Protein AF-A0A1J4JIB5-F1 (afdb_monomer_lite)

Radius of gyration: 22.29 Å; chains: 1; bounding box: 70×41×61 Å

Structure (mmCIF, N/CA/C/O backbone):
data_AF-A0A1J4JIB5-F1
#
_entry.id   AF-A0A1J4JIB5-F1
#
loop_
_atom_site.group_PDB
_atom_site.id
_atom_site.type_symbol
_atom_site.label_atom_id
_atom_site.label_alt_id
_atom_site.label_comp_id
_atom_site.label_asym_id
_atom_site.label_entity_id
_atom_site.label_seq_id
_atom_site.pdbx_PDB_ins_code
_atom_site.Cartn_x
_atom_site.Cartn_y
_atom_site.Cartn_z
_atom_site.occupancy
_atom_site.B_iso_or_equiv
_atom_site.auth_seq_id
_atom_site.auth_comp_id
_atom_site.auth_asym_id
_atom_site.auth_atom_id
_atom_site.pdbx_PDB_model_num
ATOM 1 N N . MET A 1 1 ? -0.048 12.127 -14.769 1.00 61.69 1 MET A N 1
ATOM 2 C CA . MET A 1 1 ? -0.616 10.810 -15.098 1.00 61.69 1 MET A CA 1
ATOM 3 C C . MET A 1 1 ? -1.905 10.693 -14.317 1.00 61.69 1 MET A C 1
ATOM 5 O O . MET A 1 1 ? -1.907 11.064 -13.147 1.00 61.69 1 MET A O 1
ATOM 9 N N . ASP A 1 2 ? -2.986 10.341 -14.998 1.00 70.94 2 ASP A N 1
ATOM 10 C CA . ASP A 1 2 ? -4.282 10.099 -14.367 1.00 70.94 2 ASP A CA 1
ATOM 11 C C . ASP A 1 2 ? -4.164 8.826 -13.498 1.00 70.94 2 ASP A C 1
ATOM 13 O O . ASP A 1 2 ? -3.719 7.810 -14.029 1.00 70.94 2 ASP A O 1
ATOM 17 N N . PRO A 1 3 ? -4.476 8.860 -12.183 1.00 73.12 3 PRO A N 1
ATOM 18 C CA . PRO A 1 3 ? -4.326 7.698 -11.296 1.00 73.12 3 PRO A CA 1
ATOM 19 C C . PRO A 1 3 ? -5.208 6.501 -11.681 1.00 73.12 3 PRO A C 1
ATOM 21 O O . PRO A 1 3 ? -4.991 5.398 -11.180 1.00 73.12 3 PRO A O 1
ATOM 24 N N . PHE A 1 4 ? -6.192 6.705 -12.561 1.00 76.81 4 PHE A N 1
ATOM 25 C CA . PHE A 1 4 ? -7.164 5.687 -12.957 1.00 76.81 4 PHE A CA 1
ATOM 26 C C . PHE A 1 4 ? -6.830 4.979 -14.276 1.00 76.81 4 PHE A C 1
ATOM 28 O O . PHE A 1 4 ? -7.648 4.225 -14.806 1.00 76.81 4 PHE A O 1
ATOM 35 N N . VAL A 1 5 ? -5.626 5.201 -14.811 1.00 82.75 5 VAL A N 1
ATOM 36 C CA . VAL A 1 5 ? -5.140 4.490 -15.998 1.00 82.75 5 VAL A CA 1
ATOM 37 C C . VAL A 1 5 ? -5.086 2.985 -15.728 1.00 82.75 5 VAL A C 1
ATOM 39 O O . VAL A 1 5 ? -4.627 2.547 -14.673 1.00 82.75 5 VAL A O 1
ATOM 42 N N . THR A 1 6 ? -5.554 2.199 -16.701 1.00 83.88 6 THR A N 1
ATOM 43 C CA . THR A 1 6 ? -5.613 0.729 -16.595 1.00 83.88 6 THR A CA 1
ATOM 44 C C . THR A 1 6 ? -4.718 -0.013 -17.572 1.00 83.88 6 THR A C 1
ATOM 46 O O . THR A 1 6 ? -4.386 -1.164 -17.316 1.00 83.88 6 THR A O 1
ATOM 49 N N . SER A 1 7 ? -4.239 0.665 -18.609 1.00 87.06 7 SER A N 1
ATOM 50 C CA . SER A 1 7 ? -3.234 0.156 -19.532 1.00 87.06 7 SER A CA 1
ATOM 51 C C . SER A 1 7 ? -2.200 1.235 -19.825 1.00 87.06 7 SER A C 1
ATOM 53 O O . SER A 1 7 ? -2.531 2.420 -19.935 1.00 87.06 7 SER A O 1
ATOM 55 N N . LEU A 1 8 ? -0.934 0.842 -19.945 1.00 89.69 8 LEU A N 1
ATOM 56 C CA . LEU A 1 8 ? 0.135 1.730 -20.393 1.00 89.69 8 LEU A CA 1
ATOM 57 C C . LEU A 1 8 ? 0.719 1.214 -21.699 1.00 89.69 8 LEU A C 1
ATOM 59 O O . LEU A 1 8 ? 1.375 0.182 -21.715 1.00 89.69 8 LEU A O 1
ATOM 63 N N . HIS A 1 9 ? 0.548 1.982 -22.770 1.00 90.06 9 HIS A N 1
ATOM 64 C CA . HIS A 1 9 ? 1.305 1.799 -24.003 1.00 90.06 9 HIS A CA 1
ATOM 65 C C . HIS A 1 9 ? 2.359 2.894 -24.064 1.00 90.06 9 HIS A C 1
ATOM 67 O O . HIS A 1 9 ? 2.027 4.080 -24.123 1.00 90.06 9 HIS A O 1
ATOM 73 N N . MET A 1 10 ? 3.621 2.498 -23.973 1.00 86.62 10 MET A N 1
ATOM 74 C CA . MET A 1 10 ? 4.746 3.412 -23.843 1.00 86.62 10 MET A CA 1
ATOM 75 C C . MET A 1 10 ? 5.630 3.326 -25.077 1.00 86.62 10 MET A C 1
ATOM 77 O O . MET A 1 10 ? 5.855 2.247 -25.625 1.00 86.62 10 MET A O 1
ATOM 81 N N . THR A 1 11 ? 6.165 4.469 -25.504 1.00 80.44 11 THR A N 1
ATOM 82 C CA . THR A 1 11 ? 7.293 4.455 -26.433 1.00 80.44 11 THR A CA 1
ATOM 83 C C . THR A 1 11 ? 8.555 3.996 -25.702 1.00 80.44 11 THR A C 1
ATOM 85 O O . THR A 1 11 ? 8.616 3.982 -24.468 1.00 80.44 11 THR A O 1
ATOM 88 N N . ARG A 1 12 ? 9.604 3.652 -26.460 1.00 73.25 12 ARG A N 1
ATOM 89 C CA . ARG A 1 12 ? 10.900 3.285 -25.877 1.00 73.25 12 ARG A CA 1
ATOM 90 C C . ARG A 1 12 ? 11.450 4.379 -24.956 1.00 73.25 12 ARG A C 1
ATOM 92 O O . ARG A 1 12 ? 12.036 4.051 -23.928 1.00 73.25 12 ARG A O 1
ATOM 99 N N . ASP A 1 13 ? 11.286 5.645 -25.329 1.00 73.44 13 ASP A N 1
ATOM 100 C CA . ASP A 1 13 ? 11.798 6.770 -24.547 1.00 73.44 13 ASP A CA 1
ATOM 101 C C . ASP A 1 13 ? 10.998 6.927 -23.250 1.00 73.44 13 ASP A C 1
ATOM 103 O O . ASP A 1 13 ? 11.592 6.922 -22.173 1.00 73.44 13 ASP A O 1
ATOM 107 N N . ASP A 1 14 ? 9.663 6.901 -23.324 1.00 78.44 14 ASP A N 1
ATOM 108 C CA . ASP A 1 14 ? 8.803 6.987 -22.135 1.00 78.44 14 ASP A CA 1
ATOM 109 C C . ASP A 1 14 ? 9.083 5.848 -21.140 1.00 78.44 14 ASP A C 1
ATOM 111 O O . ASP A 1 14 ? 9.098 6.056 -19.924 1.00 78.44 14 ASP A O 1
ATOM 115 N N . ALA A 1 15 ? 9.324 4.634 -21.648 1.00 75.56 15 ALA A N 1
ATOM 116 C CA . ALA A 1 15 ? 9.610 3.452 -20.836 1.00 75.56 15 ALA A CA 1
ATOM 117 C C . ALA A 1 15 ? 10.914 3.578 -20.023 1.00 75.56 15 ALA A C 1
ATOM 119 O O . ALA A 1 15 ? 11.048 2.948 -18.970 1.00 75.56 15 ALA A O 1
ATOM 120 N N . ASN A 1 16 ? 11.863 4.403 -20.479 1.00 70.19 16 ASN A N 1
ATOM 121 C CA . ASN A 1 16 ? 13.102 4.676 -19.752 1.00 70.19 16 ASN A CA 1
ATOM 122 C C . ASN A 1 16 ? 12.921 5.748 -18.664 1.00 70.19 16 ASN A C 1
ATOM 124 O O . ASN A 1 16 ? 13.648 5.725 -17.672 1.00 70.19 16 ASN A O 1
ATOM 128 N N . GLU A 1 17 ? 11.951 6.656 -18.808 1.00 76.88 17 GLU A N 1
ATOM 129 C CA . GLU A 1 17 ? 11.752 7.816 -17.920 1.00 76.88 17 GLU A CA 1
ATOM 130 C C . GLU A 1 17 ? 10.727 7.587 -16.794 1.00 76.88 17 GLU A C 1
ATOM 132 O O . GLU A 1 17 ? 10.250 8.524 -16.146 1.00 76.88 17 GLU A O 1
ATOM 137 N N . VAL A 1 18 ? 10.383 6.329 -16.521 1.00 83.38 18 VAL A N 1
ATOM 138 C CA . VAL A 1 18 ? 9.410 5.974 -15.483 1.00 83.38 18 VAL A CA 1
ATOM 139 C C . VAL A 1 18 ? 9.919 6.384 -14.099 1.00 83.38 18 VAL A C 1
ATOM 141 O O . VAL A 1 18 ? 11.050 6.096 -13.712 1.00 83.38 18 VAL A O 1
ATOM 144 N N . THR A 1 19 ? 9.045 7.016 -13.315 1.00 84.88 19 THR A N 1
ATOM 145 C CA . THR A 1 19 ? 9.356 7.509 -11.964 1.00 84.88 19 THR A CA 1
ATOM 146 C C . THR A 1 19 ? 8.573 6.748 -10.889 1.00 84.88 19 THR A C 1
ATOM 148 O O . THR A 1 19 ? 7.534 6.158 -11.203 1.00 84.88 19 THR A O 1
ATOM 151 N N . PRO A 1 20 ? 8.959 6.847 -9.601 1.00 84.56 20 PRO A N 1
ATOM 152 C CA . PRO A 1 20 ? 8.219 6.225 -8.497 1.00 84.56 20 PRO A CA 1
ATOM 153 C C . PRO A 1 20 ? 6.753 6.653 -8.370 1.00 84.56 20 PRO A C 1
ATOM 155 O O . PRO A 1 20 ? 5.972 5.976 -7.703 1.00 84.56 20 PRO A O 1
ATOM 158 N N . LYS A 1 21 ? 6.324 7.733 -9.044 1.00 86.44 21 LYS A N 1
ATOM 159 C CA . LYS A 1 21 ? 4.901 8.107 -9.153 1.00 86.44 21 LYS A CA 1
ATOM 160 C C . LYS A 1 21 ? 4.044 6.999 -9.760 1.00 86.44 21 LYS A C 1
ATOM 162 O O . LYS A 1 21 ? 2.850 6.954 -9.477 1.00 86.44 21 LYS A O 1
ATOM 167 N N . LEU A 1 22 ? 4.641 6.104 -10.552 1.00 89.31 22 LEU A N 1
ATOM 168 C CA . LEU A 1 22 ? 3.952 4.946 -11.109 1.00 89.31 22 LEU A CA 1
ATOM 169 C C . LEU A 1 22 ? 3.314 4.081 -10.009 1.00 89.31 22 LEU A C 1
ATOM 171 O O . LEU A 1 22 ? 2.200 3.606 -10.200 1.00 89.31 22 LEU A O 1
ATOM 175 N N . SER A 1 23 ? 3.942 3.999 -8.828 1.00 87.75 23 SER A N 1
ATOM 176 C CA . SER A 1 23 ? 3.418 3.275 -7.659 1.00 87.75 23 SER A CA 1
ATOM 177 C C . SER A 1 23 ? 2.038 3.738 -7.174 1.00 87.75 23 SER A C 1
ATOM 179 O O . SER A 1 23 ? 1.447 3.038 -6.368 1.00 87.75 23 SER A O 1
ATOM 181 N N . GLN A 1 24 ? 1.519 4.889 -7.626 1.00 87.31 24 GLN A N 1
ATOM 182 C CA . GLN A 1 24 ? 0.162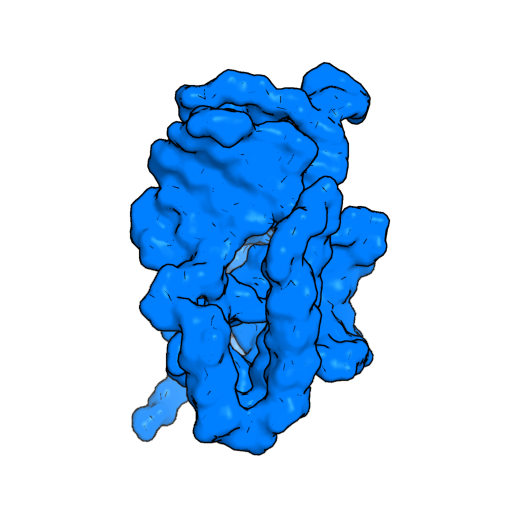 5.364 -7.304 1.00 87.31 24 GLN A CA 1
ATOM 183 C C . GLN A 1 24 ? -0.925 4.871 -8.280 1.00 87.31 24 GLN A C 1
ATOM 185 O O . GLN A 1 24 ? -2.100 5.158 -8.066 1.00 87.31 24 GLN A O 1
ATOM 190 N N . ASN A 1 25 ? -0.561 4.170 -9.361 1.00 87.38 25 ASN A N 1
ATOM 191 C CA . ASN A 1 25 ? -1.484 3.757 -10.426 1.00 87.38 25 ASN A CA 1
ATOM 192 C C . ASN A 1 25 ? -1.823 2.268 -10.283 1.00 87.38 25 ASN A C 1
ATOM 194 O O . ASN A 1 25 ? -1.354 1.410 -11.028 1.00 87.38 25 ASN A O 1
ATOM 198 N N . PHE A 1 26 ? -2.628 1.952 -9.273 1.00 83.81 26 PHE A N 1
ATOM 199 C CA . PHE A 1 26 ? -2.930 0.577 -8.845 1.00 83.81 26 PHE A CA 1
ATOM 200 C C . PHE A 1 26 ? -3.715 -0.248 -9.853 1.00 83.81 26 PHE A C 1
ATOM 202 O O . PHE A 1 26 ? -3.718 -1.476 -9.775 1.00 83.81 26 PHE A O 1
ATOM 209 N N . MET A 1 27 ? -4.421 0.443 -10.743 1.00 82.00 27 MET A N 1
ATOM 210 C CA . MET A 1 27 ? -5.364 -0.151 -11.677 1.00 82.00 27 MET A CA 1
ATOM 211 C C . MET A 1 27 ? -4.714 -0.561 -12.996 1.00 82.00 27 MET A C 1
ATOM 213 O O . MET A 1 27 ? -5.413 -1.113 -13.836 1.00 82.00 27 MET A O 1
ATOM 217 N N . ILE A 1 28 ? -3.413 -0.309 -13.181 1.00 88.31 28 ILE A N 1
ATOM 218 C CA . ILE A 1 28 ? -2.690 -0.734 -14.380 1.00 88.31 28 ILE A CA 1
ATOM 219 C C . ILE A 1 28 ? -2.629 -2.259 -14.399 1.00 88.31 28 ILE A C 1
ATOM 221 O O . ILE A 1 28 ? -1.953 -2.882 -13.576 1.00 88.31 28 ILE A O 1
ATOM 225 N N . GLU A 1 29 ? -3.362 -2.845 -15.337 1.00 86.88 29 GLU A N 1
ATOM 226 C CA . GLU A 1 29 ? -3.475 -4.283 -15.540 1.00 86.88 29 GLU A CA 1
ATOM 227 C C . GLU A 1 29 ? -2.484 -4.782 -16.578 1.00 86.88 29 GLU A C 1
ATOM 229 O O . GLU A 1 29 ? -2.063 -5.929 -16.476 1.00 86.88 29 GLU A O 1
ATOM 234 N N . ASP A 1 30 ? -2.108 -3.933 -17.533 1.00 90.94 30 ASP A N 1
ATOM 235 C CA . ASP A 1 30 ? -1.213 -4.262 -18.631 1.00 90.94 30 ASP A CA 1
ATOM 236 C C . ASP A 1 30 ? -0.288 -3.091 -18.984 1.00 90.94 30 ASP A C 1
ATOM 238 O O . ASP A 1 30 ? -0.637 -1.910 -18.887 1.00 90.94 30 ASP A O 1
ATOM 242 N N . VAL A 1 31 ? 0.942 -3.440 -19.353 1.00 92.94 31 VAL A N 1
ATOM 243 C CA . VAL A 1 31 ? 1.978 -2.497 -19.767 1.00 92.94 31 VAL A CA 1
ATOM 244 C C . VAL A 1 31 ? 2.644 -3.048 -21.019 1.00 92.94 31 VAL A C 1
ATOM 246 O O . VAL A 1 31 ? 3.160 -4.162 -21.007 1.00 92.94 31 VAL A O 1
ATOM 249 N N . ASP A 1 32 ? 2.678 -2.258 -22.080 1.00 92.81 32 ASP A N 1
ATOM 250 C CA . ASP A 1 32 ? 3.381 -2.555 -23.320 1.00 92.81 32 ASP A CA 1
ATOM 251 C C . ASP A 1 32 ? 4.439 -1.477 -23.570 1.00 92.81 32 ASP A C 1
ATOM 253 O O . ASP A 1 32 ? 4.120 -0.294 -23.702 1.00 92.81 32 ASP A O 1
ATOM 257 N N . LEU A 1 33 ? 5.705 -1.889 -23.604 1.00 88.38 33 LEU A N 1
ATOM 258 C CA . LEU A 1 33 ? 6.853 -1.004 -23.827 1.00 88.38 33 LEU A CA 1
ATOM 259 C C . LEU A 1 33 ? 7.223 -0.870 -25.315 1.00 88.38 33 LEU A C 1
ATOM 261 O O . LEU A 1 33 ? 8.211 -0.212 -25.648 1.00 88.38 33 LEU A O 1
ATOM 265 N N . GLY A 1 34 ? 6.453 -1.503 -26.203 1.00 81.44 34 GLY A N 1
ATOM 266 C CA . GLY A 1 34 ? 6.654 -1.478 -27.645 1.00 81.44 34 GLY A CA 1
ATOM 267 C C . GLY A 1 34 ? 7.689 -2.487 -28.151 1.00 81.44 34 GLY A C 1
ATOM 268 O O . GLY A 1 34 ? 8.469 -3.083 -27.398 1.00 81.44 34 GLY A O 1
ATOM 269 N N . SER A 1 35 ? 7.703 -2.669 -29.475 1.00 80.62 35 SER A N 1
ATOM 270 C CA . SER A 1 35 ? 8.561 -3.641 -30.166 1.00 80.62 35 SER A CA 1
ATOM 271 C C . SER A 1 35 ? 10.052 -3.370 -29.970 1.00 80.62 35 SER A C 1
ATOM 273 O O . SER A 1 35 ? 10.838 -4.301 -29.817 1.00 80.62 35 SER A O 1
ATOM 275 N N . ASP A 1 36 ? 10.429 -2.093 -29.909 1.00 74.38 36 ASP A N 1
ATOM 276 C CA . ASP A 1 36 ? 11.825 -1.652 -29.959 1.00 74.38 36 ASP A CA 1
ATOM 277 C C . ASP A 1 36 ? 12.493 -1.594 -28.573 1.00 74.38 36 ASP A C 1
ATOM 279 O O . ASP A 1 36 ? 13.679 -1.258 -28.448 1.00 74.38 36 ASP A O 1
ATOM 283 N N . PHE A 1 37 ? 11.749 -1.909 -27.505 1.00 78.50 37 PHE A N 1
ATOM 284 C CA . PHE A 1 37 ? 12.286 -1.952 -26.150 1.00 78.50 37 PHE A CA 1
ATOM 285 C C . PHE A 1 37 ? 13.011 -3.278 -25.900 1.00 78.50 37 PHE A C 1
ATOM 287 O O . PHE A 1 37 ? 12.399 -4.305 -25.619 1.00 78.50 37 PHE A O 1
ATOM 294 N N . MET A 1 38 ? 14.341 -3.245 -25.985 1.00 73.06 38 MET A N 1
ATOM 295 C CA . MET A 1 38 ? 15.218 -4.427 -25.922 1.00 73.06 38 MET A CA 1
ATOM 296 C C . MET A 1 38 ? 15.975 -4.574 -24.593 1.00 73.06 38 MET A C 1
ATOM 298 O O . MET A 1 38 ? 16.989 -5.272 -24.540 1.00 73.06 38 MET A O 1
ATOM 302 N N . HIS A 1 39 ? 15.547 -3.869 -23.543 1.00 73.06 39 HIS A N 1
ATOM 303 C CA . HIS A 1 39 ? 16.227 -3.803 -22.245 1.00 73.06 39 HIS A CA 1
ATOM 304 C C . HIS A 1 39 ? 15.421 -4.519 -21.157 1.00 73.06 39 HIS A C 1
ATOM 306 O O . HIS A 1 39 ? 14.262 -4.875 -21.362 1.00 73.06 39 HIS A O 1
ATOM 312 N N . ILE A 1 40 ? 16.034 -4.740 -19.990 1.00 80.31 40 ILE A N 1
ATOM 313 C CA . ILE A 1 40 ? 15.264 -5.122 -18.799 1.00 80.31 40 ILE A CA 1
ATOM 314 C C . ILE A 1 40 ? 14.387 -3.913 -18.434 1.00 80.31 40 ILE A C 1
ATOM 316 O O . ILE A 1 40 ? 14.923 -2.804 -18.355 1.00 80.31 40 ILE A O 1
ATOM 320 N N . PRO A 1 41 ? 13.068 -4.089 -18.241 1.00 85.31 41 PRO A N 1
ATOM 321 C CA . PRO A 1 41 ? 12.191 -2.996 -17.836 1.00 85.31 41 PRO A CA 1
ATOM 322 C C . PRO A 1 41 ? 12.646 -2.310 -16.539 1.00 85.31 41 PRO A C 1
ATOM 324 O O . PRO A 1 41 ? 13.340 -2.898 -15.711 1.00 85.31 41 PRO A O 1
ATOM 327 N N . SER A 1 42 ? 12.232 -1.057 -16.344 1.00 87.44 42 SER A N 1
ATOM 328 C CA . SER A 1 42 ? 12.543 -0.298 -15.126 1.00 87.44 42 SER A CA 1
ATOM 329 C C . SER A 1 42 ? 12.036 -0.999 -13.859 1.00 87.44 42 SER A C 1
ATOM 331 O O . SER A 1 42 ? 10.923 -1.530 -13.835 1.00 87.44 42 SER A O 1
ATOM 333 N N . SER A 1 43 ? 12.806 -0.913 -12.768 1.00 88.69 43 SER A N 1
ATOM 334 C CA . SER A 1 43 ? 12.414 -1.406 -11.438 1.00 88.69 43 SER A CA 1
ATOM 335 C C . SER A 1 43 ? 11.087 -0.819 -10.945 1.00 88.69 43 SER A C 1
ATOM 337 O O . SER A 1 43 ? 10.369 -1.462 -10.184 1.00 88.69 43 SER A O 1
ATOM 339 N N . MET A 1 44 ? 10.703 0.364 -11.436 1.00 91.25 44 MET A N 1
ATOM 340 C CA . MET A 1 44 ? 9.444 1.032 -11.095 1.00 91.25 44 MET A CA 1
ATOM 341 C C . MET A 1 44 ? 8.198 0.222 -11.467 1.00 91.25 44 MET A C 1
ATOM 343 O O . MET A 1 44 ? 7.190 0.315 -10.770 1.00 91.25 44 MET A O 1
ATOM 347 N N . PHE A 1 45 ? 8.243 -0.592 -12.528 1.00 91.88 45 PHE A N 1
ATOM 348 C CA . PHE A 1 45 ? 7.101 -1.439 -12.890 1.00 91.88 45 PHE A CA 1
ATOM 349 C C . PHE A 1 45 ? 6.859 -2.548 -11.857 1.00 91.88 45 PHE A C 1
ATOM 351 O O . PHE A 1 45 ? 5.725 -3.000 -11.714 1.00 91.88 45 PHE A O 1
ATOM 358 N N . ALA A 1 46 ? 7.873 -2.925 -11.065 1.00 91.00 46 ALA A N 1
ATOM 359 C CA . ALA A 1 46 ? 7.697 -3.843 -9.941 1.00 91.00 46 ALA A CA 1
ATOM 360 C C . ALA A 1 46 ? 6.882 -3.220 -8.791 1.00 91.00 46 ALA A C 1
ATOM 362 O O . ALA A 1 46 ? 6.417 -3.946 -7.924 1.00 91.00 46 ALA A O 1
ATOM 363 N N . ALA A 1 47 ? 6.649 -1.902 -8.771 1.00 91.50 47 ALA A N 1
ATOM 364 C CA . ALA A 1 47 ? 5.737 -1.292 -7.801 1.00 91.50 47 ALA A CA 1
ATOM 365 C C . ALA A 1 47 ? 4.254 -1.560 -8.130 1.00 91.50 47 ALA A C 1
ATOM 367 O O . ALA A 1 47 ? 3.388 -1.352 -7.277 1.00 91.50 47 ALA A O 1
ATOM 368 N N . LEU A 1 48 ? 3.941 -2.011 -9.354 1.00 91.62 48 LEU A N 1
ATOM 369 C CA . LEU A 1 48 ? 2.572 -2.265 -9.792 1.00 91.62 48 LEU A CA 1
ATOM 370 C C . LEU A 1 48 ? 2.077 -3.628 -9.275 1.00 91.62 48 LEU A C 1
ATOM 372 O O . LEU A 1 48 ? 2.632 -4.668 -9.631 1.00 91.62 48 LEU A O 1
ATOM 376 N N . PRO A 1 49 ? 1.009 -3.666 -8.461 1.00 87.81 49 PRO A N 1
ATOM 377 C CA . PRO A 1 49 ? 0.566 -4.886 -7.786 1.00 87.81 49 PRO A CA 1
ATOM 378 C C . PRO A 1 49 ? 0.088 -5.977 -8.752 1.00 87.81 49 PRO A C 1
ATOM 380 O O . PRO A 1 49 ? 0.313 -7.155 -8.493 1.00 87.81 49 PRO A O 1
ATOM 383 N N . LEU A 1 50 ? -0.540 -5.605 -9.870 1.00 86.81 50 LEU A N 1
ATOM 384 C CA . LEU A 1 50 ? -1.028 -6.568 -10.859 1.00 86.81 50 LEU A CA 1
ATOM 385 C C . LEU A 1 50 ? 0.096 -7.149 -11.726 1.00 86.81 50 LEU A C 1
ATOM 387 O O . LEU A 1 50 ? 0.000 -8.306 -12.116 1.00 86.81 50 LEU A O 1
ATOM 391 N N . ILE A 1 51 ? 1.175 -6.392 -11.956 1.00 90.69 51 ILE A N 1
ATOM 392 C CA . ILE A 1 51 ? 2.386 -6.894 -12.623 1.00 90.69 51 ILE A CA 1
ATOM 393 C C . ILE A 1 51 ? 3.158 -7.836 -11.693 1.00 90.69 51 ILE A C 1
ATOM 395 O O . ILE A 1 51 ? 3.651 -8.863 -12.141 1.00 90.69 51 ILE A O 1
ATOM 399 N N . ARG A 1 52 ? 3.217 -7.542 -10.387 1.00 89.00 52 ARG A N 1
ATOM 400 C CA . ARG A 1 52 ? 3.823 -8.450 -9.396 1.00 89.00 52 ARG A CA 1
ATOM 401 C C . ARG A 1 52 ? 3.090 -9.786 -9.272 1.00 89.00 52 ARG A C 1
ATOM 403 O O . ARG A 1 52 ? 3.725 -10.804 -9.049 1.00 89.00 52 ARG A O 1
ATOM 410 N N . GLN A 1 53 ? 1.762 -9.778 -9.388 1.00 86.31 53 GLN A N 1
ATOM 411 C CA . GLN A 1 53 ? 0.949 -10.999 -9.315 1.00 86.31 53 GLN A CA 1
ATOM 412 C C . GLN A 1 53 ? 1.042 -11.860 -10.575 1.00 86.31 53 GLN A C 1
ATOM 414 O O . GLN A 1 53 ? 0.823 -13.067 -10.501 1.00 86.31 53 GLN A O 1
ATOM 419 N N . ASP A 1 54 ? 1.290 -11.232 -11.721 1.00 91.00 54 ASP A N 1
ATOM 420 C CA . ASP A 1 54 ? 1.365 -11.885 -13.020 1.00 91.00 54 ASP A CA 1
ATOM 421 C C . ASP A 1 54 ? 2.271 -11.058 -13.949 1.00 91.00 54 ASP A C 1
ATOM 423 O O . ASP A 1 54 ? 1.796 -10.151 -14.644 1.00 91.00 54 ASP A O 1
ATOM 427 N N . PRO A 1 55 ? 3.585 -11.357 -13.976 1.00 92.31 55 PRO A N 1
ATOM 428 C CA . PRO A 1 55 ? 4.550 -10.606 -14.777 1.00 92.31 55 PRO A CA 1
ATOM 429 C C . PRO A 1 55 ? 4.239 -10.601 -16.273 1.00 92.31 55 PRO A C 1
ATOM 431 O O . PRO A 1 55 ? 4.641 -9.673 -16.971 1.00 92.31 55 PRO A O 1
ATOM 434 N N . SER A 1 56 ? 3.482 -11.582 -16.782 1.00 94.12 56 SER A N 1
ATOM 435 C CA . SER A 1 56 ? 3.170 -11.694 -18.215 1.00 94.12 56 SER A CA 1
ATOM 436 C C . SER A 1 56 ? 2.344 -10.523 -18.766 1.00 94.12 56 SER A C 1
ATOM 438 O O . SER A 1 56 ? 2.278 -10.309 -19.981 1.00 94.12 56 SER A O 1
ATOM 440 N N . ARG A 1 57 ? 1.752 -9.733 -17.864 1.00 93.19 57 ARG A N 1
ATOM 441 C CA . ARG A 1 57 ? 1.039 -8.481 -18.137 1.00 93.19 57 ARG A CA 1
ATOM 442 C C . ARG A 1 57 ? 1.943 -7.329 -18.575 1.00 93.19 57 ARG A C 1
ATOM 444 O O . ARG A 1 57 ? 1.448 -6.353 -19.131 1.00 93.19 57 ARG A O 1
ATOM 451 N N . LEU A 1 58 ? 3.249 -7.436 -18.343 1.00 94.50 58 LEU A N 1
ATOM 452 C CA . LEU A 1 58 ? 4.260 -6.529 -18.875 1.00 94.50 58 LEU A CA 1
ATOM 453 C C . LEU A 1 58 ? 4.848 -7.134 -20.154 1.00 94.50 58 LEU A C 1
ATOM 455 O O . LEU A 1 58 ? 5.409 -8.229 -20.118 1.00 94.50 58 LEU A O 1
ATOM 459 N N 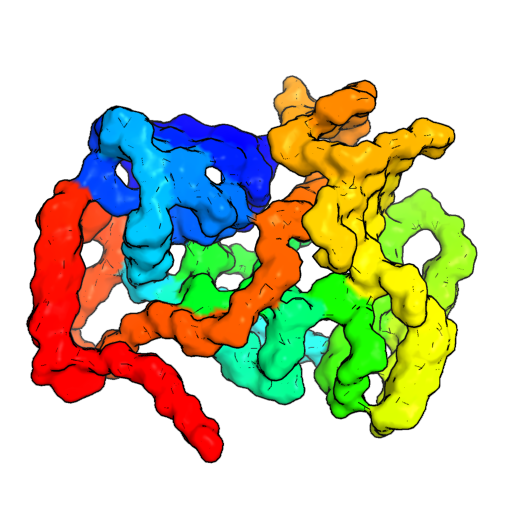. ARG A 1 59 ? 4.749 -6.428 -21.281 1.00 93.56 59 ARG A N 1
ATOM 460 C CA . ARG A 1 59 ? 5.267 -6.855 -22.588 1.00 93.56 59 ARG A CA 1
ATOM 461 C C . ARG A 1 59 ? 6.336 -5.896 -23.098 1.00 93.56 59 ARG A C 1
ATOM 463 O O . ARG A 1 59 ? 6.237 -4.684 -22.922 1.00 93.56 59 ARG A O 1
ATOM 470 N N . PHE A 1 60 ? 7.374 -6.451 -23.711 1.00 88.19 60 PHE A N 1
ATOM 471 C CA . PHE A 1 60 ? 8.510 -5.718 -24.276 1.00 88.19 60 PHE A CA 1
ATOM 472 C C . PHE A 1 60 ? 9.179 -6.556 -25.372 1.00 88.19 60 PHE A C 1
ATOM 474 O O . PHE A 1 60 ? 8.845 -7.726 -25.511 1.00 88.19 60 PHE A O 1
ATOM 481 N N . SER A 1 61 ? 10.128 -6.004 -26.136 1.00 80.25 61 SER A N 1
ATOM 482 C CA . SER A 1 61 ? 10.899 -6.746 -27.157 1.00 80.25 61 SER A CA 1
ATOM 483 C C . SER A 1 61 ? 10.011 -7.566 -28.101 1.00 80.25 61 SER A C 1
ATOM 485 O O . SER A 1 61 ? 9.988 -8.795 -28.032 1.00 80.25 61 SER A O 1
ATOM 487 N N . ASP A 1 62 ? 9.269 -6.870 -28.958 1.00 80.06 62 ASP A N 1
ATOM 488 C CA . ASP A 1 62 ? 8.329 -7.470 -29.918 1.00 80.06 62 ASP A CA 1
ATOM 489 C C . ASP A 1 62 ? 7.206 -8.296 -29.254 1.00 80.06 62 ASP A C 1
ATOM 491 O O . ASP A 1 62 ? 6.907 -9.433 -29.614 1.00 80.06 62 ASP A O 1
ATOM 495 N N . GLY A 1 63 ? 6.594 -7.726 -28.210 1.00 83.12 63 GLY A N 1
ATOM 496 C CA . GLY A 1 63 ? 5.435 -8.320 -27.537 1.00 83.12 63 GLY A CA 1
ATOM 497 C C . GLY A 1 63 ? 5.750 -9.507 -26.621 1.00 83.12 63 GLY A C 1
ATOM 498 O O . GLY A 1 63 ? 4.823 -10.166 -26.141 1.00 83.12 63 GLY A O 1
ATOM 499 N N . ARG A 1 64 ? 7.030 -9.778 -26.334 1.00 88.38 64 ARG A N 1
ATOM 500 C CA . ARG A 1 64 ? 7.446 -10.818 -25.390 1.00 88.38 64 ARG A CA 1
ATOM 501 C C . ARG A 1 64 ? 6.912 -10.503 -23.983 1.00 88.38 64 ARG A C 1
ATOM 503 O O . ARG A 1 64 ? 7.212 -9.434 -23.448 1.00 88.38 64 ARG A O 1
ATOM 510 N N . PRO A 1 65 ? 6.175 -11.430 -23.346 1.00 93.19 65 PRO A N 1
ATOM 511 C CA . PRO A 1 65 ? 5.734 -11.256 -21.967 1.00 93.19 65 PRO A CA 1
ATOM 512 C C . PRO A 1 65 ? 6.917 -11.372 -20.999 1.00 93.19 65 PRO A C 1
ATOM 514 O O . PRO A 1 65 ? 7.813 -12.208 -21.182 1.00 93.19 65 PRO A O 1
ATOM 517 N N . ALA A 1 66 ? 6.914 -10.555 -19.948 1.00 91.50 66 ALA A N 1
ATOM 518 C CA . ALA A 1 66 ? 7.860 -10.682 -18.855 1.00 91.50 66 ALA A CA 1
ATOM 519 C C . ALA A 1 66 ? 7.592 -11.959 -18.049 1.00 91.50 66 ALA A C 1
ATOM 521 O O . ALA A 1 66 ? 6.478 -12.473 -17.968 1.00 91.50 66 ALA A O 1
ATOM 522 N N . THR A 1 67 ? 8.662 -12.490 -17.472 1.00 89.50 67 THR A N 1
ATOM 523 C CA . THR A 1 67 ? 8.653 -13.693 -16.636 1.00 89.50 67 THR A CA 1
ATOM 524 C C . THR A 1 67 ? 9.008 -13.323 -15.200 1.00 89.50 67 THR A C 1
ATOM 526 O O . THR A 1 67 ? 9.533 -12.238 -14.955 1.00 89.50 67 THR A O 1
ATOM 529 N N . GLU A 1 68 ? 8.835 -14.253 -14.262 1.00 87.50 68 GLU A N 1
ATOM 530 C CA . GLU A 1 68 ? 9.300 -14.083 -12.874 1.00 87.50 68 GLU A CA 1
ATOM 531 C C . GLU A 1 68 ? 10.791 -13.715 -12.788 1.00 87.50 68 GLU A C 1
ATOM 533 O O . GLU A 1 68 ? 11.176 -12.812 -12.055 1.00 87.50 68 GLU A O 1
ATOM 538 N N . ASP A 1 69 ? 11.642 -14.334 -13.615 1.00 82.00 69 ASP A N 1
ATOM 539 C CA . ASP A 1 69 ? 13.066 -13.971 -13.718 1.00 82.00 69 ASP A CA 1
ATOM 540 C C . ASP A 1 69 ? 13.287 -12.499 -14.128 1.00 82.00 69 ASP A C 1
ATOM 542 O O . ASP A 1 69 ? 14.209 -11.843 -13.641 1.00 82.00 69 ASP A O 1
ATOM 546 N N . ILE A 1 70 ? 12.435 -11.951 -15.001 1.00 85.94 70 ILE A N 1
ATOM 547 C CA . ILE A 1 70 ? 12.505 -10.538 -15.389 1.00 85.94 70 ILE A CA 1
ATOM 548 C C . ILE A 1 70 ? 12.040 -9.651 -14.236 1.00 85.94 70 ILE A C 1
ATOM 550 O O . ILE A 1 70 ? 12.718 -8.670 -13.939 1.00 85.94 70 ILE A O 1
ATOM 554 N N . LEU A 1 71 ? 10.954 -10.012 -13.543 1.00 87.06 71 LEU A N 1
ATOM 555 C CA . LEU A 1 71 ? 10.500 -9.291 -12.352 1.00 87.06 71 LEU A CA 1
ATOM 556 C C . LEU A 1 71 ? 11.590 -9.263 -11.269 1.00 87.06 71 LEU A C 1
ATOM 558 O O . LEU A 1 71 ? 11.892 -8.204 -10.722 1.00 87.06 71 LEU A O 1
ATOM 562 N N . HIS A 1 72 ? 12.246 -10.393 -11.009 1.00 81.94 72 HIS A N 1
ATOM 563 C CA . HIS A 1 72 ? 13.354 -10.475 -10.060 1.00 81.94 72 HIS A CA 1
ATOM 564 C C . HIS A 1 72 ? 14.513 -9.552 -10.461 1.00 81.94 72 HIS A C 1
ATOM 566 O O . HIS A 1 72 ? 15.029 -8.793 -9.642 1.00 81.94 72 HIS A O 1
ATOM 572 N N . LYS A 1 73 ? 14.890 -9.546 -11.745 1.00 78.31 73 LYS A N 1
ATOM 573 C CA . LYS A 1 73 ? 15.905 -8.625 -12.275 1.00 78.31 73 LYS A CA 1
ATOM 574 C C . LYS A 1 73 ? 15.503 -7.159 -12.117 1.00 78.31 73 LYS A C 1
ATOM 576 O O . LYS A 1 73 ? 16.338 -6.345 -11.738 1.00 78.31 73 LYS A O 1
ATOM 581 N N . MET A 1 74 ? 14.237 -6.821 -12.353 1.00 85.69 74 MET A N 1
ATOM 582 C CA . MET A 1 74 ? 13.710 -5.474 -12.114 1.00 85.69 74 MET A CA 1
ATOM 583 C C . MET A 1 74 ? 13.841 -5.076 -10.640 1.00 85.69 74 MET A C 1
ATOM 585 O O . MET A 1 74 ? 14.271 -3.966 -10.342 1.00 85.69 74 MET A O 1
ATOM 589 N N . VAL A 1 75 ? 13.527 -5.981 -9.713 1.00 85.50 75 VAL A N 1
ATOM 590 C CA . VAL A 1 75 ? 13.702 -5.748 -8.272 1.00 85.50 75 VAL A CA 1
ATOM 591 C C . VAL A 1 75 ? 15.176 -5.527 -7.923 1.00 85.50 75 VAL A C 1
ATOM 593 O O . VAL A 1 75 ? 15.492 -4.584 -7.202 1.00 85.50 75 VAL A O 1
ATOM 596 N N . LEU A 1 76 ? 16.095 -6.312 -8.496 1.00 79.19 76 LEU A N 1
ATOM 597 C CA . LEU A 1 76 ? 17.536 -6.115 -8.305 1.00 79.19 76 LEU A CA 1
ATOM 598 C C . LEU A 1 76 ? 18.005 -4.739 -8.789 1.00 79.19 76 LEU A C 1
ATOM 600 O O . LEU A 1 76 ? 18.794 -4.093 -8.097 1.00 79.19 76 LEU A O 1
ATOM 604 N N . LEU A 1 77 ? 17.478 -4.256 -9.921 1.00 80.38 77 LEU A N 1
ATOM 605 C CA . LEU A 1 77 ? 17.798 -2.926 -10.449 1.00 80.38 77 LEU A CA 1
ATOM 606 C C . LEU A 1 77 ? 17.426 -1.790 -9.480 1.00 80.38 77 LEU A C 1
ATOM 608 O O . LEU A 1 77 ? 18.001 -0.705 -9.568 1.00 80.38 77 LEU A O 1
ATOM 612 N N . ALA A 1 78 ? 16.518 -2.018 -8.524 1.00 83.44 78 ALA A N 1
ATOM 613 C CA . ALA A 1 78 ? 16.172 -1.020 -7.514 1.00 83.44 78 ALA A CA 1
ATOM 614 C C . ALA A 1 78 ? 17.341 -0.661 -6.582 1.00 83.44 78 ALA A C 1
ATOM 616 O O . ALA A 1 78 ? 17.368 0.448 -6.056 1.00 83.44 78 ALA A O 1
ATOM 617 N N . ASN A 1 79 ? 18.327 -1.551 -6.412 1.00 77.62 79 ASN A N 1
ATOM 618 C CA . ASN A 1 79 ? 19.530 -1.280 -5.615 1.00 77.62 79 ASN A CA 1
ATOM 619 C C . ASN A 1 79 ? 20.379 -0.130 -6.185 1.00 77.62 79 ASN A C 1
ATOM 621 O O . ASN A 1 79 ? 21.196 0.434 -5.466 1.00 77.62 79 ASN A O 1
ATOM 625 N N . PHE A 1 80 ? 20.184 0.229 -7.458 1.00 75.00 80 PHE A N 1
ATOM 626 C CA . PHE A 1 80 ? 20.918 1.308 -8.124 1.00 75.00 80 PHE A CA 1
ATOM 627 C C . PHE A 1 80 ? 20.165 2.644 -8.165 1.00 75.00 80 PHE A C 1
ATOM 629 O O . PHE A 1 80 ? 20.660 3.610 -8.756 1.00 75.00 80 PHE A O 1
ATOM 636 N N . LEU A 1 81 ? 18.967 2.699 -7.578 1.00 80.31 81 LEU A N 1
ATOM 637 C CA . LEU A 1 81 ? 18.214 3.938 -7.413 1.00 80.31 81 LEU A CA 1
ATOM 638 C C . LEU A 1 81 ? 18.847 4.812 -6.314 1.00 80.31 81 LEU A C 1
ATOM 640 O O . LEU A 1 81 ? 19.587 4.301 -5.473 1.00 80.31 81 LEU A O 1
ATOM 644 N N . PRO A 1 82 ? 18.549 6.122 -6.283 1.00 81.62 82 PRO A N 1
ATOM 645 C CA . PRO A 1 82 ? 18.957 6.984 -5.179 1.00 81.62 82 PRO A CA 1
ATOM 646 C C . PRO A 1 82 ? 18.391 6.509 -3.837 1.00 81.62 82 PRO A C 1
ATOM 648 O O . PRO A 1 82 ? 17.255 6.040 -3.783 1.00 81.62 82 PRO A O 1
ATOM 651 N N . ASP A 1 83 ? 19.161 6.697 -2.763 1.00 85.12 83 ASP A N 1
ATOM 652 C CA . ASP A 1 83 ? 18.731 6.388 -1.397 1.00 85.12 83 ASP A CA 1
ATOM 653 C C . ASP A 1 83 ? 17.375 7.010 -1.063 1.00 85.12 83 ASP A C 1
ATOM 655 O O . ASP A 1 83 ? 17.115 8.187 -1.343 1.00 85.12 83 ASP A O 1
ATOM 659 N N . ALA A 1 84 ? 16.537 6.223 -0.395 1.00 88.19 84 ALA A N 1
ATOM 660 C CA . ALA A 1 84 ? 15.210 6.639 0.005 1.00 88.19 84 ALA A CA 1
ATOM 661 C C . ALA A 1 84 ? 15.268 7.501 1.266 1.00 88.19 84 ALA A C 1
ATOM 663 O O . ALA A 1 84 ? 15.814 7.094 2.299 1.00 88.19 84 ALA A O 1
ATOM 664 N N . ARG A 1 85 ? 14.660 8.690 1.203 1.00 91.12 85 ARG A N 1
ATOM 665 C CA . ARG A 1 85 ? 14.529 9.596 2.354 1.00 91.12 85 ARG A CA 1
ATOM 666 C C . ARG A 1 85 ? 13.136 9.470 2.955 1.00 91.12 85 ARG A C 1
ATOM 668 O O . ARG A 1 85 ? 12.159 9.994 2.426 1.00 91.12 85 ARG A O 1
ATOM 675 N N . ILE A 1 86 ? 13.051 8.802 4.097 1.00 93.69 86 ILE A N 1
ATOM 676 C CA . ILE A 1 86 ? 11.792 8.458 4.751 1.00 93.69 86 ILE A CA 1
ATOM 677 C C . ILE A 1 86 ? 11.528 9.426 5.906 1.00 93.69 86 ILE A C 1
ATOM 679 O O . ILE A 1 86 ? 12.162 9.345 6.957 1.00 93.69 86 ILE A O 1
ATOM 683 N N . THR A 1 87 ? 10.550 10.319 5.734 1.00 97.00 87 THR A N 1
ATOM 684 C CA . THR A 1 87 ? 9.927 11.046 6.852 1.00 97.00 87 THR A CA 1
ATOM 685 C C . THR A 1 87 ? 8.878 10.136 7.493 1.00 97.00 87 THR A C 1
ATOM 687 O O . THR A 1 87 ? 7.787 9.970 6.943 1.00 97.00 87 THR A O 1
ATOM 690 N N . PHE A 1 88 ? 9.192 9.533 8.639 1.00 96.88 88 PHE A N 1
ATOM 691 C CA . PHE A 1 88 ? 8.326 8.575 9.327 1.00 96.88 88 PHE A CA 1
ATOM 692 C C . PHE A 1 88 ? 7.634 9.196 10.545 1.00 96.88 88 PHE A C 1
ATOM 694 O O . PHE A 1 88 ? 8.287 9.809 11.388 1.00 96.88 88 PHE A O 1
ATOM 701 N N . LYS A 1 89 ? 6.317 9.006 10.660 1.00 97.00 89 LYS A N 1
ATOM 702 C CA . LYS A 1 89 ? 5.490 9.378 11.809 1.00 97.00 89 LYS A CA 1
ATOM 703 C C . LYS A 1 89 ? 5.161 8.127 12.626 1.00 97.00 89 LYS A C 1
ATOM 705 O O . LYS A 1 89 ? 4.412 7.258 12.186 1.00 97.00 89 LYS A O 1
ATOM 710 N N . PHE A 1 90 ? 5.695 8.073 13.838 1.00 95.62 90 PHE A N 1
ATOM 711 C CA . PHE A 1 90 ? 5.434 7.020 14.810 1.00 95.62 90 PHE A CA 1
ATOM 712 C C . PHE A 1 90 ? 3.994 7.061 15.345 1.00 95.62 90 PHE A C 1
ATOM 714 O O . PHE A 1 90 ? 3.357 8.122 15.333 1.00 95.62 90 PHE A O 1
ATOM 721 N N . PRO A 1 91 ? 3.489 5.944 15.909 1.00 93.19 91 PRO A N 1
ATOM 722 C CA . PRO A 1 91 ? 2.167 5.897 16.536 1.00 93.19 91 PRO A CA 1
ATOM 723 C C . PRO A 1 91 ? 1.960 6.921 17.666 1.00 93.19 91 PRO A C 1
ATOM 725 O O . PRO A 1 91 ? 0.866 7.449 17.837 1.00 93.19 91 PRO A O 1
ATOM 728 N N . ASN A 1 92 ? 3.024 7.280 18.388 1.00 91.62 92 ASN A N 1
ATOM 729 C CA . ASN A 1 92 ? 3.000 8.326 19.419 1.00 91.62 92 ASN A CA 1
ATOM 730 C C . ASN A 1 92 ? 3.024 9.764 18.858 1.00 91.62 92 ASN A C 1
ATOM 732 O O . ASN A 1 92 ? 3.101 10.723 19.619 1.00 91.62 92 ASN A O 1
ATOM 736 N N . GLY A 1 93 ? 3.007 9.931 17.533 1.00 92.50 93 GLY A N 1
ATOM 737 C CA . GLY A 1 93 ? 3.044 11.228 16.861 1.00 92.50 93 GLY A CA 1
ATOM 738 C C . GLY A 1 93 ? 4.442 11.801 16.628 1.00 92.50 93 GLY A C 1
ATOM 739 O O . GLY A 1 93 ? 4.556 12.782 15.893 1.00 92.50 93 GLY A O 1
ATOM 740 N N . LYS A 1 94 ? 5.502 11.191 17.179 1.00 95.81 94 LYS A N 1
ATOM 741 C CA . LYS A 1 94 ? 6.891 11.589 16.906 1.00 95.81 94 LYS A CA 1
ATOM 742 C C . LYS A 1 94 ? 7.183 11.441 15.415 1.00 95.81 94 LYS A C 1
ATOM 744 O O . LYS A 1 94 ? 6.857 10.419 14.819 1.00 95.81 94 LYS A O 1
ATOM 749 N N . ILE A 1 95 ? 7.831 12.437 14.824 1.00 96.56 95 ILE A N 1
ATOM 750 C CA . ILE A 1 95 ? 8.283 12.387 13.433 1.00 96.56 95 ILE A CA 1
ATOM 751 C C . ILE A 1 95 ? 9.804 12.306 13.424 1.00 96.56 95 ILE A C 1
ATOM 753 O O . ILE A 1 95 ? 10.464 13.037 14.164 1.00 96.56 95 ILE A O 1
ATOM 757 N N . ILE A 1 96 ? 10.350 11.421 12.598 1.00 96.12 96 ILE A N 1
ATOM 758 C CA . ILE A 1 96 ? 11.782 11.361 12.309 1.00 96.12 96 ILE A CA 1
ATOM 759 C C . ILE A 1 96 ? 12.009 11.384 10.804 1.00 96.12 96 ILE A C 1
ATOM 761 O O . ILE A 1 96 ? 11.123 11.042 10.021 1.00 96.12 96 ILE A O 1
ATOM 765 N N . GLU A 1 97 ? 13.224 11.734 10.415 1.00 95.06 97 GLU A N 1
ATOM 766 C CA . GLU A 1 97 ? 13.713 11.535 9.060 1.00 95.06 97 GLU A CA 1
ATOM 767 C C . GLU A 1 97 ? 14.852 10.525 9.103 1.00 95.06 97 GLU A C 1
ATOM 769 O O . GLU A 1 97 ? 15.697 10.548 10.000 1.00 95.06 97 GLU A O 1
ATOM 774 N N . SER A 1 98 ? 14.842 9.578 8.175 1.00 91.00 98 SER A N 1
ATOM 775 C CA . SER A 1 98 ? 15.860 8.537 8.074 1.00 91.00 98 SER A CA 1
ATOM 776 C C . SER A 1 98 ? 16.165 8.263 6.613 1.00 91.00 98 SER A C 1
ATOM 778 O O . SER A 1 98 ? 15.290 8.371 5.753 1.00 91.00 98 SER A O 1
ATOM 780 N N . VAL A 1 99 ? 17.419 7.931 6.336 1.00 88.81 99 VAL A N 1
ATOM 781 C CA . VAL A 1 99 ? 17.886 7.594 4.993 1.00 88.81 99 VAL A CA 1
ATOM 782 C C . VAL A 1 99 ? 18.173 6.104 4.958 1.00 88.81 99 VAL A C 1
ATOM 784 O O . VAL A 1 99 ? 18.851 5.580 5.843 1.00 88.81 99 VAL A O 1
ATOM 787 N N . PHE A 1 100 ? 17.641 5.430 3.947 1.00 85.00 100 PHE A N 1
ATOM 788 C CA . PHE A 1 100 ? 17.870 4.013 3.709 1.00 85.00 100 PHE A CA 1
ATOM 789 C C . PHE A 1 100 ? 18.380 3.821 2.280 1.00 85.00 100 PHE A C 1
ATOM 791 O O . PHE A 1 100 ? 17.845 4.460 1.371 1.00 85.00 100 PHE A O 1
ATOM 798 N N . PRO A 1 101 ? 19.346 2.915 2.046 1.00 85.44 101 PRO A N 1
ATOM 799 C CA . PRO A 1 101 ? 19.675 2.483 0.694 1.00 85.44 101 PRO A CA 1
ATOM 800 C C . PRO A 1 101 ? 18.414 2.060 -0.060 1.00 85.44 101 PRO A C 1
ATOM 802 O O . PRO A 1 101 ? 17.547 1.399 0.520 1.00 85.44 101 PRO A O 1
ATOM 805 N N . ALA A 1 102 ? 18.306 2.407 -1.341 1.00 86.12 102 ALA A N 1
ATOM 806 C CA . ALA A 1 102 ? 17.087 2.182 -2.122 1.00 86.12 102 ALA A CA 1
ATOM 807 C C . ALA A 1 102 ? 16.663 0.704 -2.193 1.00 86.12 102 ALA A C 1
ATOM 809 O O . ALA A 1 102 ? 15.471 0.396 -2.214 1.00 86.12 102 ALA A O 1
ATOM 810 N N . GLY A 1 103 ? 17.641 -0.204 -2.176 1.00 83.12 103 GLY A N 1
ATOM 811 C CA . GLY A 1 103 ? 17.439 -1.651 -2.135 1.00 83.12 103 GLY A CA 1
ATOM 812 C C . GLY A 1 103 ? 16.937 -2.205 -0.798 1.00 83.12 103 GLY A C 1
ATOM 813 O O . GLY A 1 103 ? 16.566 -3.372 -0.725 1.00 83.12 103 GLY A O 1
ATOM 814 N N . THR A 1 104 ? 16.904 -1.396 0.267 1.00 86.06 104 THR A N 1
ATOM 815 C CA . THR A 1 104 ? 16.437 -1.843 1.589 1.00 86.06 104 THR A CA 1
ATOM 816 C C . THR A 1 104 ? 14.981 -2.276 1.499 1.00 86.06 104 THR A C 1
ATOM 818 O O . THR A 1 104 ? 14.132 -1.498 1.061 1.00 86.06 104 THR A O 1
ATOM 821 N N . SER A 1 105 ? 14.671 -3.496 1.937 1.00 90.88 105 SER A N 1
ATOM 822 C CA . SER A 1 105 ? 13.296 -3.984 1.889 1.00 90.88 105 SER A CA 1
ATOM 823 C C . SER A 1 105 ? 12.371 -3.189 2.808 1.00 90.88 105 SER A C 1
ATOM 825 O O . SER A 1 105 ? 12.775 -2.686 3.864 1.00 90.88 105 SER A O 1
ATOM 827 N N . THR A 1 106 ? 11.098 -3.102 2.433 1.00 92.56 106 THR A N 1
ATOM 828 C CA . THR A 1 106 ? 10.076 -2.472 3.284 1.00 92.56 106 THR A CA 1
ATOM 829 C C . THR A 1 106 ? 9.940 -3.172 4.642 1.00 92.56 106 THR A C 1
ATOM 831 O O . THR A 1 106 ? 9.679 -2.506 5.645 1.00 92.56 106 THR A O 1
ATOM 834 N N . TYR A 1 107 ? 10.185 -4.487 4.711 1.00 92.12 107 TYR A N 1
ATOM 835 C CA . TYR A 1 107 ? 10.249 -5.225 5.973 1.00 92.12 107 TYR A CA 1
ATOM 836 C C . TYR A 1 107 ? 11.451 -4.821 6.840 1.00 92.12 107 TYR A C 1
ATOM 838 O O . TYR A 1 107 ? 11.281 -4.545 8.026 1.00 92.12 107 TYR A O 1
ATOM 846 N N . THR A 1 108 ? 12.650 -4.695 6.265 1.00 91.00 108 THR A N 1
ATOM 847 C CA . THR A 1 108 ? 13.847 -4.241 6.997 1.00 91.00 108 THR A CA 1
ATOM 848 C C . THR A 1 108 ? 13.690 -2.813 7.524 1.00 91.00 108 THR A C 1
ATOM 850 O O . THR A 1 108 ? 14.202 -2.470 8.589 1.00 91.00 108 THR A O 1
ATOM 853 N N . ILE A 1 109 ? 12.970 -1.952 6.804 1.00 92.31 109 ILE A N 1
ATOM 854 C CA . ILE A 1 109 ? 12.640 -0.612 7.305 1.00 92.31 109 ILE A CA 1
ATOM 855 C C . ILE A 1 109 ? 11.703 -0.708 8.509 1.00 92.31 109 ILE A C 1
ATOM 857 O O . ILE A 1 109 ? 11.954 -0.050 9.517 1.00 92.31 109 ILE A O 1
ATOM 861 N N . LEU A 1 110 ? 10.666 -1.552 8.441 1.00 92.81 110 LEU A N 1
ATOM 862 C CA . LEU A 1 110 ? 9.775 -1.794 9.577 1.00 92.81 110 LEU A CA 1
ATOM 863 C C . LEU A 1 110 ? 10.553 -2.290 10.802 1.00 92.81 110 LEU A C 1
ATOM 865 O O . LEU A 1 110 ? 10.349 -1.756 11.887 1.00 92.81 110 LEU A O 1
ATOM 869 N N . THR A 1 111 ? 11.454 -3.263 10.644 1.00 91.44 111 THR A N 1
ATOM 870 C CA . THR A 1 111 ? 12.222 -3.824 11.770 1.00 91.44 111 THR A CA 1
ATOM 871 C C . THR A 1 111 ? 13.187 -2.814 12.384 1.00 91.44 111 THR A C 1
ATOM 873 O O . THR A 1 111 ? 13.384 -2.828 13.595 1.00 91.44 111 THR A O 1
ATOM 876 N N . LYS A 1 112 ? 13.760 -1.906 11.585 1.00 91.88 112 LYS A N 1
ATOM 877 C CA . LYS A 1 112 ? 14.627 -0.827 12.088 1.00 91.88 112 LYS A CA 1
ATOM 878 C C . LYS A 1 112 ? 13.848 0.279 12.794 1.00 91.88 112 LYS A C 1
ATOM 880 O O . LYS A 1 112 ? 14.329 0.820 13.784 1.00 91.88 112 LYS A O 1
ATOM 885 N N . LEU A 1 113 ? 12.682 0.648 12.266 1.00 93.25 113 LEU A N 1
ATOM 886 C CA . LEU A 1 113 ? 11.882 1.745 12.808 1.00 93.25 113 LEU A CA 1
ATOM 887 C C . LEU A 1 113 ? 11.050 1.315 14.019 1.00 93.25 113 LEU A C 1
ATOM 889 O O . LEU A 1 113 ? 10.938 2.082 14.967 1.00 93.25 113 LEU A O 1
ATOM 893 N N . LEU A 1 114 ? 10.460 0.121 13.978 1.00 92.88 114 LEU A N 1
ATOM 894 C CA . LEU A 1 114 ? 9.525 -0.405 14.976 1.00 92.88 114 LEU A CA 1
ATOM 895 C C . LEU A 1 114 ? 9.813 -1.900 15.244 1.00 92.88 114 LEU A C 1
ATOM 897 O O . LEU A 1 114 ? 8.997 -2.770 14.904 1.00 92.88 114 LEU A O 1
ATOM 901 N N . PRO A 1 115 ? 10.988 -2.230 15.815 1.00 90.75 115 PRO A N 1
ATOM 902 C CA . PRO A 1 115 ? 11.403 -3.614 16.054 1.00 90.75 115 PRO A CA 1
ATOM 903 C C . PRO A 1 115 ? 10.381 -4.404 16.879 1.00 90.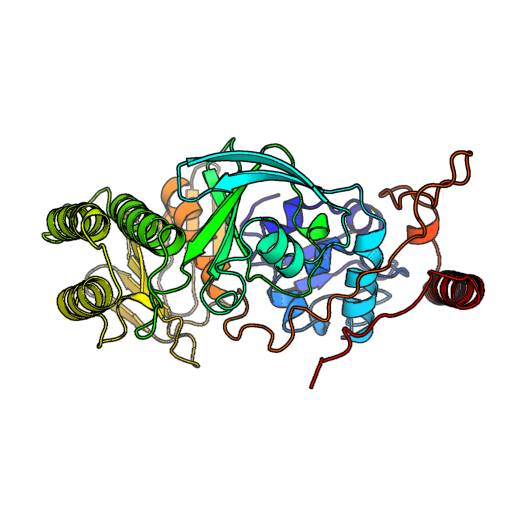75 115 PRO A C 1
ATOM 905 O O . PRO A 1 115 ? 10.139 -5.581 16.602 1.00 90.75 115 PRO A O 1
ATOM 908 N N . GLU A 1 116 ? 9.721 -3.749 17.834 1.00 88.94 116 GLU A N 1
ATOM 909 C CA . GLU A 1 116 ? 8.805 -4.351 18.799 1.00 88.94 116 GLU A CA 1
ATOM 910 C C . GLU A 1 116 ? 7.496 -4.883 18.192 1.00 88.94 116 GLU A C 1
ATOM 912 O O . GLU A 1 116 ? 6.801 -5.672 18.836 1.00 88.94 116 GLU A O 1
ATOM 917 N N . ILE A 1 117 ? 7.168 -4.493 16.953 1.00 88.38 117 ILE A N 1
ATOM 918 C CA . ILE A 1 117 ? 5.978 -4.977 16.230 1.00 88.38 117 ILE A CA 1
ATOM 919 C C . ILE A 1 117 ? 6.304 -5.701 14.917 1.00 88.38 117 ILE A C 1
ATOM 921 O O . ILE A 1 117 ? 5.398 -6.120 14.197 1.00 88.38 117 ILE A O 1
ATOM 925 N N . SER A 1 118 ? 7.585 -5.854 14.581 1.00 85.31 118 SER A N 1
ATOM 926 C CA . SER A 1 118 ? 8.025 -6.410 13.293 1.00 85.31 118 SER A CA 1
ATOM 927 C C . SER A 1 118 ? 7.538 -7.845 13.036 1.00 85.31 118 SER A C 1
ATOM 929 O O . SER A 1 118 ? 7.173 -8.197 11.913 1.00 85.31 118 SER A O 1
ATOM 931 N N . THR A 1 119 ? 7.413 -8.653 14.091 1.00 85.06 119 THR A N 1
ATOM 932 C CA . THR A 1 119 ? 6.862 -10.020 14.030 1.00 85.06 119 THR A CA 1
ATOM 933 C C . THR A 1 119 ? 5.396 -10.061 13.590 1.00 85.06 119 THR A C 1
ATOM 935 O O . THR A 1 119 ? 4.924 -11.083 13.098 1.00 85.06 119 THR A O 1
ATOM 938 N N . ALA A 1 120 ? 4.677 -8.942 13.696 1.00 87.31 120 ALA A N 1
ATOM 939 C CA . ALA A 1 120 ? 3.304 -8.793 13.236 1.00 87.31 120 ALA A CA 1
ATOM 940 C C . ALA A 1 120 ? 3.198 -8.184 11.826 1.00 87.31 120 ALA A C 1
ATOM 942 O O . ALA A 1 120 ? 2.119 -7.751 11.430 1.00 87.31 120 ALA A O 1
ATOM 943 N N . HIS A 1 121 ? 4.270 -8.158 11.028 1.00 88.38 121 HIS A N 1
ATOM 944 C CA . HIS A 1 121 ? 4.256 -7.606 9.663 1.00 88.38 121 HIS A CA 1
ATOM 945 C C . HIS A 1 121 ? 3.062 -8.087 8.807 1.00 88.38 121 HIS A C 1
ATOM 947 O O . HIS A 1 121 ? 2.497 -7.319 8.026 1.00 88.38 121 HIS A O 1
ATOM 953 N N . SER A 1 122 ? 2.608 -9.330 9.007 1.00 87.12 122 SER A N 1
ATOM 954 C CA . SER A 1 122 ? 1.494 -9.950 8.279 1.00 87.12 122 SER A CA 1
ATOM 955 C C . SER A 1 122 ? 0.118 -9.331 8.547 1.00 87.12 122 SER A C 1
ATOM 957 O O . SER A 1 122 ? -0.835 -9.567 7.794 1.00 87.12 122 SER A O 1
ATOM 959 N N . ILE A 1 123 ? -0.010 -8.482 9.566 1.00 87.81 123 ILE A N 1
ATOM 960 C CA . ILE A 1 123 ? -1.238 -7.748 9.910 1.00 87.81 123 ILE A CA 1
ATOM 961 C C . ILE A 1 123 ? -1.062 -6.232 9.812 1.00 87.81 123 ILE A C 1
ATOM 963 O O . ILE A 1 123 ? -1.964 -5.485 10.189 1.00 87.81 123 ILE A O 1
ATOM 967 N N . LEU A 1 124 ? 0.074 -5.776 9.287 1.00 91.06 124 LEU A N 1
ATOM 968 C CA . LEU A 1 124 ? 0.418 -4.368 9.172 1.00 91.06 124 LEU A CA 1
ATOM 969 C C . LEU A 1 124 ? 0.413 -3.905 7.714 1.00 91.06 124 LEU A C 1
ATOM 971 O O . LEU A 1 124 ? 0.582 -4.691 6.774 1.00 91.06 124 LEU A O 1
ATOM 975 N N . PHE A 1 125 ? 0.222 -2.603 7.562 1.00 92.50 125 PHE A N 1
ATOM 976 C CA . PHE A 1 125 ? 0.535 -1.838 6.371 1.00 92.50 125 PHE A CA 1
ATOM 977 C C . PHE A 1 125 ? 1.595 -0.805 6.699 1.00 92.50 125 PHE A C 1
ATOM 979 O O . PHE A 1 125 ? 1.507 -0.122 7.717 1.00 92.50 125 PHE A O 1
ATOM 986 N N . PHE A 1 126 ? 2.533 -0.638 5.783 1.00 92.94 126 PHE A N 1
ATOM 987 C CA . PHE A 1 126 ? 3.329 0.565 5.668 1.00 92.94 126 PHE A CA 1
ATOM 988 C C . PHE A 1 126 ? 2.579 1.530 4.747 1.00 92.94 126 PHE A C 1
ATOM 990 O O . PHE A 1 126 ? 2.253 1.188 3.610 1.00 92.94 126 PHE A O 1
ATOM 997 N N . VAL A 1 127 ? 2.222 2.701 5.262 1.00 93.94 127 VAL A N 1
ATOM 998 C CA . VAL A 1 127 ? 1.362 3.666 4.576 1.00 93.94 127 VAL A CA 1
ATOM 999 C C . VAL A 1 127 ? 2.184 4.889 4.212 1.00 93.94 127 VAL A C 1
ATOM 1001 O O . VAL A 1 127 ? 2.743 5.545 5.085 1.00 93.94 127 VAL A O 1
ATOM 1004 N N . ARG A 1 128 ? 2.231 5.218 2.922 1.00 94.06 128 ARG A N 1
ATOM 1005 C CA . ARG A 1 128 ? 2.829 6.445 2.389 1.00 94.06 128 ARG A CA 1
ATOM 1006 C C . ARG A 1 128 ? 1.722 7.428 2.037 1.00 94.06 128 ARG A C 1
ATOM 1008 O O . ARG A 1 128 ? 0.911 7.154 1.157 1.00 94.06 128 ARG A O 1
ATOM 1015 N N . THR A 1 129 ? 1.726 8.595 2.668 1.00 92.88 129 THR A N 1
ATOM 1016 C CA . THR A 1 129 ? 0.753 9.668 2.422 1.00 92.88 129 THR A CA 1
ATOM 1017 C C . THR A 1 129 ? 1.437 10.865 1.780 1.00 92.88 129 THR A C 1
ATOM 1019 O O . THR A 1 129 ? 2.398 11.408 2.329 1.00 92.88 129 THR A O 1
ATOM 1022 N N . GLN A 1 130 ? 0.942 11.313 0.631 1.00 91.56 130 GLN A N 1
ATOM 1023 C CA . GLN A 1 130 ? 1.478 12.488 -0.045 1.00 91.56 130 GLN A CA 1
ATOM 1024 C C . GLN A 1 130 ? 0.966 13.777 0.613 1.00 91.56 130 GLN A C 1
ATOM 1026 O O . GLN A 1 130 ? -0.237 14.027 0.673 1.00 91.56 130 GLN A O 1
ATOM 1031 N N . LYS A 1 131 ? 1.886 14.633 1.086 1.00 90.44 131 LYS A N 1
ATOM 1032 C CA . LYS A 1 131 ? 1.543 15.844 1.863 1.00 90.44 131 LYS A CA 1
ATOM 1033 C C . LYS A 1 131 ? 0.668 16.842 1.092 1.00 90.44 131 LYS A C 1
ATOM 1035 O O . LYS A 1 131 ? -0.040 17.627 1.706 1.00 90.44 131 LYS A O 1
ATOM 1040 N N . ARG A 1 132 ? 0.750 16.848 -0.244 1.00 87.81 132 ARG A N 1
ATOM 1041 C CA . ARG A 1 132 ? 0.077 17.839 -1.101 1.00 87.81 132 ARG A CA 1
ATOM 1042 C C . ARG A 1 132 ? -1.428 17.607 -1.220 1.00 87.81 132 ARG A C 1
ATOM 1044 O O . ARG A 1 132 ? -2.184 18.570 -1.231 1.00 87.81 132 ARG A O 1
ATOM 1051 N N . ASP A 1 133 ? -1.841 16.364 -1.419 1.00 84.00 133 ASP A N 1
ATOM 1052 C CA . ASP A 1 133 ? -3.202 16.015 -1.837 1.00 84.00 133 ASP A CA 1
ATOM 1053 C C . ASP A 1 133 ? -3.863 14.957 -0.946 1.00 84.00 133 ASP A C 1
ATOM 1055 O O . ASP A 1 133 ? -5.044 14.665 -1.149 1.00 84.00 133 ASP A O 1
ATOM 1059 N N . GLY A 1 134 ? -3.116 14.426 0.029 1.00 86.44 134 GLY A N 1
ATOM 1060 C CA . GLY A 1 134 ? -3.562 13.390 0.950 1.00 86.44 134 GLY A CA 1
ATOM 1061 C C . GLY A 1 134 ? -3.613 11.997 0.331 1.00 86.44 134 GLY A C 1
ATOM 1062 O O . GLY A 1 134 ? -4.134 11.092 0.973 1.00 86.44 134 GLY A O 1
ATOM 1063 N N . THR A 1 135 ? -3.099 11.794 -0.889 1.00 85.38 135 THR A N 1
ATOM 1064 C CA . THR A 1 135 ? -3.170 10.490 -1.560 1.00 85.38 135 THR A CA 1
ATOM 1065 C C . THR A 1 135 ? -2.350 9.455 -0.793 1.00 85.38 135 THR A C 1
ATOM 1067 O O . THR A 1 135 ? -1.164 9.667 -0.513 1.00 85.38 135 THR A O 1
ATOM 1070 N N . ARG A 1 136 ? -2.985 8.328 -0.461 1.00 89.25 136 ARG A N 1
ATOM 1071 C CA . ARG A 1 136 ? -2.405 7.248 0.342 1.00 89.25 136 ARG A CA 1
ATOM 1072 C C . ARG A 1 136 ? -2.053 6.047 -0.528 1.00 89.25 136 ARG A C 1
ATOM 1074 O O . ARG A 1 136 ? -2.837 5.632 -1.374 1.00 89.25 136 ARG A O 1
ATOM 1081 N N . LEU A 1 137 ? -0.878 5.486 -0.268 1.00 91.06 137 LEU A N 1
ATOM 1082 C CA . LEU A 1 137 ? -0.414 4.194 -0.759 1.00 91.06 137 LEU A CA 1
ATOM 1083 C C . LEU A 1 137 ? -0.225 3.280 0.453 1.00 91.06 137 LEU A C 1
ATOM 1085 O O . LEU A 1 137 ? 0.597 3.575 1.318 1.00 91.06 137 LEU A O 1
ATOM 1089 N N . LEU A 1 138 ? -0.956 2.176 0.506 1.00 91.19 138 LEU A N 1
ATOM 1090 C CA . LEU A 1 138 ? -0.764 1.095 1.462 1.00 91.19 138 LEU A CA 1
ATOM 1091 C C . LEU A 1 138 ? 0.129 0.023 0.834 1.00 91.19 138 LEU A C 1
ATOM 1093 O O . LEU A 1 138 ? -0.067 -0.389 -0.311 1.00 91.19 138 LEU A O 1
ATOM 1097 N N . ILE A 1 139 ? 1.113 -0.430 1.605 1.00 91.75 139 ILE A N 1
ATOM 1098 C CA . ILE A 1 139 ? 2.106 -1.426 1.206 1.00 91.75 139 ILE A CA 1
ATOM 1099 C C . ILE A 1 139 ? 2.183 -2.482 2.302 1.00 91.75 139 ILE A C 1
ATOM 1101 O O . ILE A 1 139 ? 2.183 -2.164 3.491 1.00 91.75 139 ILE A O 1
ATOM 1105 N N . ARG A 1 140 ? 2.257 -3.755 1.925 1.00 90.00 140 ARG A N 1
ATOM 1106 C CA . ARG A 1 140 ? 2.601 -4.821 2.861 1.00 90.00 140 ARG A CA 1
ATOM 1107 C C . ARG A 1 140 ? 4.110 -4.791 3.090 1.00 90.00 140 ARG A C 1
ATOM 1109 O O . ARG A 1 140 ? 4.841 -4.816 2.098 1.00 90.00 140 ARG A O 1
ATOM 1116 N N . PRO A 1 141 ? 4.585 -4.774 4.346 1.00 92.19 141 PRO A N 1
ATOM 1117 C CA . PRO A 1 141 ? 5.992 -5.039 4.605 1.00 92.19 141 PRO A CA 1
ATOM 1118 C C . PRO A 1 141 ? 6.371 -6.375 3.950 1.00 92.19 141 PRO A C 1
ATOM 1120 O O . PRO A 1 141 ? 5.710 -7.388 4.173 1.00 92.19 141 PRO A O 1
ATOM 1123 N N . SER A 1 142 ? 7.367 -6.329 3.077 1.00 91.00 142 SER A N 1
ATOM 1124 C CA . SER A 1 142 ? 7.781 -7.414 2.183 1.00 91.00 142 SER A CA 1
ATOM 1125 C C . SER A 1 142 ? 9.260 -7.266 1.829 1.00 91.00 142 SER A C 1
ATOM 1127 O O . SER A 1 142 ? 9.883 -6.248 2.163 1.00 91.00 142 SER A O 1
ATOM 1129 N N . SER A 1 143 ? 9.795 -8.248 1.105 1.00 88.75 143 SER A N 1
ATOM 1130 C CA . SER A 1 143 ? 11.150 -8.244 0.548 1.00 88.75 143 SER A CA 1
ATOM 1131 C C . SER A 1 143 ? 11.373 -7.173 -0.530 1.00 88.75 143 SER A C 1
ATOM 1133 O O . SER A 1 143 ? 12.520 -6.889 -0.880 1.00 88.75 143 SER A O 1
ATOM 1135 N N . TYR A 1 144 ? 10.308 -6.526 -1.026 1.00 90.44 144 TYR A N 1
ATOM 1136 C CA . TYR A 1 144 ? 10.421 -5.494 -2.055 1.00 90.44 144 TYR A CA 1
ATOM 1137 C C . TYR A 1 144 ? 11.158 -4.237 -1.550 1.00 90.44 144 TYR A C 1
ATOM 1139 O O . TYR A 1 144 ? 10.898 -3.769 -0.433 1.00 90.44 144 TYR A O 1
ATOM 1147 N N . PRO A 1 145 ? 12.036 -3.657 -2.387 1.00 90.81 145 PRO A N 1
ATOM 1148 C CA . PRO A 1 145 ? 12.902 -2.535 -2.045 1.00 90.81 145 PRO A CA 1
ATOM 1149 C C . PRO A 1 145 ? 12.113 -1.234 -1.904 1.00 90.81 145 PRO A C 1
ATOM 1151 O O . PRO A 1 145 ? 11.204 -0.955 -2.682 1.00 90.81 145 PRO A O 1
ATOM 1154 N N . ILE A 1 146 ? 12.483 -0.394 -0.941 1.00 91.88 146 ILE A N 1
ATOM 1155 C CA . ILE A 1 146 ? 11.810 0.884 -0.688 1.00 91.88 146 ILE A CA 1
ATOM 1156 C C . ILE A 1 146 ? 11.921 1.860 -1.863 1.00 91.88 146 ILE A C 1
ATOM 1158 O O . ILE A 1 146 ? 11.008 2.652 -2.083 1.00 91.88 146 ILE A O 1
ATOM 1162 N N . GLY A 1 147 ? 13.001 1.783 -2.647 1.00 90.19 147 GLY A N 1
ATOM 1163 C CA . GLY A 1 147 ? 13.296 2.718 -3.732 1.00 90.19 147 GLY A CA 1
ATOM 1164 C C . GLY A 1 147 ? 12.224 2.767 -4.822 1.00 90.19 147 GLY A C 1
ATOM 1165 O O . GLY A 1 147 ? 11.982 3.830 -5.387 1.00 90.19 147 GLY A O 1
ATOM 1166 N N . ILE A 1 148 ? 11.513 1.661 -5.079 1.00 92.00 148 ILE A N 1
ATOM 1167 C CA . ILE A 1 148 ? 10.413 1.633 -6.068 1.00 92.00 148 ILE A CA 1
ATOM 1168 C C . ILE A 1 148 ? 9.149 2.350 -5.565 1.00 92.00 148 ILE A C 1
ATOM 1170 O O . ILE A 1 148 ? 8.244 2.652 -6.343 1.00 92.00 148 ILE A O 1
ATOM 1174 N N . TYR A 1 149 ? 9.098 2.644 -4.265 1.00 93.19 149 TYR A N 1
ATOM 1175 C CA . TYR A 1 149 ? 8.017 3.360 -3.599 1.00 93.19 149 TYR A CA 1
ATOM 1176 C C . TYR A 1 149 ? 8.462 4.719 -3.044 1.00 93.19 149 TYR A C 1
ATOM 1178 O O . TYR A 1 149 ? 7.635 5.430 -2.469 1.00 93.19 149 TYR A O 1
ATOM 1186 N N . ASP A 1 150 ? 9.729 5.113 -3.175 1.00 88.88 150 ASP A N 1
ATOM 1187 C CA . ASP A 1 150 ? 10.184 6.379 -2.608 1.00 88.88 150 ASP A CA 1
ATOM 1188 C C . ASP A 1 150 ? 9.678 7.562 -3.437 1.00 88.88 150 ASP A C 1
ATOM 1190 O O . ASP A 1 150 ? 9.866 7.638 -4.649 1.00 88.88 150 ASP A O 1
ATOM 1194 N N . MET A 1 151 ? 9.001 8.499 -2.782 1.00 89.19 151 MET A N 1
ATOM 1195 C CA . MET A 1 151 ? 8.473 9.698 -3.419 1.00 89.19 151 MET A CA 1
ATOM 1196 C C . MET A 1 151 ? 8.720 10.915 -2.533 1.00 89.19 151 MET A C 1
ATOM 1198 O O . MET A 1 151 ? 8.437 10.872 -1.331 1.00 89.19 151 MET A O 1
ATOM 1202 N N . PRO A 1 152 ? 9.145 12.049 -3.117 1.00 86.38 152 PRO A N 1
ATOM 1203 C CA . PRO A 1 152 ? 9.391 13.258 -2.350 1.00 86.38 152 PRO A CA 1
ATOM 1204 C C . PRO A 1 152 ? 8.101 13.780 -1.709 1.00 86.38 152 PRO A C 1
ATOM 1206 O O . PRO A 1 152 ? 7.003 13.621 -2.249 1.00 86.38 152 PRO A O 1
ATOM 1209 N N . ASN A 1 153 ? 8.247 14.482 -0.582 1.00 90.62 153 ASN A N 1
ATOM 1210 C CA . ASN A 1 153 ? 7.145 15.121 0.149 1.00 90.62 153 ASN A CA 1
ATOM 1211 C C . ASN A 1 153 ? 6.047 14.150 0.618 1.00 90.62 153 ASN A C 1
ATOM 1213 O O . ASN A 1 153 ? 4.866 14.511 0.653 1.00 90.62 153 ASN A O 1
ATOM 1217 N N . CYS A 1 154 ? 6.434 12.938 1.007 1.00 94.38 154 CYS A N 1
ATOM 1218 C CA . CYS A 1 154 ? 5.543 11.972 1.640 1.00 94.38 154 CYS A CA 1
ATOM 1219 C C . CYS A 1 154 ? 5.792 11.882 3.152 1.00 94.38 154 CYS A C 1
ATOM 1221 O O . CYS A 1 154 ? 6.873 12.210 3.637 1.00 94.38 154 CYS A O 1
ATOM 1223 N N . ILE A 1 155 ? 4.774 11.455 3.896 1.00 95.88 155 ILE A N 1
ATOM 1224 C CA . ILE A 1 155 ? 4.897 10.990 5.281 1.00 95.88 155 ILE A CA 1
ATOM 1225 C C . ILE A 1 155 ? 4.590 9.502 5.278 1.00 95.88 155 ILE A C 1
ATOM 1227 O O . ILE A 1 155 ? 3.588 9.078 4.701 1.00 95.88 155 ILE A O 1
ATOM 1231 N N . TRP A 1 156 ? 5.451 8.734 5.924 1.00 96.12 156 TRP A N 1
ATOM 1232 C CA . TRP A 1 156 ? 5.283 7.307 6.124 1.00 96.12 156 TRP A CA 1
ATOM 1233 C C . TRP A 1 156 ? 4.805 7.031 7.544 1.00 96.12 156 TRP A C 1
ATOM 1235 O O . TRP A 1 156 ? 5.239 7.696 8.481 1.00 96.12 156 TRP A O 1
ATOM 1245 N N . HIS A 1 157 ? 3.943 6.042 7.721 1.00 95.75 157 HIS A N 1
ATOM 1246 C CA . HIS A 1 157 ? 3.536 5.534 9.032 1.00 95.75 157 HIS A CA 1
ATOM 1247 C C . HIS A 1 157 ? 3.102 4.071 8.908 1.00 95.75 157 HIS A C 1
ATOM 1249 O O . HIS A 1 157 ? 3.089 3.511 7.812 1.00 95.75 157 HIS A O 1
ATOM 1255 N N . VAL A 1 158 ? 2.781 3.426 10.027 1.00 95.00 158 VAL A N 1
ATOM 1256 C CA . VAL A 1 158 ? 2.284 2.044 10.042 1.00 95.00 158 VAL A CA 1
ATOM 1257 C C . VAL A 1 158 ? 0.834 2.032 10.507 1.00 95.00 158 VAL A C 1
ATOM 1259 O O . VAL A 1 158 ? 0.472 2.739 11.444 1.00 95.00 158 VAL A O 1
ATOM 1262 N N . GLU A 1 159 ? 0.011 1.200 9.874 1.00 92.12 159 GLU A N 1
ATOM 1263 C CA . GLU A 1 159 ? -1.377 0.959 10.271 1.00 92.12 159 GLU A CA 1
ATOM 1264 C C . GLU A 1 159 ? -1.679 -0.534 10.368 1.00 92.12 159 GLU A C 1
ATOM 1266 O O . GLU A 1 159 ? -1.077 -1.351 9.675 1.00 92.12 159 GLU A O 1
ATOM 1271 N N . PHE A 1 160 ? -2.677 -0.904 11.172 1.00 89.50 160 PHE A N 1
ATOM 1272 C CA . PHE A 1 160 ? -3.210 -2.263 11.136 1.00 89.50 160 PHE A CA 1
ATOM 1273 C C . PHE A 1 160 ? -4.017 -2.511 9.860 1.00 89.50 160 PHE A C 1
ATOM 1275 O O . PHE A 1 160 ? -5.031 -1.852 9.596 1.00 89.50 160 PHE A O 1
ATOM 1282 N N . ALA A 1 161 ? -3.656 -3.561 9.127 1.00 85.06 161 ALA A N 1
ATOM 1283 C CA . ALA A 1 161 ? -4.467 -4.097 8.046 1.00 85.06 161 ALA A CA 1
ATOM 1284 C C . ALA A 1 161 ? -5.780 -4.690 8.573 1.00 85.06 161 ALA A C 1
ATOM 1286 O O . ALA A 1 161 ? -6.849 -4.469 8.007 1.00 85.06 161 ALA A O 1
ATOM 1287 N N . TYR A 1 162 ? -5.747 -5.329 9.733 1.00 83.38 162 TYR A N 1
ATOM 1288 C CA . TYR A 1 162 ? -6.915 -5.680 10.534 1.00 83.38 162 TYR A CA 1
ATOM 1289 C C . TYR A 1 162 ? -6.471 -5.844 11.989 1.00 83.38 162 TYR A C 1
ATOM 1291 O O . TYR A 1 162 ? -5.287 -6.015 12.260 1.00 83.38 162 TYR A O 1
ATOM 1299 N N . ILE A 1 163 ? -7.418 -5.768 12.918 1.00 83.56 163 ILE A N 1
ATOM 1300 C CA . ILE A 1 163 ? -7.173 -6.069 14.330 1.00 83.56 163 ILE A CA 1
ATOM 1301 C C . ILE A 1 163 ? -7.272 -7.593 14.490 1.00 83.56 163 ILE A C 1
ATOM 1303 O O . ILE A 1 163 ? -8.340 -8.131 14.165 1.00 83.56 163 ILE A O 1
ATOM 1307 N N . PRO A 1 164 ? -6.191 -8.290 14.893 1.00 78.56 164 PRO A N 1
ATOM 1308 C CA . PRO A 1 164 ? -6.209 -9.726 15.144 1.00 78.56 164 PRO A CA 1
ATOM 1309 C C . PRO A 1 164 ? -6.793 -10.027 16.531 1.00 78.56 164 PRO A C 1
ATOM 1311 O O . PRO A 1 164 ? -6.686 -9.217 17.449 1.00 78.56 164 PRO A O 1
ATOM 1314 N N . ASP A 1 165 ? -7.319 -11.237 16.705 1.00 77.25 165 ASP A N 1
ATOM 1315 C CA . ASP A 1 165 ? -7.872 -11.684 17.993 1.00 77.25 165 ASP A CA 1
ATOM 1316 C C . ASP A 1 165 ? -6.778 -12.058 19.014 1.00 77.25 165 ASP A C 1
ATOM 1318 O O . ASP A 1 165 ? -7.051 -12.216 20.197 1.00 77.25 165 ASP A O 1
ATOM 1322 N N . TYR A 1 166 ? -5.532 -12.206 18.557 1.00 78.44 166 TYR A N 1
ATOM 1323 C CA . TYR A 1 166 ? -4.380 -12.671 19.338 1.00 78.44 166 TYR A CA 1
ATOM 1324 C C . TYR A 1 166 ? -3.318 -11.576 19.547 1.00 78.44 166 TYR A C 1
ATOM 1326 O O . TYR A 1 166 ? -2.126 -11.869 19.670 1.00 78.44 166 TYR A O 1
ATOM 1334 N N . LEU A 1 167 ? -3.720 -10.300 19.541 1.00 83.56 167 LEU A N 1
ATOM 1335 C CA . LEU A 1 167 ? -2.785 -9.189 19.714 1.00 83.56 167 LEU A CA 1
ATOM 1336 C C . LEU A 1 167 ? -2.121 -9.255 21.099 1.00 83.56 167 LEU A C 1
ATOM 1338 O O . LEU A 1 167 ? -2.795 -9.265 22.129 1.00 83.56 167 LEU A O 1
ATOM 1342 N N . LYS A 1 168 ? -0.786 -9.279 21.125 1.00 86.88 168 LYS A N 1
ATOM 1343 C CA . LYS A 1 168 ? -0.028 -9.153 22.374 1.00 86.88 168 LYS A CA 1
ATOM 1344 C C . LYS A 1 168 ? -0.047 -7.702 22.837 1.00 86.88 168 LYS A C 1
ATOM 1346 O O . LYS A 1 168 ? 0.045 -6.805 22.009 1.00 86.88 168 LYS A O 1
ATOM 1351 N N . PHE A 1 169 ? -0.135 -7.462 24.136 1.00 88.12 169 PHE A N 1
ATOM 1352 C CA . PHE A 1 169 ? -0.089 -6.118 24.687 1.00 88.12 169 PHE A CA 1
ATOM 1353 C C . PHE A 1 169 ? 1.282 -5.478 24.445 1.00 88.12 169 PHE A C 1
ATOM 1355 O O . PHE A 1 169 ? 2.324 -6.059 24.745 1.00 88.12 169 PHE A O 1
ATOM 1362 N N . ASN A 1 170 ? 1.252 -4.279 23.868 1.00 89.38 170 ASN A N 1
ATOM 1363 C CA . ASN A 1 170 ? 2.393 -3.406 23.631 1.00 89.38 170 ASN A CA 1
ATOM 1364 C C . ASN A 1 170 ? 1.850 -1.972 23.518 1.00 89.38 170 ASN A C 1
ATOM 1366 O O . ASN A 1 170 ? 0.840 -1.749 22.844 1.00 89.38 170 ASN A O 1
ATOM 1370 N N . GLU A 1 171 ? 2.522 -1.001 24.132 1.00 90.25 171 GLU A N 1
ATOM 1371 C CA . GLU A 1 171 ? 2.156 0.419 24.054 1.00 90.25 171 GLU A CA 1
ATOM 1372 C C . GLU A 1 171 ? 2.055 0.931 22.607 1.00 90.25 171 GLU A C 1
ATOM 1374 O O . GLU A 1 171 ? 1.107 1.634 22.253 1.00 90.25 171 GLU A O 1
ATOM 1379 N N . THR A 1 172 ? 2.961 0.506 21.722 1.00 91.25 172 THR A N 1
ATOM 1380 C CA . THR A 1 172 ? 2.912 0.824 20.290 1.00 91.25 172 THR A CA 1
ATOM 1381 C C . THR A 1 172 ? 1.617 0.311 19.658 1.00 91.25 172 THR A C 1
ATOM 1383 O O . THR A 1 172 ? 0.952 1.051 18.932 1.00 91.25 172 THR A O 1
ATOM 1386 N N . TYR A 1 173 ? 1.187 -0.914 19.980 1.00 89.94 173 TYR A N 1
ATOM 1387 C CA . TYR A 1 173 ? -0.082 -1.445 19.478 1.00 89.94 173 TYR A CA 1
ATOM 1388 C C . TYR A 1 173 ? -1.296 -0.711 20.033 1.00 89.94 173 TYR A C 1
ATOM 1390 O O . TYR A 1 173 ? -2.235 -0.463 19.279 1.00 89.94 173 TYR A O 1
ATOM 1398 N N . LYS A 1 174 ? -1.276 -0.325 21.310 1.00 91.00 174 LYS A N 1
ATOM 1399 C CA . LYS A 1 174 ? -2.338 0.476 21.932 1.00 91.00 174 LYS A CA 1
ATOM 1400 C C . LYS A 1 174 ? -2.562 1.782 21.169 1.00 91.00 174 LYS A C 1
ATOM 1402 O O . LYS A 1 174 ? -3.681 2.099 20.760 1.00 91.00 174 LYS A O 1
ATOM 1407 N N . LEU A 1 175 ? -1.471 2.491 20.879 1.00 91.88 175 LEU A N 1
ATOM 1408 C CA . LEU A 1 175 ? -1.494 3.724 20.093 1.00 91.88 175 LEU A CA 1
ATOM 1409 C C . LEU A 1 175 ? -1.970 3.477 18.656 1.00 91.88 175 LEU A C 1
ATOM 1411 O O . LEU A 1 175 ? -2.810 4.219 18.148 1.00 91.88 175 LEU A O 1
ATOM 1415 N N . MET A 1 176 ? -1.498 2.409 18.009 1.00 91.56 176 MET A N 1
ATOM 1416 C CA . MET A 1 176 ? -1.942 2.040 16.660 1.00 91.56 176 MET A CA 1
ATOM 1417 C C . MET A 1 176 ? -3.426 1.658 16.602 1.00 91.56 176 MET A C 1
ATOM 1419 O O . MET A 1 176 ? -4.096 1.987 15.625 1.00 91.56 176 MET A O 1
ATOM 1423 N N . LEU A 1 177 ? -3.966 0.994 17.628 1.00 89.88 177 LEU A N 1
ATOM 1424 C CA . LEU A 1 177 ? -5.395 0.688 17.732 1.00 89.88 177 LEU A CA 1
ATOM 1425 C C . LEU A 1 177 ? -6.220 1.969 17.872 1.00 89.88 177 LEU A C 1
ATOM 1427 O O . LEU A 1 177 ? -7.208 2.138 17.158 1.00 89.88 177 LEU A O 1
ATOM 1431 N N . SER A 1 178 ? -5.785 2.906 18.719 1.00 89.31 178 SER A N 1
ATOM 1432 C CA . SER A 1 178 ? -6.417 4.227 18.835 1.00 89.31 178 SER A CA 1
ATOM 1433 C C . SER A 1 178 ? -6.440 4.954 17.482 1.00 89.31 178 SER A C 1
ATOM 1435 O O . SER A 1 178 ? -7.494 5.394 17.015 1.00 89.31 178 SER A O 1
ATOM 1437 N N . GLN A 1 179 ? -5.306 4.981 16.771 1.00 88.69 179 GLN A N 1
ATOM 1438 C CA . GLN A 1 179 ? -5.218 5.541 15.417 1.00 88.69 179 GLN A CA 1
ATOM 1439 C C . GLN A 1 179 ? -6.142 4.830 14.419 1.00 88.69 179 GLN A C 1
ATOM 1441 O O . GLN A 1 179 ? -6.791 5.484 13.606 1.00 88.69 179 GLN A O 1
ATOM 1446 N N . TRP A 1 180 ? -6.250 3.504 14.497 1.00 87.12 180 TRP A N 1
ATOM 1447 C CA . TRP A 1 180 ? -7.111 2.703 13.629 1.00 87.12 180 TRP A CA 1
ATOM 1448 C C . TRP A 1 180 ? -8.599 3.030 13.805 1.00 87.12 180 TRP A C 1
ATOM 1450 O O . TRP A 1 180 ? -9.340 3.047 12.812 1.00 87.12 180 TRP A O 1
ATOM 1460 N N . PHE A 1 181 ? -9.040 3.290 15.043 1.00 84.50 181 PHE A N 1
ATOM 1461 C CA . PHE A 1 181 ? -10.398 3.758 15.325 1.00 84.50 181 PHE A CA 1
ATOM 1462 C C . PHE A 1 181 ? -10.605 5.178 14.798 1.00 84.50 181 PHE A C 1
ATOM 1464 O O . PHE A 1 181 ? -11.595 5.418 14.112 1.00 84.50 181 PHE A O 1
ATOM 1471 N N . ASN A 1 182 ? -9.655 6.087 15.039 1.00 81.88 182 ASN A N 1
ATOM 1472 C CA . ASN A 1 182 ? -9.728 7.472 14.564 1.00 81.88 182 ASN A CA 1
ATOM 1473 C C . ASN A 1 182 ? -9.813 7.572 13.036 1.00 81.88 182 ASN A C 1
ATOM 1475 O O . ASN A 1 182 ? -10.743 8.187 12.522 1.00 81.88 182 ASN A O 1
ATOM 1479 N N . ALA A 1 183 ? -8.937 6.874 12.310 1.00 78.38 183 ALA A N 1
ATOM 1480 C CA . ALA A 1 183 ? -8.947 6.858 10.845 1.00 78.38 183 ALA A CA 1
ATOM 1481 C C . ALA A 1 183 ? -10.284 6.359 10.269 1.00 78.38 183 ALA A C 1
ATOM 1483 O O . ALA A 1 183 ? -10.715 6.781 9.201 1.00 78.38 183 ALA A O 1
ATOM 1484 N N . ARG A 1 184 ? -10.985 5.467 10.978 1.00 75.31 184 ARG A N 1
ATOM 1485 C CA . ARG A 1 184 ? -12.302 4.984 10.542 1.00 75.31 184 ARG A CA 1
ATOM 1486 C C . ARG A 1 184 ? -13.418 5.974 10.743 1.00 75.31 184 ARG A C 1
ATOM 1488 O O . ARG A 1 184 ? -14.349 5.936 9.949 1.00 75.31 184 ARG A O 1
ATOM 1495 N N . LYS A 1 185 ? -13.345 6.824 11.764 1.00 70.75 185 LYS A N 1
ATOM 1496 C CA . LYS A 1 185 ? -14.330 7.894 11.967 1.00 70.75 185 LYS A CA 1
ATOM 1497 C C . LYS A 1 185 ? -14.343 8.829 10.765 1.00 70.75 185 LYS A C 1
ATOM 1499 O O . LYS A 1 185 ? -15.408 9.123 10.235 1.00 70.75 185 LYS A O 1
ATOM 1504 N N . GLU A 1 186 ? -13.157 9.192 10.279 1.00 61.59 186 GLU A N 1
ATOM 1505 C CA . GLU A 1 186 ? -12.978 10.097 9.139 1.00 61.59 186 GLU A CA 1
ATOM 1506 C C . GLU A 1 186 ? -13.618 9.556 7.845 1.00 61.59 186 GLU A C 1
ATOM 1508 O O . GLU A 1 186 ? -14.166 10.323 7.058 1.00 61.59 186 GLU A O 1
ATOM 1513 N N . VAL A 1 187 ? -13.667 8.230 7.662 1.00 58.66 187 VAL A N 1
ATOM 1514 C CA . VAL A 1 187 ? -14.332 7.578 6.512 1.00 58.66 187 VAL A CA 1
ATOM 1515 C C . VAL A 1 187 ? -15.875 7.642 6.592 1.00 58.66 187 VAL A C 1
ATOM 1517 O O . VAL A 1 187 ? -16.556 7.389 5.598 1.00 58.66 187 VAL A O 1
ATOM 1520 N N . TYR A 1 188 ? -16.459 8.004 7.743 1.00 52.28 188 TYR A N 1
ATOM 1521 C CA . TYR A 1 188 ? -17.914 8.142 7.936 1.00 52.28 188 TYR A CA 1
ATOM 1522 C C . TYR A 1 188 ? -18.434 9.589 7.873 1.00 52.28 188 TYR A C 1
ATOM 1524 O O . TYR A 1 188 ? -19.640 9.813 8.038 1.00 52.28 188 TYR A O 1
ATOM 1532 N N . VAL A 1 189 ? -17.572 10.571 7.604 1.00 43.50 189 VAL A N 1
ATOM 1533 C CA . VAL A 1 189 ? -17.958 11.988 7.570 1.00 43.50 189 VAL A CA 1
ATOM 1534 C C . VAL A 1 189 ? -18.933 12.242 6.410 1.00 43.50 189 VAL A C 1
ATOM 1536 O O . VAL A 1 189 ? -18.575 12.146 5.241 1.00 43.50 189 VAL A O 1
ATOM 1539 N N . GLY A 1 190 ? -20.195 12.546 6.741 1.00 43.78 190 GLY A N 1
ATOM 1540 C CA . GLY A 1 190 ? -21.256 12.894 5.779 1.00 43.78 190 GLY A CA 1
ATOM 1541 C C . GLY A 1 190 ? -22.605 12.200 6.008 1.00 43.78 190 GLY A C 1
ATOM 1542 O O . GLY A 1 190 ? -23.632 12.663 5.513 1.00 43.78 190 GLY A O 1
ATOM 1543 N N . ARG A 1 191 ? -22.653 11.127 6.806 1.00 43.62 191 ARG A N 1
ATOM 1544 C CA . ARG A 1 191 ? -23.909 10.530 7.295 1.00 43.62 191 ARG A CA 1
ATOM 1545 C C . ARG A 1 191 ? -23.707 10.100 8.739 1.00 43.62 191 ARG A C 1
ATOM 1547 O O . ARG A 1 191 ? -23.135 9.039 8.926 1.00 43.62 191 ARG A O 1
ATOM 1554 N N . LYS A 1 192 ? -24.182 10.880 9.723 1.00 40.81 192 LYS A N 1
ATOM 1555 C CA . LYS A 1 192 ? -24.140 10.533 11.162 1.00 40.81 192 LYS A CA 1
ATOM 1556 C C . LYS A 1 192 ? -24.691 9.117 11.382 1.00 40.81 192 LYS A C 1
ATOM 1558 O O . LYS A 1 192 ? -25.915 8.953 11.352 1.00 40.81 192 LYS A O 1
ATOM 1563 N N . PRO A 1 193 ? -23.870 8.077 11.593 1.00 45.50 193 PRO A N 1
ATOM 1564 C CA . PRO A 1 193 ? -24.382 6.800 12.040 1.00 45.50 193 PRO A CA 1
ATOM 1565 C C . PRO A 1 193 ? -24.440 6.842 13.572 1.00 45.50 193 PRO A C 1
ATOM 1567 O O . PRO A 1 193 ?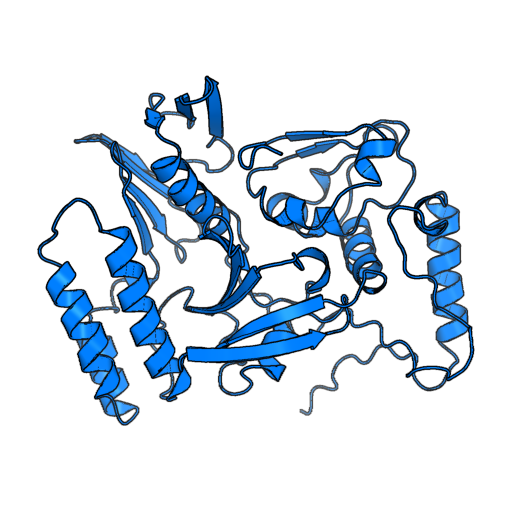 -23.653 7.529 14.216 1.00 45.50 193 PRO A O 1
ATOM 1570 N N . ALA A 1 194 ? -25.287 6.024 14.185 1.00 48.97 194 ALA A N 1
ATOM 1571 C CA . ALA A 1 194 ? -25.275 5.803 15.636 1.00 48.97 194 ALA A CA 1
ATOM 1572 C C . ALA A 1 194 ? -23.924 5.267 16.191 1.00 48.97 194 ALA A C 1
ATOM 1574 O O . ALA A 1 194 ? -23.778 5.108 17.397 1.00 48.97 194 ALA A O 1
ATOM 1575 N N . ASN A 1 195 ? -22.943 4.989 15.320 1.00 54.88 195 ASN A N 1
ATOM 1576 C CA . ASN A 1 195 ? -21.679 4.318 15.632 1.00 54.88 195 ASN A CA 1
ATOM 1577 C C . ASN A 1 195 ? -20.464 5.261 15.753 1.00 54.88 195 ASN A C 1
ATOM 1579 O O . ASN A 1 195 ? -19.394 4.789 16.125 1.00 54.88 195 ASN A O 1
ATOM 1583 N N . GLU A 1 196 ? -20.578 6.556 15.434 1.00 59.72 196 GLU A N 1
ATOM 1584 C CA . GLU A 1 196 ? -19.453 7.508 15.567 1.0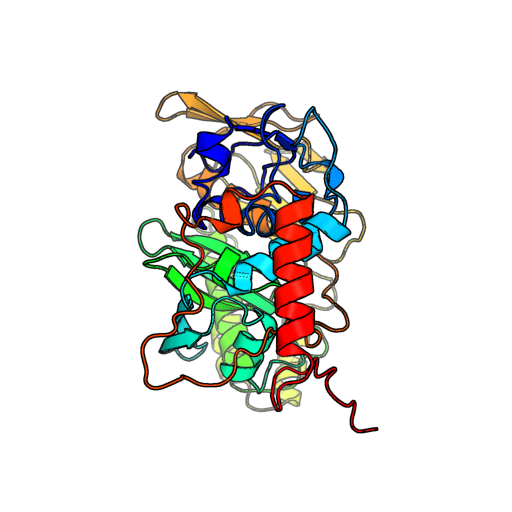0 59.72 196 GLU A CA 1
ATOM 1585 C C . GLU A 1 196 ? -19.050 7.677 17.039 1.00 59.72 196 GLU A C 1
ATOM 1587 O O . GLU A 1 196 ? -17.893 7.459 17.394 1.00 59.72 196 GLU A O 1
ATOM 1592 N N . THR A 1 197 ? -20.043 7.868 17.914 1.00 64.50 197 THR A N 1
ATOM 1593 C CA . THR A 1 197 ? -19.878 7.883 19.375 1.00 64.50 197 THR A CA 1
ATOM 1594 C C . THR A 1 197 ? -19.236 6.602 19.902 1.00 64.50 197 THR A C 1
ATOM 1596 O O . THR A 1 197 ? -18.432 6.655 20.822 1.00 64.50 197 THR A O 1
ATOM 1599 N N . MET A 1 198 ? -19.539 5.446 19.304 1.00 74.81 198 MET A N 1
ATOM 1600 C CA . MET A 1 198 ? -18.952 4.165 19.706 1.00 74.81 198 MET A CA 1
ATOM 1601 C C . MET A 1 198 ? -17.455 4.087 19.362 1.00 74.81 198 MET A C 1
ATOM 1603 O O . MET A 1 198 ? -16.661 3.637 20.183 1.00 74.81 198 MET A O 1
ATOM 1607 N N . LEU A 1 199 ? -17.048 4.549 18.173 1.00 78.88 199 LEU A N 1
ATOM 1608 C CA . LEU A 1 199 ? -15.631 4.611 17.795 1.00 78.88 199 LEU A CA 1
ATOM 1609 C C . LEU A 1 199 ? -14.866 5.649 18.630 1.00 78.88 199 LEU A C 1
ATOM 1611 O O . LEU A 1 199 ? -13.678 5.460 18.894 1.00 78.88 199 LEU A O 1
ATOM 1615 N N . ASP A 1 200 ? -15.518 6.746 19.031 1.00 79.69 200 ASP A N 1
ATOM 1616 C CA . ASP A 1 200 ? -14.961 7.725 19.972 1.00 79.69 200 ASP A CA 1
ATOM 1617 C C . ASP A 1 200 ? -14.685 7.098 21.325 1.00 79.69 200 ASP A C 1
ATOM 1619 O O . ASP A 1 200 ? -13.550 7.156 21.798 1.00 79.69 200 ASP A O 1
ATOM 1623 N N . THR A 1 201 ? -15.684 6.416 21.880 1.00 84.25 201 THR A N 1
ATOM 1624 C CA . THR A 1 201 ? -15.545 5.653 23.115 1.00 84.25 201 THR A CA 1
ATOM 1625 C C . THR A 1 201 ? -14.405 4.640 23.013 1.00 84.25 201 THR A C 1
ATOM 1627 O O . THR A 1 201 ? -13.499 4.678 23.836 1.00 84.25 201 THR A O 1
ATOM 1630 N N . TYR A 1 202 ? -14.356 3.813 21.964 1.00 87.69 202 TYR A N 1
ATOM 1631 C CA . TYR A 1 202 ? -13.279 2.827 21.796 1.00 87.69 202 TYR A CA 1
ATOM 1632 C C . TYR A 1 202 ? -11.890 3.454 21.652 1.00 87.69 202 TYR A C 1
ATOM 1634 O O . TYR A 1 202 ? -10.917 2.907 22.164 1.00 87.69 202 TYR A O 1
ATOM 1642 N N . SER A 1 203 ? -11.779 4.606 20.983 1.00 86.12 203 SER A N 1
ATOM 1643 C CA . SER A 1 203 ? -10.505 5.316 20.841 1.00 86.12 203 SER A CA 1
ATOM 1644 C C . SER A 1 203 ? -9.980 5.893 22.156 1.00 86.12 203 SER A C 1
ATOM 1646 O O . SER A 1 203 ? -8.769 6.099 22.245 1.00 86.12 203 SER A O 1
ATOM 1648 N N . GLN A 1 204 ? -10.858 6.194 23.118 1.00 86.25 204 GLN A N 1
ATOM 1649 C CA . GLN A 1 204 ? -10.482 6.665 24.454 1.00 86.25 204 GLN A CA 1
ATOM 1650 C C . GLN A 1 204 ? -10.230 5.488 25.398 1.00 86.25 204 GLN A C 1
ATOM 1652 O O . GLN A 1 204 ? -9.166 5.415 26.000 1.00 86.25 204 GLN A O 1
ATOM 1657 N N . GLU A 1 205 ? -11.142 4.514 25.445 1.00 90.44 205 GLU A N 1
ATOM 1658 C CA . GLU A 1 205 ? -11.028 3.324 26.299 1.00 90.44 205 GLU A CA 1
ATOM 1659 C C . GLU A 1 205 ? -9.761 2.511 26.013 1.00 90.44 205 GLU A C 1
ATOM 1661 O O . GLU A 1 205 ? -9.140 1.992 26.934 1.00 90.44 205 GLU A O 1
ATOM 1666 N N . ILE A 1 206 ? -9.322 2.421 24.750 1.00 90.75 206 ILE A N 1
ATOM 1667 C CA . ILE A 1 206 ? -8.072 1.719 24.434 1.00 90.75 206 ILE A CA 1
ATOM 1668 C C . ILE A 1 206 ? -6.854 2.374 25.094 1.00 90.75 206 ILE A C 1
ATOM 1670 O O . ILE A 1 206 ? -5.873 1.688 25.342 1.00 90.75 206 ILE A O 1
ATOM 1674 N N . LEU A 1 207 ? -6.888 3.676 25.395 1.00 88.75 207 LEU A N 1
ATOM 1675 C CA . LEU A 1 207 ? -5.776 4.361 26.063 1.00 88.75 207 LEU A CA 1
ATOM 1676 C C . LEU A 1 207 ? -5.671 3.984 27.547 1.00 88.75 207 LEU A C 1
ATOM 1678 O O . LEU A 1 207 ? -4.579 4.079 28.104 1.00 88.75 207 LEU A O 1
ATOM 1682 N N . GLU A 1 208 ? -6.769 3.511 28.142 1.00 91.81 208 GLU A N 1
ATOM 1683 C CA . GLU A 1 208 ? -6.862 3.036 29.530 1.00 91.81 208 GLU A CA 1
ATOM 1684 C C . GLU A 1 208 ? -6.431 1.567 29.686 1.00 91.81 208 GLU A C 1
ATOM 1686 O O . GLU A 1 208 ? -6.354 1.061 30.798 1.00 91.81 208 GLU A O 1
ATOM 1691 N N . VAL A 1 209 ? -6.137 0.860 28.588 1.00 93.06 209 VAL A N 1
ATOM 1692 C CA . VAL A 1 209 ? -5.636 -0.520 28.631 1.00 93.06 209 VAL A CA 1
ATOM 1693 C C . VAL A 1 209 ? -4.187 -0.530 29.127 1.00 93.06 209 VAL A C 1
ATOM 1695 O O . VAL A 1 209 ? -3.301 0.037 28.478 1.00 93.06 209 VAL A O 1
ATOM 1698 N N . GLU A 1 210 ? -3.933 -1.212 30.248 1.00 93.81 210 GLU A N 1
ATOM 1699 C CA . GLU A 1 210 ? -2.615 -1.236 30.907 1.00 93.81 210 GLU A CA 1
ATOM 1700 C C . GLU A 1 210 ? -1.888 -2.583 30.787 1.00 93.81 210 GLU A C 1
ATOM 1702 O O . GLU A 1 210 ? -0.681 -2.666 31.017 1.00 93.81 210 GLU A O 1
ATOM 1707 N N . ASN A 1 211 ? -2.599 -3.661 30.446 1.00 93.94 211 ASN A N 1
ATOM 1708 C CA . ASN A 1 211 ? -2.029 -5.007 30.382 1.00 93.94 211 ASN A CA 1
ATOM 1709 C C . ASN A 1 211 ? -2.773 -5.924 29.387 1.00 93.94 211 ASN A C 1
ATOM 1711 O O . ASN A 1 211 ? -3.761 -5.550 28.753 1.00 93.94 211 ASN A O 1
ATOM 1715 N N . GLN A 1 212 ? -2.291 -7.165 29.243 1.00 94.00 212 GLN A N 1
ATOM 1716 C CA . GLN A 1 212 ? -2.865 -8.156 28.323 1.00 94.00 212 GLN A CA 1
ATOM 1717 C C . GLN A 1 212 ? -4.315 -8.534 28.652 1.00 94.00 212 GLN A C 1
ATOM 1719 O O . GLN A 1 212 ? -5.092 -8.790 27.735 1.00 94.00 212 GLN A O 1
ATOM 1724 N N . ASN A 1 213 ? -4.686 -8.596 29.932 1.00 93.56 213 ASN A N 1
ATOM 1725 C CA . ASN A 1 213 ? -6.038 -8.976 30.335 1.00 93.56 213 ASN A CA 1
ATOM 1726 C C . ASN A 1 213 ? -7.052 -7.886 29.957 1.00 93.56 213 ASN A C 1
ATOM 1728 O O . ASN A 1 213 ? -8.118 -8.190 29.413 1.00 93.56 213 ASN A O 1
ATOM 1732 N N . ASP A 1 214 ? -6.681 -6.623 30.158 1.00 93.69 214 ASP A N 1
ATOM 1733 C CA . ASP A 1 214 ? -7.483 -5.472 29.742 1.00 93.69 214 ASP A CA 1
ATOM 1734 C C . ASP A 1 214 ? -7.613 -5.422 28.218 1.00 93.69 214 ASP A C 1
ATOM 1736 O O . ASP A 1 214 ? -8.708 -5.217 27.698 1.00 93.69 214 ASP A O 1
ATOM 1740 N N . LEU A 1 215 ? -6.523 -5.700 27.488 1.00 91.00 215 LEU A N 1
ATOM 1741 C CA . LEU A 1 215 ? -6.539 -5.758 26.026 1.00 91.00 215 LEU A CA 1
ATOM 1742 C C . LEU A 1 215 ? -7.470 -6.861 25.518 1.00 91.00 215 LEU A C 1
ATOM 1744 O O . LEU A 1 215 ? -8.259 -6.621 24.606 1.00 91.00 215 LEU A O 1
ATOM 1748 N N . ASN A 1 216 ? -7.406 -8.056 26.109 1.00 89.38 216 ASN A N 1
ATOM 1749 C CA . ASN A 1 216 ? -8.292 -9.161 25.748 1.00 89.38 216 ASN A CA 1
ATOM 1750 C C . ASN A 1 216 ? -9.755 -8.778 26.000 1.00 89.38 216 ASN A C 1
ATOM 1752 O O . ASN A 1 216 ? -10.586 -8.924 25.108 1.00 89.38 216 ASN A O 1
ATOM 1756 N N . THR A 1 217 ? -10.055 -8.211 27.172 1.00 89.69 217 THR A N 1
ATOM 1757 C CA . THR A 1 217 ? -11.403 -7.739 27.529 1.00 89.69 217 THR A CA 1
ATOM 1758 C C . THR A 1 217 ? -11.893 -6.668 26.555 1.00 89.69 217 THR A C 1
ATOM 1760 O O . THR A 1 217 ? -13.034 -6.715 26.094 1.00 89.69 217 THR A O 1
ATOM 1763 N N . PHE A 1 218 ? -11.021 -5.728 26.188 1.00 89.38 218 PHE A N 1
ATOM 1764 C CA . PHE A 1 218 ? -11.315 -4.697 25.204 1.00 89.38 218 PHE A CA 1
ATOM 1765 C C . PHE A 1 218 ? -11.621 -5.307 23.830 1.00 89.38 218 PHE A C 1
ATOM 1767 O O . PHE A 1 218 ? -12.667 -4.996 23.264 1.00 89.38 218 PHE A O 1
ATOM 1774 N N . ILE A 1 219 ? -10.773 -6.215 23.322 1.00 86.12 219 ILE A N 1
ATOM 1775 C CA . ILE A 1 219 ? -10.955 -6.915 22.034 1.00 86.12 219 ILE A CA 1
ATOM 1776 C C . ILE A 1 219 ? -12.251 -7.748 22.014 1.00 86.12 219 ILE A C 1
ATOM 1778 O O . ILE A 1 219 ? -12.942 -7.825 20.992 1.00 86.12 219 ILE A O 1
ATOM 1782 N N . GLU A 1 220 ? -12.630 -8.347 23.141 1.00 83.62 220 GLU A N 1
ATOM 1783 C CA . GLU A 1 220 ? -13.903 -9.055 23.266 1.00 83.62 220 GLU A CA 1
ATOM 1784 C C . GLU A 1 220 ? -15.102 -8.102 23.270 1.00 83.62 220 GLU A C 1
ATOM 1786 O O . GLU A 1 220 ? -16.069 -8.343 22.542 1.00 83.62 220 GLU A O 1
ATOM 1791 N N . LYS A 1 221 ? -15.023 -6.998 24.026 1.00 81.31 221 LYS A N 1
ATOM 1792 C CA . LYS A 1 221 ? -16.071 -5.968 24.131 1.00 81.31 221 LYS A CA 1
ATOM 1793 C C . LYS A 1 221 ? -16.411 -5.348 22.784 1.00 81.31 221 LYS A C 1
ATOM 1795 O O . LYS A 1 221 ? -17.584 -5.127 22.486 1.00 81.31 221 LYS A O 1
ATOM 1800 N N . ILE A 1 222 ? -15.403 -5.084 21.958 1.00 77.06 222 ILE A N 1
ATOM 1801 C CA . ILE A 1 222 ? -15.612 -4.545 20.611 1.00 77.06 222 ILE A CA 1
ATOM 1802 C C . ILE A 1 222 ? -16.322 -5.554 19.678 1.00 77.06 222 ILE A C 1
ATOM 1804 O O . ILE A 1 222 ? -16.749 -5.186 18.583 1.00 77.06 222 ILE A O 1
ATOM 1808 N N . GLY A 1 223 ? -16.490 -6.819 20.089 1.00 63.78 223 GLY A N 1
ATOM 1809 C CA . GLY A 1 223 ? -17.240 -7.838 19.348 1.00 63.78 223 GLY A CA 1
ATOM 1810 C C . GLY A 1 223 ? -16.506 -8.375 18.116 1.00 63.78 223 GLY A C 1
ATOM 1811 O O . GLY A 1 223 ? -17.137 -8.878 17.184 1.00 63.78 223 GLY A O 1
ATOM 1812 N N . PHE A 1 224 ? -15.170 -8.276 18.076 1.00 62.34 224 PHE A N 1
ATOM 1813 C CA . PHE A 1 224 ? -14.377 -8.550 16.866 1.00 62.34 224 PHE A CA 1
ATOM 1814 C C . PHE A 1 224 ? -14.320 -10.034 16.467 1.00 62.34 224 PHE A C 1
ATOM 1816 O O . PHE A 1 224 ? -13.918 -10.345 15.344 1.00 62.34 224 PHE A O 1
ATOM 1823 N N . LYS A 1 225 ? -14.898 -10.924 17.291 1.00 52.06 225 LYS A N 1
ATOM 1824 C CA . LYS A 1 225 ? -15.113 -12.355 17.010 1.00 52.06 225 LYS A CA 1
ATOM 1825 C C . LYS A 1 225 ? -15.942 -12.640 15.730 1.00 52.06 225 LYS A C 1
ATOM 1827 O O . LYS A 1 225 ? -16.045 -13.796 15.336 1.00 52.06 225 LYS A O 1
ATOM 1832 N N . GLN A 1 226 ? -16.505 -11.628 15.045 1.00 50.81 226 GLN A N 1
ATOM 1833 C CA . GLN A 1 226 ? -17.286 -11.769 13.794 1.00 50.81 226 GLN A CA 1
ATOM 1834 C C . GLN A 1 226 ? -16.688 -11.098 12.531 1.00 50.81 226 GLN A C 1
ATOM 1836 O O . GLN A 1 226 ? -17.422 -10.710 11.627 1.00 50.81 226 GLN A O 1
ATOM 1841 N N . ASN A 1 227 ? -15.361 -10.990 12.394 1.00 58.81 227 ASN A N 1
ATOM 1842 C CA . ASN A 1 227 ? -14.682 -10.510 11.168 1.00 58.81 227 ASN A CA 1
ATOM 1843 C C . ASN A 1 227 ? -14.840 -9.011 10.814 1.00 58.81 227 ASN A C 1
ATOM 1845 O O . ASN A 1 227 ? -14.401 -8.583 9.745 1.00 58.81 227 ASN A O 1
ATOM 1849 N N . CYS A 1 228 ? -15.388 -8.171 11.695 1.00 62.84 228 CYS A N 1
ATOM 1850 C CA . CYS A 1 228 ? -15.621 -6.749 11.397 1.00 62.84 228 CYS A CA 1
ATOM 1851 C C . CYS A 1 228 ? -14.333 -5.934 11.147 1.00 62.84 228 CYS A C 1
ATOM 1853 O O . CYS A 1 228 ? -14.347 -5.037 10.305 1.00 62.84 228 CYS A O 1
ATOM 1855 N N . SER A 1 229 ? -13.198 -6.262 11.790 1.00 70.19 229 SER A N 1
ATOM 1856 C CA . SER A 1 229 ? -11.893 -5.623 11.501 1.00 70.19 229 SER A CA 1
ATOM 1857 C C . SER A 1 229 ? -11.397 -5.855 10.080 1.00 70.19 229 SER A C 1
ATOM 1859 O O . SER A 1 229 ? -10.608 -5.060 9.558 1.00 70.19 229 SER A O 1
ATOM 1861 N N . LYS A 1 230 ? -11.807 -6.979 9.491 1.00 75.56 230 LYS A N 1
ATOM 1862 C CA . LYS A 1 230 ? -11.319 -7.497 8.212 1.00 75.56 230 LYS A CA 1
ATOM 1863 C C . LYS A 1 230 ? -12.101 -6.920 7.035 1.00 75.56 230 LYS A C 1
ATOM 1865 O O . LYS A 1 230 ? -11.693 -7.087 5.891 1.00 75.56 230 LYS A O 1
ATOM 1870 N N . VAL A 1 231 ? -13.191 -6.201 7.304 1.00 78.19 231 VAL A N 1
ATOM 1871 C CA . VAL A 1 231 ? -13.977 -5.499 6.291 1.00 78.19 231 VAL A CA 1
ATOM 1872 C C . VAL A 1 231 ? -13.571 -4.029 6.262 1.00 78.19 231 VAL A C 1
ATOM 1874 O O . VAL A 1 231 ? -13.608 -3.327 7.273 1.00 78.19 231 VAL A O 1
ATOM 1877 N N . ARG A 1 232 ? -13.206 -3.536 5.079 1.00 80.31 232 ARG A N 1
ATOM 1878 C CA . ARG A 1 232 ? -13.031 -2.100 4.822 1.00 80.31 232 ARG A CA 1
ATOM 1879 C C . ARG A 1 232 ? -14.217 -1.604 4.024 1.00 80.31 232 ARG A C 1
ATOM 1881 O O . ARG A 1 232 ? -14.537 -2.202 3.003 1.00 80.31 232 ARG A O 1
ATOM 1888 N N . LYS A 1 233 ? -14.873 -0.545 4.496 1.00 82.06 233 LYS A N 1
ATOM 1889 C CA . LYS A 1 233 ? -16.026 0.075 3.842 1.00 82.06 233 LYS A CA 1
ATOM 1890 C C . LYS A 1 233 ? -15.700 1.528 3.531 1.00 82.06 233 LYS A C 1
ATOM 1892 O O . LYS A 1 233 ? -15.315 2.259 4.433 1.00 82.06 233 LYS A O 1
ATOM 1897 N N . TYR A 1 234 ? -15.936 1.919 2.290 1.00 82.94 234 TYR A N 1
ATOM 1898 C CA . TYR A 1 234 ? -15.861 3.289 1.806 1.00 82.94 234 TYR A CA 1
ATOM 1899 C C . TYR A 1 234 ? -17.271 3.737 1.429 1.00 82.94 234 TYR A C 1
ATOM 1901 O O . TYR A 1 234 ? -18.052 2.964 0.859 1.00 82.94 234 TYR A O 1
ATOM 1909 N N . VAL A 1 235 ? -17.627 4.961 1.801 1.00 81.56 235 VAL A N 1
ATOM 1910 C CA . VAL A 1 235 ? -18.935 5.554 1.516 1.00 81.56 235 VAL A CA 1
ATOM 1911 C C . VAL A 1 235 ? -18.699 6.798 0.680 1.00 81.56 235 VAL A C 1
ATOM 1913 O O . VAL A 1 235 ? -18.045 7.726 1.132 1.00 81.56 235 VAL A O 1
ATOM 1916 N N . THR A 1 236 ? -19.222 6.777 -0.537 1.00 84.06 236 THR A N 1
ATOM 1917 C CA . THR A 1 236 ? -19.272 7.932 -1.437 1.00 84.06 236 THR A CA 1
ATOM 1918 C C . THR A 1 236 ? -20.625 8.627 -1.298 1.00 84.06 236 THR A C 1
ATOM 1920 O O . THR A 1 236 ? -21.522 8.135 -0.595 1.00 84.06 236 THR A O 1
ATOM 1923 N N . SER A 1 237 ? -20.804 9.744 -2.000 1.00 83.00 237 SER A N 1
ATOM 1924 C CA . SER A 1 237 ? -22.107 10.410 -2.126 1.00 83.00 237 SER A CA 1
ATOM 1925 C C . SER A 1 237 ? -23.227 9.464 -2.612 1.00 83.00 237 SER A C 1
ATOM 1927 O O . SER A 1 237 ? -24.312 9.427 -2.019 1.00 83.00 237 SER A O 1
ATOM 1929 N N . GLU A 1 238 ? -22.931 8.625 -3.610 1.00 84.19 238 GLU A N 1
ATOM 1930 C CA . GLU A 1 238 ? -23.912 7.814 -4.348 1.00 84.19 238 GLU A CA 1
ATOM 1931 C C . GLU A 1 238 ? -24.014 6.347 -3.890 1.00 84.19 238 GLU A C 1
ATOM 1933 O O . GLU A 1 238 ? -25.071 5.712 -3.985 1.00 84.19 238 GLU A O 1
ATOM 1938 N N . PHE A 1 239 ? -22.926 5.764 -3.385 1.00 85.56 239 PHE A N 1
ATOM 1939 C CA . PHE A 1 239 ? -22.875 4.343 -3.031 1.00 85.56 239 PHE A CA 1
ATOM 1940 C C . PHE A 1 239 ? -21.888 4.041 -1.905 1.00 85.56 239 PHE A C 1
ATOM 1942 O O . PHE A 1 239 ? -21.006 4.828 -1.575 1.00 85.56 239 PHE A O 1
ATOM 1949 N N . SER A 1 240 ? -22.001 2.846 -1.325 1.00 86.44 240 SER A N 1
ATOM 1950 C CA . SER A 1 240 ? -20.951 2.299 -0.465 1.00 86.44 240 SER A CA 1
ATOM 1951 C C . SER A 1 240 ? -20.321 1.072 -1.096 1.00 86.44 240 SER A C 1
ATOM 1953 O O . SER A 1 240 ? -21.046 0.201 -1.581 1.00 86.44 240 SER A O 1
ATOM 1955 N N . ILE A 1 241 ? -19.003 0.971 -1.013 1.00 84.38 241 ILE A N 1
ATOM 1956 C CA . ILE A 1 241 ? -18.230 -0.188 -1.448 1.00 84.38 241 ILE A CA 1
ATOM 1957 C C . ILE A 1 241 ? -17.490 -0.777 -0.256 1.00 84.38 241 ILE A C 1
ATOM 1959 O O . ILE A 1 241 ? -17.028 -0.052 0.623 1.00 84.38 241 ILE A O 1
ATOM 1963 N N . LYS A 1 242 ? -17.408 -2.102 -0.185 1.00 84.75 242 LYS A N 1
ATOM 1964 C CA . LYS A 1 242 ? -16.620 -2.784 0.838 1.00 84.75 242 LYS A CA 1
ATOM 1965 C C . LYS A 1 242 ? -15.804 -3.924 0.257 1.00 84.75 242 LYS A C 1
ATOM 1967 O O . LYS A 1 242 ? -16.260 -4.588 -0.670 1.00 84.75 242 LYS A O 1
ATOM 1972 N N . VAL A 1 243 ? -14.640 -4.167 0.849 1.00 80.56 243 VAL A N 1
ATOM 1973 C CA . VAL A 1 243 ? -13.788 -5.330 0.583 1.00 80.56 243 VAL A CA 1
ATOM 1974 C C . VAL A 1 243 ? -13.646 -6.149 1.861 1.00 80.56 243 VAL A C 1
ATOM 1976 O O . VAL A 1 243 ? -13.352 -5.600 2.926 1.00 80.56 243 VAL A O 1
ATOM 1979 N N . ASP A 1 244 ? -13.876 -7.458 1.748 1.00 79.56 244 ASP A N 1
ATOM 1980 C CA . ASP A 1 244 ? -13.511 -8.432 2.775 1.00 79.56 244 ASP A CA 1
ATOM 1981 C C . ASP A 1 244 ? -12.096 -8.955 2.505 1.00 79.56 244 ASP A C 1
ATOM 1983 O O . ASP A 1 244 ? -11.778 -9.521 1.446 1.00 79.56 244 ASP A O 1
ATOM 1987 N N . TRP A 1 245 ? -11.224 -8.714 3.472 1.00 71.38 245 TRP A N 1
ATOM 1988 C CA . TRP A 1 245 ? -9.807 -8.977 3.344 1.00 71.38 245 TRP A CA 1
ATOM 1989 C C . TRP A 1 245 ? -9.394 -10.394 3.766 1.00 71.38 245 TRP A C 1
ATOM 1991 O O . TRP A 1 245 ? -8.333 -10.850 3.348 1.00 71.38 245 TRP A O 1
ATOM 2001 N N . CYS A 1 246 ? -10.254 -11.134 4.477 1.00 63.34 246 CYS A N 1
ATOM 2002 C CA . CYS A 1 246 ? -9.999 -12.526 4.870 1.00 63.34 246 CYS A CA 1
ATOM 2003 C C . CYS A 1 246 ? -10.782 -13.555 4.051 1.00 63.34 246 CYS A C 1
ATOM 2005 O O . CYS A 1 246 ? -10.399 -14.723 4.042 1.00 63.34 246 CYS A O 1
ATOM 2007 N N . ASN A 1 247 ? -11.826 -13.153 3.322 1.00 63.62 247 ASN A N 1
ATOM 2008 C CA . ASN A 1 247 ? -12.442 -14.040 2.340 1.00 63.62 247 ASN A CA 1
ATOM 2009 C C . ASN A 1 247 ? -11.495 -14.226 1.133 1.00 63.62 247 ASN A C 1
ATOM 2011 O O . ASN A 1 247 ? -11.129 -13.258 0.443 1.00 63.62 247 ASN A O 1
ATOM 2015 N N . SER A 1 248 ? -11.087 -15.474 0.880 1.00 54.81 248 SER A N 1
ATOM 2016 C CA . SER A 1 248 ? -10.178 -15.859 -0.209 1.00 54.81 248 SER A CA 1
ATOM 2017 C C . SER A 1 248 ? -10.733 -15.502 -1.591 1.00 54.81 248 SER A C 1
ATOM 2019 O O . SER A 1 248 ? -9.957 -15.209 -2.498 1.00 54.81 248 SER A O 1
ATOM 2021 N N . GLN A 1 249 ? -12.059 -15.407 -1.738 1.00 54.91 249 GLN A N 1
ATOM 2022 C CA . GLN A 1 249 ? -12.725 -15.098 -3.008 1.00 54.91 249 GLN A CA 1
ATOM 2023 C C . GLN A 1 249 ? -12.853 -13.595 -3.326 1.00 54.91 249 GLN A C 1
ATOM 2025 O O . GLN A 1 249 ? -13.506 -13.240 -4.301 1.00 54.91 249 GLN A O 1
ATOM 2030 N N . LYS A 1 250 ? -12.220 -12.701 -2.545 1.00 58.84 250 LYS A N 1
ATOM 2031 C CA . LYS A 1 250 ? -12.255 -11.234 -2.761 1.00 58.84 250 LYS A CA 1
ATOM 2032 C C . LYS A 1 250 ? -13.686 -10.710 -2.962 1.00 58.84 250 LYS A C 1
ATOM 2034 O O . LYS A 1 250 ? -13.974 -10.045 -3.953 1.00 58.84 250 LYS A O 1
ATOM 2039 N N . GLU A 1 251 ? -14.591 -10.988 -2.024 1.00 68.38 251 GLU A N 1
ATOM 2040 C CA . GLU A 1 251 ? -15.969 -10.520 -2.170 1.00 68.38 251 GLU A CA 1
ATOM 2041 C C . GLU A 1 251 ? -16.047 -9.000 -1.955 1.00 68.38 251 GLU A C 1
ATOM 2043 O O . GLU A 1 251 ? -16.204 -8.489 -0.843 1.00 68.38 251 GLU A O 1
ATOM 2048 N N . VAL A 1 252 ? -15.909 -8.258 -3.052 1.00 77.94 252 VAL A N 1
ATOM 2049 C CA . VAL A 1 252 ? -16.266 -6.848 -3.105 1.00 77.94 252 VAL A CA 1
ATOM 2050 C C . VAL A 1 252 ? -17.775 -6.754 -3.178 1.00 77.94 252 VAL A C 1
ATOM 2052 O O . VAL A 1 252 ? -18.423 -7.395 -4.009 1.00 77.94 252 VAL A O 1
ATOM 2055 N N . THR A 1 253 ? -18.342 -5.951 -2.285 1.00 82.44 253 THR A N 1
ATOM 2056 C CA . THR A 1 253 ? -19.766 -5.633 -2.306 1.00 82.44 253 THR A CA 1
ATOM 2057 C C . THR A 1 253 ? -19.952 -4.148 -2.551 1.00 82.44 253 THR A C 1
ATOM 2059 O O . THR A 1 253 ? -19.451 -3.335 -1.773 1.00 82.44 253 THR A O 1
ATOM 2062 N N . VAL A 1 254 ? -20.747 -3.798 -3.558 1.00 84.50 254 VAL A N 1
ATOM 2063 C CA . VAL A 1 254 ? -21.235 -2.434 -3.781 1.00 84.50 254 VAL A CA 1
ATOM 2064 C C . VAL A 1 254 ? -22.716 -2.365 -3.437 1.00 84.50 254 VAL A C 1
ATOM 2066 O O . VAL A 1 254 ? -23.497 -3.249 -3.786 1.00 84.50 254 VAL A O 1
ATOM 2069 N N . LYS A 1 255 ? -23.119 -1.313 -2.726 1.00 85.38 255 LYS A N 1
ATOM 2070 C CA . LYS A 1 255 ? -24.517 -1.023 -2.401 1.00 85.38 255 LYS A CA 1
ATOM 2071 C C . LYS A 1 255 ? -24.868 0.386 -2.868 1.00 85.38 255 LYS A C 1
ATOM 2073 O O . LYS A 1 255 ? -24.287 1.347 -2.364 1.00 85.38 255 LYS A O 1
ATOM 2078 N N . LYS A 1 256 ? -25.850 0.488 -3.766 1.00 84.31 256 LYS A N 1
ATOM 2079 C CA . LYS A 1 256 ? -26.425 1.744 -4.278 1.00 84.31 256 LYS A CA 1
ATOM 2080 C C . LYS A 1 256 ? -27.935 1.713 -4.034 1.00 84.31 256 LYS A C 1
ATOM 2082 O O . LYS A 1 256 ? -28.639 0.877 -4.600 1.00 84.31 256 LYS A O 1
ATOM 2087 N N . GLY A 1 257 ? -28.433 2.574 -3.146 1.00 83.19 257 GLY A N 1
ATOM 2088 C CA . GLY A 1 257 ? -29.826 2.518 -2.688 1.00 83.19 257 GLY A CA 1
ATOM 2089 C C . GLY A 1 257 ? -30.189 1.151 -2.083 1.00 83.19 257 GLY A C 1
ATOM 2090 O O . GLY A 1 257 ? -29.534 0.679 -1.147 1.00 83.19 257 GLY A O 1
ATOM 2091 N N . SER A 1 258 ? -31.228 0.508 -2.624 1.00 80.00 258 SER A N 1
ATOM 2092 C CA . SER A 1 258 ? -31.657 -0.850 -2.253 1.00 80.00 258 SER A CA 1
ATOM 2093 C C . SER A 1 258 ? -30.909 -1.965 -2.995 1.00 80.00 258 SER A C 1
ATOM 2095 O O . SER A 1 258 ? -30.945 -3.112 -2.550 1.00 80.00 258 SER A O 1
ATOM 2097 N N . LYS A 1 259 ? -30.206 -1.653 -4.093 1.00 82.00 259 LYS A N 1
ATOM 2098 C CA . LYS A 1 259 ? -29.476 -2.643 -4.893 1.00 82.00 259 LYS A CA 1
ATOM 2099 C C . LYS A 1 259 ? -28.157 -3.019 -4.210 1.00 82.00 259 LYS A C 1
ATOM 2101 O O . LYS A 1 259 ? -27.411 -2.151 -3.745 1.00 82.00 259 LYS A O 1
ATOM 2106 N N . LYS A 1 260 ? -27.860 -4.320 -4.173 1.00 83.12 260 LYS A N 1
ATOM 2107 C CA . LYS A 1 260 ? -26.599 -4.894 -3.685 1.00 83.12 260 LYS A CA 1
ATOM 2108 C C . LYS A 1 260 ? -25.969 -5.712 -4.808 1.00 83.12 260 LYS A C 1
ATOM 2110 O O . LYS A 1 260 ? -26.612 -6.604 -5.347 1.00 83.12 260 LYS A O 1
ATOM 2115 N N . TYR A 1 261 ? -24.708 -5.433 -5.094 1.00 79.81 261 TYR A N 1
ATOM 2116 C CA . TYR A 1 261 ? -23.890 -6.129 -6.076 1.00 79.81 261 TYR A CA 1
ATOM 2117 C C . TYR A 1 261 ? -22.760 -6.831 -5.316 1.00 79.81 261 TYR A C 1
ATOM 2119 O O . TYR A 1 261 ? -22.035 -6.171 -4.572 1.00 79.81 261 TYR A O 1
ATOM 2127 N N . ALA A 1 262 ? -22.650 -8.155 -5.428 1.00 70.06 262 ALA A N 1
ATOM 2128 C CA . ALA A 1 262 ? -21.677 -8.983 -4.707 1.00 70.06 262 ALA A CA 1
ATOM 2129 C C . ALA A 1 262 ? -20.852 -9.825 -5.692 1.00 70.06 262 ALA A C 1
ATOM 2131 O O . ALA A 1 262 ? -21.332 -10.121 -6.784 1.00 70.06 262 ALA A O 1
ATOM 2132 N N . GLY A 1 263 ? -19.624 -10.198 -5.316 1.00 60.44 263 GLY A N 1
ATOM 2133 C CA . GLY A 1 263 ? -18.732 -10.993 -6.175 1.00 60.44 263 GLY A CA 1
ATOM 2134 C C . GLY A 1 263 ? -18.165 -10.216 -7.367 1.00 60.44 263 GLY A C 1
ATOM 2135 O O . GLY A 1 263 ? -17.864 -10.791 -8.410 1.00 60.44 263 GLY A O 1
ATOM 2136 N N . LEU A 1 264 ? -18.064 -8.894 -7.237 1.00 60.03 264 LEU A N 1
ATOM 2137 C CA . LEU A 1 264 ? -17.649 -8.022 -8.328 1.00 60.03 264 LEU A CA 1
ATOM 2138 C C . LEU A 1 264 ? -16.177 -8.231 -8.682 1.00 60.03 264 LEU A C 1
ATOM 2140 O O . LEU A 1 264 ? -15.301 -8.186 -7.816 1.00 60.03 264 LEU A O 1
ATOM 2144 N N . ASN A 1 265 ? -15.909 -8.419 -9.975 1.00 65.56 265 ASN A N 1
ATOM 2145 C CA . ASN A 1 265 ? -14.550 -8.547 -10.472 1.00 65.56 265 ASN A CA 1
ATOM 2146 C C . ASN A 1 265 ? -13.877 -7.169 -10.522 1.00 65.56 265 ASN A C 1
ATOM 2148 O O . ASN A 1 265 ? -14.148 -6.354 -11.407 1.00 65.56 265 ASN A O 1
ATOM 2152 N N . LEU A 1 266 ? -12.964 -6.945 -9.582 1.00 66.19 266 LEU A N 1
ATOM 2153 C CA . LEU A 1 266 ? -12.125 -5.751 -9.501 1.00 66.19 266 LEU A CA 1
ATOM 2154 C C . LEU A 1 266 ? -11.313 -5.493 -10.776 1.00 66.19 266 LEU A C 1
ATOM 2156 O O . LEU A 1 266 ? -11.052 -4.334 -11.074 1.00 66.19 266 LEU A O 1
ATOM 2160 N N . SER A 1 267 ? -11.001 -6.527 -11.568 1.00 63.69 267 SER A N 1
ATOM 2161 C CA . SER A 1 267 ? -10.333 -6.370 -12.870 1.00 63.69 267 SER A CA 1
ATOM 2162 C C . SER A 1 267 ? -11.220 -5.720 -13.943 1.00 63.69 267 SER A C 1
ATOM 2164 O O . SER A 1 267 ? -10.829 -5.600 -15.096 1.00 63.69 267 SER A O 1
ATOM 2166 N N . THR A 1 268 ? -12.471 -5.388 -13.618 1.00 68.44 268 THR A N 1
ATOM 2167 C CA . THR A 1 268 ? -13.399 -4.696 -14.528 1.00 68.44 268 THR A CA 1
ATOM 2168 C C . THR A 1 268 ? -13.860 -3.353 -13.982 1.00 68.44 268 THR A C 1
ATOM 2170 O O . THR A 1 268 ? -14.642 -2.664 -14.631 1.00 68.44 268 THR A O 1
ATOM 2173 N N . ALA A 1 269 ? -13.411 -2.987 -12.782 1.00 78.31 269 ALA A N 1
ATOM 2174 C CA . ALA A 1 269 ? -13.699 -1.696 -12.192 1.00 78.31 269 ALA A CA 1
ATOM 2175 C C . ALA A 1 269 ? -12.819 -0.636 -12.863 1.0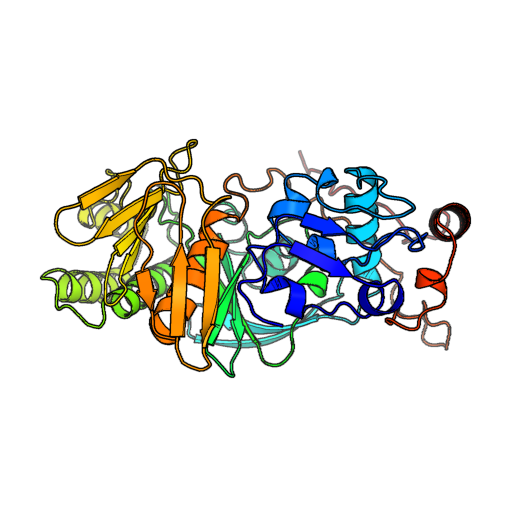0 78.31 269 ALA A C 1
ATOM 2177 O O . ALA A 1 269 ? -11.612 -0.839 -13.003 1.00 78.31 269 ALA A O 1
ATOM 2178 N N . ARG A 1 270 ? -13.415 0.475 -13.300 1.00 80.94 270 ARG A N 1
ATOM 2179 C CA . ARG A 1 270 ? -12.732 1.578 -13.989 1.00 80.94 270 ARG A CA 1
ATOM 2180 C C . ARG A 1 270 ? -13.278 2.911 -13.499 1.00 80.94 270 ARG A C 1
ATOM 2182 O O . ARG A 1 270 ? -14.485 3.047 -13.311 1.00 80.94 270 ARG A O 1
ATOM 2189 N N . ILE A 1 271 ? -12.401 3.894 -13.329 1.00 85.50 271 ILE A N 1
ATOM 2190 C CA . ILE A 1 271 ? -12.795 5.295 -13.170 1.00 85.50 271 ILE A CA 1
ATOM 2191 C C . ILE A 1 271 ? -12.311 6.030 -14.414 1.00 85.50 271 ILE A C 1
ATOM 2193 O O . ILE A 1 271 ? -11.119 6.052 -14.691 1.00 85.50 271 ILE A O 1
ATOM 2197 N N . ASN A 1 272 ? -13.233 6.617 -15.168 1.00 83.88 272 ASN A N 1
ATOM 2198 C CA . ASN A 1 272 ? -12.918 7.348 -16.388 1.00 83.88 272 ASN A CA 1
ATOM 2199 C C . ASN A 1 272 ? -13.224 8.827 -16.189 1.00 83.88 272 ASN A C 1
ATOM 2201 O O . ASN A 1 272 ? -14.329 9.184 -15.774 1.00 83.88 272 ASN A O 1
ATOM 2205 N N . ARG A 1 273 ? -12.270 9.698 -16.524 1.00 82.94 273 ARG A N 1
ATOM 2206 C CA . ARG A 1 273 ? -12.534 11.132 -16.633 1.00 82.94 273 ARG A CA 1
ATOM 2207 C C . ARG A 1 273 ? -13.153 11.427 -17.988 1.00 82.94 273 ARG A C 1
ATOM 2209 O O . ARG A 1 273 ? -12.516 11.225 -19.015 1.00 82.94 273 ARG A O 1
ATOM 2216 N N . VAL A 1 274 ? -14.400 11.885 -17.973 1.00 83.88 274 VAL A N 1
ATOM 2217 C CA . VAL A 1 274 ? -15.152 12.213 -19.195 1.00 83.88 274 VAL A CA 1
ATOM 2218 C C . VAL A 1 274 ? -15.060 13.704 -19.490 1.00 83.88 274 VAL A C 1
ATOM 2220 O O . VAL A 1 274 ? -14.914 14.101 -20.640 1.00 83.88 274 VAL A O 1
ATOM 2223 N N . GLU A 1 275 ? -15.065 14.529 -18.444 1.00 79.31 275 GLU A N 1
ATOM 2224 C CA . GLU A 1 275 ? -14.877 15.977 -18.534 1.00 79.31 275 GLU A CA 1
ATOM 2225 C C . GLU A 1 275 ? -14.012 16.459 -17.366 1.00 79.31 275 GLU A C 1
ATOM 2227 O O . GLU A 1 275 ? -13.712 15.697 -16.442 1.00 79.31 275 GLU A O 1
ATOM 2232 N N . LYS A 1 276 ? -13.607 17.735 -17.391 1.00 77.75 276 LYS A N 1
ATOM 2233 C CA . LYS A 1 276 ? -12.710 18.322 -16.384 1.00 77.75 276 LYS A CA 1
ATOM 2234 C C . LYS A 1 276 ? -13.160 18.020 -14.950 1.00 77.75 276 LYS A C 1
ATOM 2236 O O . LYS A 1 276 ? -12.322 17.607 -14.155 1.00 77.75 276 LYS A O 1
ATOM 2241 N N . ASP A 1 277 ? -14.460 18.117 -14.684 1.00 78.12 277 ASP A N 1
ATOM 2242 C CA . ASP A 1 277 ? -15.051 17.958 -13.350 1.00 78.12 277 ASP A CA 1
ATOM 2243 C C . ASP A 1 277 ? -15.994 16.741 -13.250 1.00 78.12 277 ASP A C 1
ATOM 2245 O O . ASP A 1 277 ? -16.760 16.625 -12.294 1.00 78.12 277 ASP A O 1
ATOM 2249 N N . LYS A 1 278 ? -15.944 15.821 -14.229 1.00 83.19 278 LYS A N 1
ATOM 2250 C CA . LYS A 1 278 ? -16.844 14.662 -14.313 1.00 83.19 278 LYS A CA 1
ATOM 2251 C C . LYS A 1 278 ? -16.075 13.350 -14.418 1.00 83.19 278 LYS A C 1
ATOM 2253 O O . LYS A 1 278 ? -15.442 13.058 -15.439 1.00 83.19 278 LYS A O 1
ATOM 2258 N N . LEU A 1 279 ? -16.185 12.541 -13.368 1.00 89.00 279 LEU A N 1
ATOM 2259 C CA . LEU A 1 279 ? -15.654 11.183 -13.305 1.00 89.00 279 LEU A CA 1
ATOM 2260 C C . LEU A 1 279 ? -16.799 10.174 -13.365 1.00 89.00 279 LEU A C 1
ATOM 2262 O O . LEU A 1 279 ? -17.844 10.375 -12.752 1.00 89.00 279 LEU A O 1
ATOM 2266 N N . ILE A 1 280 ? -16.586 9.070 -14.075 1.00 89.44 280 ILE A N 1
ATOM 2267 C CA . ILE A 1 280 ? -17.526 7.953 -14.137 1.00 89.44 280 ILE A CA 1
ATOM 2268 C C . ILE A 1 280 ? -16.857 6.710 -13.573 1.00 89.44 280 ILE A C 1
ATOM 2270 O O . ILE A 1 280 ? -15.854 6.240 -14.108 1.00 89.44 280 ILE A O 1
ATOM 2274 N N . PHE A 1 281 ? -17.438 6.157 -12.514 1.00 88.06 281 PHE A N 1
ATOM 2275 C CA . PHE A 1 281 ? -17.143 4.808 -12.061 1.00 88.06 281 PHE A CA 1
ATOM 2276 C C . PHE A 1 281 ? -18.008 3.810 -12.820 1.00 88.06 281 PHE A C 1
ATOM 2278 O O . PHE A 1 281 ? -19.236 3.861 -12.759 1.00 88.06 281 PHE A O 1
ATOM 2285 N N . SER A 1 282 ? -17.342 2.888 -13.500 1.00 85.69 282 SER A N 1
ATOM 2286 C CA . SER A 1 282 ? -17.960 1.792 -14.236 1.00 85.69 282 SER A CA 1
ATOM 2287 C C . SER A 1 282 ? -17.424 0.465 -13.718 1.00 85.69 282 SER A C 1
ATOM 2289 O O . SER A 1 282 ? -16.283 0.348 -13.257 1.00 85.69 282 SER A O 1
ATOM 2291 N N . MET A 1 283 ? -18.278 -0.550 -13.746 1.00 81.19 283 MET A N 1
ATOM 2292 C CA . MET A 1 283 ? -17.934 -1.893 -13.303 1.00 81.19 283 MET A CA 1
ATOM 2293 C C . MET A 1 283 ? -18.900 -2.882 -13.939 1.00 81.19 283 MET A C 1
ATOM 2295 O O . MET A 1 283 ? -20.102 -2.624 -14.022 1.00 81.19 283 MET A O 1
ATOM 2299 N N . LYS A 1 284 ? -18.391 -4.035 -14.377 1.00 78.50 284 LYS A N 1
ATOM 2300 C CA . LYS A 1 284 ? -19.210 -5.023 -15.084 1.00 78.50 284 LYS A CA 1
ATOM 2301 C C . LYS A 1 284 ? -20.431 -5.435 -14.250 1.00 78.50 284 LYS A C 1
ATOM 2303 O O . LYS A 1 284 ? -20.290 -5.908 -13.125 1.00 78.50 284 LYS A O 1
ATOM 2308 N N . GLY A 1 285 ? -21.622 -5.304 -14.836 1.00 76.06 285 GLY A N 1
ATOM 2309 C CA . GLY A 1 285 ? -22.890 -5.672 -14.197 1.00 76.06 285 GLY A CA 1
ATOM 2310 C C . GLY A 1 285 ? -23.491 -4.598 -13.283 1.00 76.06 285 GLY A C 1
ATOM 2311 O O . GLY A 1 285 ? -24.465 -4.884 -12.588 1.00 76.06 285 GLY A O 1
ATOM 2312 N N . MET A 1 286 ? -22.937 -3.383 -13.281 1.00 81.19 286 MET A N 1
ATOM 2313 C CA . MET A 1 286 ? -23.490 -2.227 -12.581 1.00 81.19 286 MET A CA 1
ATOM 2314 C C . MET A 1 286 ? -23.715 -1.068 -13.557 1.00 81.19 286 MET A C 1
ATOM 2316 O O . MET A 1 286 ? -22.947 -0.899 -14.498 1.00 81.19 286 MET A O 1
ATOM 2320 N N . ASP A 1 287 ? -24.756 -0.273 -13.307 1.00 83.94 287 ASP A N 1
ATOM 2321 C CA . ASP A 1 287 ? -24.954 1.007 -13.989 1.00 83.94 287 ASP A CA 1
ATOM 2322 C C . ASP A 1 287 ? -23.807 1.968 -13.635 1.00 83.94 287 ASP A C 1
ATOM 2324 O O . ASP A 1 287 ? -23.405 2.043 -12.467 1.00 83.94 287 ASP A O 1
ATOM 2328 N N . ASP A 1 288 ? -23.335 2.730 -14.620 1.00 87.94 288 ASP A N 1
ATOM 2329 C CA . ASP A 1 288 ? -22.316 3.761 -14.430 1.00 87.94 288 ASP A CA 1
ATOM 2330 C C . ASP A 1 288 ? -22.730 4.779 -13.353 1.00 87.94 288 ASP A C 1
ATOM 2332 O O . ASP A 1 288 ? -23.903 5.151 -13.208 1.00 87.94 288 ASP A O 1
ATOM 2336 N N . ILE A 1 289 ? -21.755 5.220 -12.558 1.00 87.62 289 ILE A N 1
ATOM 2337 C CA . ILE A 1 289 ? -21.961 6.166 -11.460 1.00 87.62 289 ILE A CA 1
ATOM 2338 C C . ILE A 1 289 ? -21.101 7.396 -11.692 1.00 87.62 289 ILE A C 1
ATOM 2340 O O . ILE A 1 289 ? -19.877 7.307 -11.744 1.00 87.62 289 ILE A O 1
ATOM 2344 N N . GLU A 1 290 ? -21.750 8.549 -11.783 1.00 88.50 290 GLU A N 1
ATOM 2345 C CA . GLU A 1 290 ? -21.067 9.836 -11.787 1.00 88.50 290 GLU A CA 1
ATOM 2346 C C . GLU A 1 290 ? -20.522 10.160 -10.394 1.00 88.50 290 GLU A C 1
ATOM 2348 O O . GLU A 1 290 ? -21.178 9.914 -9.381 1.00 88.50 290 GLU A O 1
ATOM 2353 N N . MET A 1 291 ? -19.304 10.691 -10.346 1.00 87.88 291 MET A N 1
ATOM 2354 C CA . MET A 1 291 ? -18.592 10.984 -9.110 1.00 87.88 291 MET A CA 1
ATOM 2355 C C . MET A 1 291 ? -17.837 12.303 -9.210 1.00 87.88 291 MET A C 1
ATOM 2357 O O . MET A 1 291 ? -17.375 12.705 -10.280 1.00 87.88 291 MET A O 1
ATOM 2361 N N . ASN A 1 292 ? -17.649 12.931 -8.053 1.00 85.38 292 ASN A N 1
ATOM 2362 C CA . ASN A 1 292 ? -16.730 14.051 -7.889 1.00 85.38 292 ASN A CA 1
ATOM 2363 C C . ASN A 1 292 ? -15.300 13.554 -7.573 1.00 85.38 292 ASN A C 1
ATOM 2365 O O . ASN A 1 292 ? -15.077 12.384 -7.250 1.00 85.38 292 ASN A O 1
ATOM 2369 N N . ASP A 1 293 ? -14.322 14.463 -7.616 1.00 81.75 293 ASP A N 1
ATOM 2370 C CA . ASP A 1 293 ? -12.917 14.142 -7.319 1.00 81.75 293 ASP A CA 1
ATOM 2371 C C . ASP A 1 293 ? -12.699 13.632 -5.876 1.00 81.75 293 ASP A C 1
ATOM 2373 O O . ASP A 1 293 ? -11.773 12.857 -5.636 1.00 81.75 293 ASP A O 1
ATOM 2377 N N . SER A 1 294 ? -13.530 14.034 -4.905 1.00 82.31 294 SER A N 1
ATOM 2378 C CA . SER A 1 294 ? -13.413 13.570 -3.512 1.00 82.31 294 SER A CA 1
ATOM 2379 C C . SER A 1 294 ? -13.783 12.091 -3.380 1.00 82.31 294 SER A C 1
ATOM 2381 O O . SER A 1 294 ? -13.041 11.318 -2.773 1.00 82.31 294 SER A O 1
ATOM 2383 N N . ASP A 1 295 ? -14.892 11.681 -3.995 1.00 85.12 295 ASP A N 1
ATOM 2384 C CA . ASP A 1 295 ? -15.329 10.284 -4.054 1.00 85.12 295 ASP A CA 1
ATOM 2385 C C . ASP A 1 295 ? -14.298 9.419 -4.798 1.00 85.12 295 ASP A C 1
ATOM 2387 O O . ASP A 1 295 ? -13.964 8.316 -4.362 1.00 85.12 295 ASP A O 1
ATOM 2391 N N . ALA A 1 296 ? -13.717 9.942 -5.879 1.00 82.69 296 ALA A N 1
ATOM 2392 C CA . ALA A 1 296 ? -12.698 9.232 -6.644 1.00 82.69 296 ALA A CA 1
ATOM 2393 C C . ALA A 1 296 ? -11.380 9.040 -5.874 1.00 82.69 296 ALA A C 1
ATOM 2395 O O . ALA A 1 296 ? -10.767 7.975 -5.969 1.00 82.69 296 ALA A O 1
ATOM 2396 N N . LYS A 1 297 ? -10.960 10.020 -5.060 1.00 80.62 297 LYS A N 1
ATOM 2397 C CA . LYS A 1 297 ? -9.802 9.867 -4.159 1.00 80.62 297 LYS A CA 1
ATOM 2398 C C . LYS A 1 297 ? -10.014 8.751 -3.136 1.00 80.62 297 LYS A C 1
ATOM 2400 O O . LYS A 1 297 ? -9.112 7.939 -2.940 1.00 80.62 297 LYS A O 1
ATOM 2405 N N . LEU A 1 298 ? -11.202 8.682 -2.528 1.00 80.75 298 LEU A N 1
ATOM 2406 C CA . LEU A 1 298 ? -11.561 7.602 -1.600 1.00 80.75 298 LEU A CA 1
ATOM 2407 C C . LEU A 1 298 ? -11.516 6.233 -2.290 1.00 80.75 298 LEU A C 1
ATOM 2409 O O . LEU A 1 298 ? -11.015 5.261 -1.723 1.00 80.75 298 LEU A O 1
ATOM 2413 N N . LEU A 1 299 ? -11.997 6.153 -3.533 1.00 83.69 299 LEU A N 1
ATOM 2414 C CA . LEU A 1 299 ? -11.957 4.913 -4.305 1.00 83.69 299 LEU A CA 1
ATOM 2415 C C . LEU A 1 299 ? -10.548 4.509 -4.733 1.00 83.69 299 LEU A C 1
ATOM 2417 O O . LEU A 1 299 ? -10.279 3.315 -4.820 1.00 83.69 299 LEU A O 1
ATOM 2421 N N . ASN A 1 300 ? -9.636 5.455 -4.957 1.00 82.56 300 ASN A N 1
ATOM 2422 C CA . ASN A 1 300 ? -8.252 5.120 -5.288 1.00 82.56 300 ASN A CA 1
ATOM 2423 C C . ASN A 1 300 ? -7.575 4.316 -4.162 1.00 82.56 300 ASN A C 1
ATOM 2425 O O . ASN A 1 300 ? -6.929 3.299 -4.414 1.00 82.56 300 ASN A O 1
ATOM 2429 N N . GLU A 1 301 ? -7.791 4.718 -2.905 1.00 83.88 301 GLU A N 1
ATOM 2430 C CA . GLU A 1 301 ? -7.319 3.962 -1.737 1.00 83.88 301 GLU A CA 1
ATOM 2431 C C . GLU A 1 301 ? -7.979 2.575 -1.654 1.00 83.88 301 GLU A C 1
ATOM 2433 O O . GLU A 1 301 ? -7.310 1.568 -1.401 1.00 83.88 301 GLU A O 1
ATOM 2438 N N . PHE A 1 302 ? -9.287 2.500 -1.926 1.00 85.88 302 PHE A N 1
ATOM 2439 C CA . PHE A 1 302 ? -9.993 1.224 -2.016 1.00 85.88 302 PHE A CA 1
ATOM 2440 C C . PHE A 1 302 ? -9.373 0.304 -3.078 1.00 85.88 302 PHE A C 1
ATOM 2442 O O . PHE A 1 302 ? -9.169 -0.880 -2.806 1.00 85.88 302 PHE A O 1
ATOM 2449 N N . PHE A 1 303 ? -9.046 0.824 -4.265 1.00 84.12 303 PHE A N 1
ATOM 2450 C CA . PHE A 1 303 ? -8.421 0.029 -5.319 1.00 84.12 303 PHE A CA 1
ATOM 2451 C C . PHE A 1 303 ? -7.051 -0.480 -4.901 1.00 84.12 303 PHE A C 1
ATOM 2453 O O . PHE A 1 303 ? -6.789 -1.665 -5.086 1.00 84.12 303 PHE A O 1
ATOM 2460 N N . ASN A 1 304 ? -6.228 0.346 -4.252 1.00 86.75 304 ASN A N 1
ATOM 2461 C CA . ASN A 1 304 ? -4.960 -0.104 -3.685 1.00 86.75 304 ASN A CA 1
ATOM 2462 C C . ASN A 1 304 ? -5.143 -1.289 -2.714 1.00 86.75 304 ASN A C 1
ATOM 2464 O O . ASN A 1 304 ? -4.503 -2.327 -2.882 1.00 86.75 304 ASN A O 1
ATOM 2468 N N . LEU A 1 305 ? -6.086 -1.193 -1.770 1.00 83.94 305 LEU A N 1
ATOM 2469 C CA . LEU A 1 305 ? -6.435 -2.289 -0.852 1.00 83.94 305 LEU A CA 1
ATOM 2470 C C . LEU A 1 305 ? -6.981 -3.544 -1.542 1.00 83.94 305 LEU A C 1
ATOM 2472 O O . LEU A 1 305 ? -6.870 -4.651 -1.009 1.00 83.94 305 LEU A O 1
ATOM 2476 N N . ALA A 1 306 ? -7.644 -3.369 -2.678 1.00 80.38 306 ALA A N 1
ATOM 2477 C CA . ALA A 1 306 ? -8.290 -4.433 -3.425 1.00 80.38 306 ALA A CA 1
ATOM 2478 C C . ALA A 1 306 ? -7.291 -5.274 -4.242 1.00 80.38 306 ALA A C 1
ATOM 2480 O O . ALA A 1 306 ? -7.522 -6.471 -4.460 1.00 80.38 306 ALA A O 1
ATOM 2481 N N . VAL A 1 307 ? -6.185 -4.660 -4.674 1.00 80.50 307 VAL A N 1
ATOM 2482 C CA . VAL A 1 307 ? -5.173 -5.301 -5.529 1.00 80.50 307 VAL A CA 1
ATOM 2483 C C . VAL A 1 307 ? -3.895 -5.696 -4.796 1.00 80.50 307 VAL A C 1
ATOM 2485 O O . VAL A 1 307 ? -3.162 -6.530 -5.314 1.00 80.50 307 VAL A O 1
ATOM 2488 N N . ILE A 1 308 ? -3.612 -5.141 -3.617 1.00 82.06 308 ILE A N 1
ATOM 2489 C CA . ILE A 1 308 ? -2.436 -5.516 -2.821 1.00 82.06 308 ILE A CA 1
ATOM 2490 C C . ILE A 1 308 ? -2.453 -7.006 -2.424 1.00 82.06 308 ILE A C 1
ATOM 2492 O O . ILE A 1 308 ? -3.518 -7.619 -2.286 1.00 82.06 308 ILE A O 1
ATOM 2496 N N . GLU A 1 309 ? -1.274 -7.607 -2.232 1.00 77.50 309 GLU A N 1
ATOM 2497 C CA . GLU A 1 309 ? -1.170 -9.011 -1.828 1.00 77.50 309 GLU A CA 1
ATOM 2498 C C . GLU A 1 309 ? -1.836 -9.260 -0.462 1.00 77.50 309 GLU A C 1
ATOM 2500 O O . GLU A 1 309 ? -1.522 -8.626 0.551 1.00 77.50 309 GLU A O 1
ATOM 2505 N N . LYS A 1 310 ? -2.780 -10.210 -0.430 1.00 72.12 310 LYS A N 1
ATOM 2506 C CA . LYS A 1 310 ? -3.511 -10.577 0.794 1.00 72.12 310 LYS A CA 1
ATOM 2507 C C . LYS A 1 310 ? -2.675 -11.445 1.728 1.00 72.12 310 LYS A C 1
ATOM 2509 O O . LYS A 1 310 ? -2.649 -11.201 2.937 1.00 72.12 310 LYS A O 1
ATOM 2514 N N . LYS A 1 311 ? -2.016 -12.461 1.159 1.00 76.38 311 LYS A N 1
ATOM 2515 C CA . LYS A 1 311 ? -1.089 -13.324 1.888 1.00 76.38 311 LYS A CA 1
ATOM 2516 C C . LYS A 1 311 ? 0.202 -12.537 2.077 1.00 76.38 311 LYS A C 1
ATOM 2518 O O . LYS A 1 311 ? 0.773 -12.065 1.099 1.00 76.38 311 LYS A O 1
ATOM 2523 N N . ALA A 1 312 ? 0.601 -12.355 3.331 1.00 78.94 312 ALA A N 1
ATOM 2524 C CA . ALA A 1 312 ? 1.920 -11.825 3.621 1.00 78.94 312 ALA A CA 1
ATOM 2525 C C . ALA A 1 312 ? 2.973 -12.820 3.128 1.00 78.94 312 ALA A C 1
ATOM 2527 O O . ALA A 1 312 ? 2.740 -14.031 3.143 1.00 78.94 312 ALA A O 1
ATOM 2528 N N . GLU A 1 313 ? 4.100 -12.298 2.672 1.00 82.44 313 GLU A N 1
ATOM 2529 C CA . GLU A 1 313 ? 5.270 -13.112 2.379 1.00 82.44 313 GLU A CA 1
ATOM 2530 C C . GLU A 1 313 ? 5.664 -13.896 3.638 1.00 82.44 313 GLU A C 1
ATOM 2532 O O . GLU A 1 313 ? 5.608 -13.352 4.737 1.00 82.44 313 GLU A O 1
ATOM 2537 N N . GLU A 1 314 ? 5.985 -15.183 3.496 1.00 80.44 314 GLU A N 1
ATOM 2538 C CA . GLU A 1 314 ? 6.339 -16.035 4.646 1.00 80.44 314 GLU A CA 1
ATOM 2539 C C . GLU A 1 314 ? 7.725 -15.692 5.197 1.00 80.44 314 GLU A C 1
ATOM 2541 O O . GLU A 1 314 ? 7.954 -15.819 6.395 1.00 80.44 314 GLU A O 1
ATOM 2546 N N . HIS A 1 315 ? 8.608 -15.217 4.316 1.00 77.38 315 HIS A N 1
ATOM 2547 C CA . HIS A 1 315 ? 10.001 -14.905 4.608 1.00 77.38 315 HIS A CA 1
ATOM 2548 C C . HIS A 1 315 ? 10.395 -13.512 4.088 1.00 77.38 315 HIS A C 1
ATOM 2550 O O . HIS A 1 315 ? 11.279 -13.406 3.235 1.00 77.38 315 HIS A O 1
ATOM 2556 N N . PRO A 1 316 ? 9.739 -12.425 4.538 1.00 78.00 316 PRO A N 1
ATOM 2557 C CA . PRO A 1 316 ? 10.029 -11.072 4.057 1.00 78.00 316 PRO A CA 1
ATOM 2558 C C . PRO A 1 316 ? 11.446 -10.594 4.424 1.00 78.00 316 PRO A C 1
ATOM 2560 O O . PRO A 1 316 ? 11.943 -9.627 3.846 1.00 78.00 316 PRO A O 1
ATOM 2563 N N . GLU A 1 317 ? 12.111 -11.271 5.367 1.00 68.50 317 GLU A N 1
ATOM 2564 C CA . GLU A 1 317 ? 13.518 -11.093 5.723 1.00 68.50 317 GLU A CA 1
ATOM 2565 C C . GLU A 1 317 ? 14.490 -11.559 4.639 1.00 68.50 317 GLU A C 1
ATOM 2567 O O . GLU A 1 317 ? 15.616 -11.060 4.591 1.00 68.50 317 GLU A O 1
ATOM 2572 N N . LYS A 1 318 ? 14.065 -12.459 3.739 1.00 61.00 318 LYS A N 1
ATOM 2573 C CA . LYS A 1 318 ? 14.847 -12.896 2.572 1.00 61.00 318 LYS A CA 1
ATOM 2574 C C . LYS A 1 318 ? 14.816 -11.818 1.488 1.00 61.00 318 LYS A C 1
ATOM 2576 O O . LYS A 1 318 ? 14.459 -12.051 0.337 1.00 61.00 318 LYS A O 1
ATOM 2581 N N . SER A 1 319 ? 15.154 -10.594 1.877 1.00 55.72 319 SER A N 1
ATOM 2582 C CA . SER A 1 319 ? 15.315 -9.483 0.957 1.00 55.72 319 SER A CA 1
ATOM 2583 C C . SER A 1 319 ? 16.540 -9.695 0.082 1.00 55.72 319 SER A C 1
ATOM 2585 O O . SER A 1 319 ? 17.588 -10.123 0.566 1.00 55.72 319 SER A O 1
ATOM 2587 N N . LEU A 1 320 ? 16.428 -9.318 -1.190 1.00 52.47 320 LEU A N 1
ATOM 2588 C CA . LEU A 1 320 ? 17.561 -9.212 -2.107 1.00 52.47 320 LEU A CA 1
ATOM 2589 C C . LEU A 1 320 ? 18.369 -7.961 -1.757 1.00 52.47 320 LEU A C 1
ATOM 2591 O O . LEU A 1 320 ? 18.309 -6.945 -2.451 1.00 52.47 320 LEU A O 1
ATOM 2595 N N . LEU A 1 321 ? 19.075 -8.013 -0.632 1.00 42.91 321 LEU A N 1
ATOM 2596 C CA . LEU A 1 321 ? 19.913 -6.915 -0.191 1.00 42.91 321 LEU A CA 1
ATOM 2597 C C . LEU A 1 321 ? 21.285 -7.082 -0.837 1.00 42.91 321 LEU A C 1
ATOM 2599 O O . LEU A 1 321 ? 22.081 -7.932 -0.445 1.00 42.91 321 LEU A O 1
ATOM 2603 N N . VAL A 1 322 ? 21.549 -6.279 -1.867 1.00 44.41 322 VAL A N 1
ATOM 2604 C CA . VAL A 1 322 ? 22.890 -6.186 -2.439 1.00 44.41 322 VAL A CA 1
ATOM 2605 C C . VAL A 1 322 ? 23.697 -5.296 -1.501 1.00 44.41 322 VAL A C 1
ATOM 2607 O O . VAL A 1 322 ? 23.580 -4.071 -1.530 1.00 44.41 322 VAL A O 1
ATOM 2610 N N . LEU A 1 323 ? 24.478 -5.915 -0.615 1.00 36.69 323 LEU A N 1
ATOM 2611 C CA . LEU A 1 323 ? 25.448 -5.196 0.202 1.00 36.69 323 LEU A CA 1
ATOM 2612 C C . LEU A 1 323 ? 26.580 -4.729 -0.709 1.00 36.69 323 LEU A C 1
ATOM 2614 O O . LEU A 1 323 ? 27.416 -5.514 -1.157 1.00 36.69 323 LEU A O 1
ATOM 2618 N N . PHE A 1 324 ? 26.586 -3.436 -1.004 1.00 37.81 324 PHE A N 1
ATOM 2619 C CA . PHE A 1 324 ? 27.761 -2.798 -1.565 1.00 37.81 324 PHE A CA 1
ATOM 2620 C C . PHE A 1 324 ? 28.764 -2.583 -0.427 1.00 37.81 324 PHE A C 1
ATOM 2622 O O . PHE A 1 324 ? 28.357 -2.127 0.645 1.00 37.81 324 PHE A O 1
ATOM 2629 N N . PRO A 1 325 ? 30.051 -2.913 -0.613 1.00 34.97 325 PRO A N 1
ATOM 2630 C CA . PRO A 1 325 ? 31.057 -2.623 0.399 1.00 34.97 325 PRO A CA 1
ATOM 2631 C C . PRO A 1 325 ? 31.030 -1.125 0.746 1.00 34.97 325 PRO A C 1
ATOM 2633 O O . PRO A 1 325 ? 30.933 -0.280 -0.147 1.00 34.97 325 PRO A O 1
ATOM 2636 N N . GLU A 1 326 ? 31.063 -0.827 2.049 1.00 35.28 326 GLU A N 1
ATOM 2637 C CA . GLU A 1 326 ? 31.079 0.521 2.636 1.00 35.28 326 GLU A CA 1
ATOM 2638 C C . GLU A 1 326 ? 32.116 1.459 1.976 1.00 35.28 326 GLU A C 1
ATOM 2640 O O . GLU A 1 326 ? 33.063 0.998 1.332 1.00 35.28 326 GLU A O 1
ATOM 2645 N N . PRO A 1 327 ? 31.923 2.791 2.064 1.00 39.28 327 PRO A N 1
ATOM 2646 C CA . PRO A 1 327 ? 32.300 3.712 1.006 1.00 39.28 327 PRO A CA 1
ATOM 2647 C C . PRO A 1 327 ? 33.814 3.760 0.823 1.00 39.28 327 PRO A C 1
ATOM 2649 O O . PRO A 1 327 ? 34.556 4.183 1.711 1.00 39.28 327 PRO A O 1
ATOM 2652 N N . PHE A 1 328 ? 34.270 3.421 -0.382 1.00 33.84 328 PHE A N 1
ATOM 2653 C CA . PHE A 1 328 ? 35.569 3.885 -0.841 1.00 33.84 328 PHE A CA 1
ATOM 2654 C C . PHE A 1 328 ? 35.576 5.413 -0.732 1.00 33.84 328 PHE A C 1
ATOM 2656 O O . PHE A 1 328 ? 34.834 6.102 -1.431 1.00 33.84 328 PHE A O 1
ATOM 2663 N N . GLN A 1 329 ? 36.433 5.942 0.143 1.00 34.03 329 GLN A N 1
ATOM 2664 C CA . GLN A 1 329 ? 36.728 7.370 0.293 1.00 34.03 329 GLN A CA 1
ATOM 2665 C C . GLN A 1 329 ? 37.323 8.020 -0.974 1.00 34.03 329 GLN A C 1
ATOM 2667 O O . GLN A 1 329 ? 37.817 9.140 -0.914 1.00 34.03 329 GLN A O 1
ATOM 2672 N N . THR A 1 330 ? 37.277 7.372 -2.135 1.00 31.59 330 THR A N 1
ATOM 2673 C CA . THR A 1 330 ? 37.842 7.880 -3.382 1.00 31.59 330 THR A CA 1
ATOM 2674 C C . THR A 1 330 ? 37.036 7.388 -4.586 1.00 31.59 330 THR A C 1
ATOM 2676 O O . THR A 1 330 ? 37.061 6.214 -4.941 1.00 31.59 330 THR A O 1
ATOM 2679 N N . GLU A 1 331 ? 36.293 8.320 -5.193 1.00 31.58 331 GLU A N 1
ATOM 2680 C CA . GLU A 1 331 ? 36.047 8.493 -6.641 1.00 31.58 331 GLU A CA 1
ATOM 2681 C C . GLU A 1 331 ? 35.842 7.265 -7.552 1.00 31.58 331 GLU A C 1
ATOM 2683 O O . GLU A 1 331 ? 36.062 7.338 -8.757 1.00 31.58 331 GLU A O 1
ATOM 2688 N N . THR A 1 332 ? 35.344 6.143 -7.046 1.00 31.98 332 THR A N 1
ATOM 2689 C CA . THR A 1 332 ? 34.812 5.068 -7.893 1.00 31.98 332 THR A CA 1
ATOM 2690 C C . THR A 1 332 ? 33.373 4.820 -7.500 1.00 31.98 332 THR A C 1
ATOM 2692 O O . THR A 1 332 ? 33.006 3.893 -6.786 1.00 31.98 332 THR A O 1
ATOM 2695 N N . SER A 1 333 ? 32.550 5.754 -7.969 1.00 35.09 333 SER A N 1
ATOM 2696 C CA . SER A 1 333 ? 31.107 5.636 -8.023 1.00 35.09 333 SER A CA 1
ATOM 2697 C C . SER A 1 333 ? 30.754 4.309 -8.685 1.00 35.09 333 SER A C 1
ATOM 2699 O O . SER A 1 333 ? 31.035 4.099 -9.863 1.00 35.09 333 SER A O 1
ATOM 2701 N N . ILE A 1 334 ? 30.076 3.424 -7.956 1.00 37.41 334 ILE A N 1
ATOM 2702 C CA . ILE A 1 334 ? 29.092 2.578 -8.627 1.00 37.41 334 ILE A CA 1
ATOM 2703 C C . ILE A 1 334 ? 28.151 3.589 -9.284 1.00 37.41 334 ILE A C 1
ATOM 2705 O O . ILE A 1 334 ? 27.559 4.397 -8.561 1.00 37.41 334 ILE A O 1
ATOM 2709 N N . PRO A 1 335 ? 28.105 3.685 -10.624 1.00 36.69 335 PRO A N 1
ATOM 2710 C CA . PRO A 1 335 ? 27.328 4.729 -11.258 1.00 36.69 335 PRO A CA 1
ATOM 2711 C C . PRO A 1 335 ? 25.875 4.519 -10.848 1.00 36.69 335 PRO A C 1
ATOM 2713 O O . PRO A 1 335 ? 25.286 3.491 -11.184 1.00 36.69 335 PRO A O 1
ATOM 2716 N N . GLN A 1 336 ? 25.316 5.482 -10.105 1.00 37.69 336 GLN A N 1
ATOM 2717 C CA . GLN A 1 336 ? 23.882 5.531 -9.845 1.00 37.69 336 GLN A CA 1
ATOM 2718 C C . GLN A 1 336 ? 23.185 5.351 -11.188 1.00 37.69 336 GLN A C 1
ATOM 2720 O O . GLN A 1 336 ? 23.477 6.067 -12.155 1.00 37.69 336 GLN A O 1
ATOM 2725 N N . VAL A 1 337 ? 22.311 4.351 -11.279 1.00 40.31 337 VAL A N 1
ATOM 2726 C CA . VAL A 1 337 ? 21.570 4.097 -12.506 1.00 40.31 337 VAL A CA 1
ATOM 2727 C C . VAL A 1 337 ? 20.449 5.124 -12.542 1.00 40.31 337 VAL A C 1
ATOM 2729 O O . VAL A 1 337 ? 19.313 4.881 -12.154 1.00 40.31 337 VAL A O 1
ATOM 2732 N N . THR A 1 338 ? 20.797 6.332 -12.968 1.00 40.03 338 THR A N 1
ATOM 2733 C CA . THR A 1 338 ? 19.824 7.336 -13.369 1.00 40.03 338 THR A CA 1
ATOM 2734 C C . THR A 1 338 ? 19.085 6.838 -14.611 1.00 40.03 338 THR A C 1
ATOM 2736 O O . THR A 1 338 ? 19.564 5.965 -15.337 1.00 40.03 338 THR A O 1
ATOM 2739 N N . VAL A 1 339 ? 17.944 7.447 -14.925 1.00 40.09 339 VAL A N 1
ATOM 2740 C CA . VAL A 1 339 ? 17.236 7.275 -16.211 1.00 40.09 339 VAL A CA 1
ATOM 2741 C C . VAL A 1 339 ? 18.194 7.375 -17.414 1.00 40.09 339 VAL A C 1
ATOM 2743 O O . VAL A 1 339 ? 18.048 6.684 -18.418 1.00 40.09 339 VAL A O 1
ATOM 2746 N N . THR A 1 340 ? 19.249 8.182 -17.286 1.00 38.53 340 THR A N 1
ATOM 2747 C CA . THR A 1 340 ? 20.272 8.409 -18.311 1.00 38.53 340 THR A CA 1
ATOM 2748 C C . THR A 1 340 ? 21.440 7.416 -18.296 1.00 38.53 340 THR A C 1
ATOM 2750 O O . THR A 1 340 ? 22.299 7.484 -19.183 1.00 38.53 340 THR A O 1
ATOM 2753 N N . SER A 1 341 ? 21.493 6.498 -17.329 1.00 44.03 341 SER A N 1
ATOM 2754 C CA . SER A 1 341 ? 22.614 5.582 -17.136 1.00 44.03 341 SER A CA 1
ATOM 2755 C C . SER A 1 341 ? 22.804 4.635 -18.317 1.00 44.03 341 SER A C 1
ATOM 2757 O O . SER A 1 341 ? 21.854 4.115 -18.905 1.00 44.03 341 SER A O 1
ATOM 2759 N N . LYS A 1 342 ? 24.074 4.389 -18.659 1.00 45.56 342 LYS A N 1
ATOM 2760 C CA . LYS A 1 342 ? 24.461 3.513 -19.772 1.00 45.56 342 LYS A CA 1
ATOM 2761 C C . LYS A 1 342 ? 23.985 2.073 -19.574 1.00 45.56 342 LYS A C 1
ATOM 2763 O O . LYS A 1 342 ? 23.748 1.408 -20.575 1.00 45.56 342 LYS A O 1
ATOM 2768 N N . ILE A 1 343 ? 23.796 1.620 -18.330 1.00 46.25 343 ILE A N 1
ATOM 2769 C CA . ILE A 1 343 ? 23.307 0.266 -18.019 1.00 46.25 343 ILE A CA 1
ATOM 2770 C C . ILE A 1 343 ? 21.889 0.037 -18.562 1.00 46.25 343 ILE A C 1
ATOM 2772 O O . ILE A 1 343 ? 21.638 -0.997 -19.175 1.00 46.25 343 ILE A O 1
ATOM 2776 N N . ASN A 1 344 ? 21.011 1.043 -18.468 1.00 42.91 344 ASN A N 1
ATOM 2777 C CA . ASN A 1 344 ? 19.644 0.988 -19.005 1.00 42.91 344 ASN A CA 1
ATOM 2778 C C . ASN A 1 344 ? 19.613 0.972 -20.542 1.00 42.91 344 ASN A C 1
ATOM 2780 O O . ASN A 1 344 ? 18.578 0.711 -21.141 1.00 42.91 344 ASN A O 1
ATOM 2784 N N . LYS A 1 345 ? 20.752 1.252 -21.189 1.00 51.38 345 LYS A N 1
ATOM 2785 C CA . LYS A 1 345 ? 20.917 1.277 -22.649 1.00 51.38 345 LYS A CA 1
ATOM 2786 C C . LYS A 1 345 ? 21.612 0.020 -23.188 1.00 51.38 345 LYS A C 1
ATOM 2788 O O . LYS A 1 345 ? 21.830 -0.082 -24.396 1.00 51.38 345 LYS A O 1
ATOM 2793 N N . LEU A 1 346 ? 21.973 -0.941 -22.331 1.00 49.03 346 LEU A N 1
ATOM 2794 C CA . LEU A 1 346 ? 22.615 -2.195 -22.739 1.00 49.03 346 LEU A CA 1
ATOM 2795 C C . LEU A 1 346 ? 21.578 -3.218 -23.213 1.00 49.03 346 LEU A C 1
ATOM 2797 O O . LEU A 1 346 ? 20.595 -3.471 -22.525 1.00 49.03 346 LEU A O 1
ATOM 2801 N N . ARG A 1 347 ? 21.807 -3.856 -24.370 1.00 50.34 347 ARG A N 1
ATOM 2802 C CA . ARG A 1 347 ? 21.003 -5.014 -24.824 1.00 50.34 347 ARG A CA 1
ATOM 2803 C C . ARG A 1 347 ? 20.944 -6.090 -23.734 1.00 50.34 347 ARG A C 1
ATOM 2805 O O . ARG A 1 347 ? 21.921 -6.241 -23.007 1.00 50.34 347 ARG A O 1
ATOM 2812 N N . ILE A 1 348 ? 19.846 -6.847 -23.650 1.00 46.00 348 ILE A N 1
ATOM 2813 C CA . ILE A 1 348 ? 19.618 -7.848 -22.588 1.00 46.00 348 ILE A CA 1
ATOM 2814 C C . ILE A 1 348 ? 20.805 -8.793 -22.379 1.00 46.00 348 ILE A C 1
ATOM 2816 O O . ILE A 1 348 ? 21.164 -9.017 -21.226 1.00 46.00 348 ILE A O 1
ATOM 2820 N N . GLU A 1 349 ? 21.436 -9.328 -23.432 1.00 47.53 349 GLU A N 1
ATOM 2821 C CA . GLU A 1 349 ? 22.597 -10.211 -23.239 1.00 47.53 349 GLU A CA 1
ATOM 2822 C C . GLU A 1 349 ? 23.772 -9.473 -22.592 1.00 47.53 349 GLU A C 1
ATOM 2824 O O . GLU A 1 349 ? 24.363 -9.987 -21.655 1.00 47.53 349 GLU A O 1
ATOM 2829 N N . ASN A 1 350 ? 24.045 -8.236 -23.005 1.00 47.75 350 ASN A N 1
ATOM 2830 C CA . ASN A 1 350 ? 25.135 -7.427 -22.459 1.00 47.75 350 ASN A CA 1
ATOM 2831 C C . ASN A 1 350 ? 24.827 -6.906 -21.054 1.00 47.75 350 ASN A C 1
ATOM 2833 O O . ASN A 1 350 ? 25.730 -6.799 -20.237 1.00 47.75 350 ASN A O 1
ATOM 2837 N N . ALA A 1 351 ? 23.567 -6.579 -20.758 1.00 49.41 351 ALA A N 1
ATOM 2838 C CA . ALA A 1 351 ? 23.139 -6.215 -19.414 1.00 49.41 351 ALA A CA 1
ATOM 2839 C C . ALA A 1 351 ? 23.281 -7.414 -18.471 1.00 49.41 351 ALA A C 1
ATOM 2841 O O . ALA A 1 351 ? 23.825 -7.259 -17.384 1.00 49.41 351 ALA A O 1
ATOM 2842 N N . LYS A 1 352 ? 22.874 -8.614 -18.917 1.00 51.03 352 LYS A N 1
ATOM 2843 C CA . LYS A 1 352 ? 23.121 -9.868 -18.195 1.00 51.03 352 LYS A CA 1
ATOM 2844 C C . LYS A 1 352 ? 24.609 -10.098 -18.005 1.00 51.03 352 LYS A C 1
ATOM 2846 O O . LYS A 1 352 ? 25.013 -10.265 -16.875 1.00 51.03 352 LYS A O 1
ATOM 2851 N N . THR A 1 353 ? 25.432 -9.988 -19.046 1.00 51.31 353 THR A N 1
ATOM 2852 C CA . THR A 1 353 ? 26.885 -10.146 -18.915 1.00 51.31 353 THR A CA 1
ATOM 2853 C C . THR A 1 353 ? 27.496 -9.116 -17.976 1.00 51.31 353 THR A C 1
ATOM 2855 O O . THR A 1 353 ? 28.335 -9.494 -17.182 1.00 51.31 353 THR A O 1
ATOM 2858 N N . VAL A 1 354 ? 27.082 -7.846 -17.998 1.00 52.84 354 VAL A N 1
ATOM 2859 C CA . VAL A 1 354 ? 27.591 -6.831 -17.060 1.00 52.84 354 VAL A CA 1
ATOM 2860 C C . VAL A 1 354 ? 27.141 -7.128 -15.632 1.00 52.84 354 VAL A C 1
ATOM 2862 O O . VAL A 1 354 ? 27.957 -7.024 -14.725 1.00 52.84 354 VAL A O 1
ATOM 2865 N N . ILE A 1 355 ? 25.890 -7.542 -15.424 1.00 52.25 355 ILE A N 1
ATOM 2866 C CA . ILE A 1 355 ? 25.385 -7.959 -14.109 1.00 52.25 355 ILE A CA 1
ATOM 2867 C C . ILE A 1 355 ? 26.119 -9.218 -13.631 1.00 52.25 355 ILE A C 1
ATOM 2869 O O . ILE A 1 355 ? 26.593 -9.241 -12.505 1.00 52.25 355 ILE A O 1
ATOM 2873 N N . ASP A 1 356 ? 26.274 -10.230 -14.483 1.00 53.97 356 ASP A N 1
ATOM 2874 C CA . ASP A 1 356 ? 26.930 -11.511 -14.203 1.00 53.97 356 ASP A CA 1
ATOM 2875 C C . ASP A 1 356 ? 28.441 -11.335 -13.995 1.00 53.97 356 ASP A C 1
ATOM 2877 O O . ASP A 1 356 ? 29.036 -11.990 -13.143 1.00 53.97 356 ASP A O 1
ATOM 2881 N N . GLN A 1 357 ? 29.071 -10.424 -14.739 1.00 53.88 357 GLN A N 1
ATOM 2882 C CA . GLN A 1 357 ? 30.480 -10.067 -14.616 1.00 53.88 357 GLN A CA 1
ATOM 2883 C C . GLN A 1 357 ? 30.717 -9.258 -13.346 1.00 53.88 357 GLN A C 1
ATOM 2885 O O . GLN A 1 357 ? 31.616 -9.603 -12.591 1.00 53.88 357 GLN A O 1
ATOM 2890 N N . GLN A 1 358 ? 29.883 -8.260 -13.044 1.00 51.75 358 GLN A N 1
ATOM 2891 C CA . GLN A 1 358 ? 29.927 -7.568 -11.754 1.00 51.75 358 GLN A CA 1
ATOM 2892 C C . GLN A 1 358 ? 29.685 -8.557 -10.611 1.00 51.75 358 GLN A C 1
ATOM 2894 O O . GLN A 1 358 ? 30.427 -8.563 -9.637 1.00 51.75 358 GLN A O 1
ATOM 2899 N N . HIS A 1 359 ? 28.724 -9.466 -10.759 1.00 46.00 359 HIS A N 1
ATOM 2900 C CA . HIS A 1 359 ? 28.461 -10.527 -9.796 1.00 46.00 359 HIS A CA 1
ATOM 2901 C C . HIS A 1 359 ? 29.687 -11.437 -9.614 1.00 46.00 359 HIS A C 1
ATOM 2903 O O . HIS A 1 359 ? 30.069 -11.718 -8.483 1.00 46.00 359 HIS A O 1
ATOM 2909 N N . SER A 1 360 ? 30.362 -11.844 -10.692 1.00 52.00 360 SER A N 1
ATOM 2910 C CA . SER A 1 360 ? 31.567 -12.686 -10.654 1.00 52.00 360 SER A CA 1
ATOM 2911 C C . SER A 1 360 ? 32.808 -11.964 -10.111 1.00 52.00 360 SER A C 1
ATOM 2913 O O . SER A 1 360 ? 33.602 -12.570 -9.395 1.00 52.00 360 SER A O 1
ATOM 2915 N N . GLU A 1 361 ? 33.001 -10.691 -10.455 1.00 46.06 361 GLU A N 1
ATOM 2916 C CA . GLU A 1 361 ? 34.117 -9.852 -9.994 1.00 46.06 361 GLU A CA 1
ATOM 2917 C C . GLU A 1 361 ? 33.982 -9.499 -8.511 1.00 46.06 361 GLU A C 1
ATOM 2919 O O . GLU A 1 361 ? 34.981 -9.333 -7.806 1.00 46.06 361 GLU A O 1
ATOM 2924 N N . LEU A 1 362 ? 32.743 -9.407 -8.031 1.00 43.47 362 LEU A N 1
ATOM 2925 C CA . LEU A 1 362 ? 32.444 -9.092 -6.646 1.00 43.47 362 LEU A CA 1
ATOM 2926 C C . LEU A 1 362 ? 32.380 -10.356 -5.773 1.00 43.47 362 LEU A C 1
ATOM 2928 O O . LEU A 1 362 ? 32.843 -10.291 -4.643 1.00 43.47 362 LEU A O 1
ATOM 2932 N N . LYS A 1 363 ? 31.973 -11.524 -6.301 1.00 40.06 363 LYS A N 1
ATOM 2933 C CA . LYS A 1 363 ? 31.891 -12.823 -5.583 1.00 40.06 363 LYS A CA 1
ATOM 2934 C C . LYS A 1 363 ? 33.168 -13.244 -4.834 1.00 40.06 363 LYS A C 1
ATOM 2936 O O . LYS A 1 363 ? 33.088 -14.020 -3.889 1.00 40.06 363 LYS A O 1
ATOM 2941 N N . ASN A 1 364 ? 34.334 -12.746 -5.246 1.00 42.31 364 ASN A N 1
ATOM 2942 C CA . ASN A 1 364 ? 35.630 -13.072 -4.639 1.00 42.31 364 ASN A CA 1
ATOM 2943 C C . ASN A 1 364 ? 36.166 -11.984 -3.686 1.00 42.31 364 ASN A C 1
ATOM 2945 O O . ASN A 1 364 ? 37.291 -12.104 -3.199 1.00 42.31 364 ASN A O 1
ATOM 2949 N N . ARG A 1 365 ? 35.412 -10.904 -3.432 1.00 40.12 365 ARG A N 1
ATOM 2950 C CA . ARG A 1 365 ? 35.803 -9.847 -2.488 1.00 40.12 365 ARG A CA 1
ATOM 2951 C C . ARG A 1 365 ? 35.229 -10.139 -1.094 1.00 40.12 365 ARG A C 1
ATOM 2953 O O . ARG A 1 365 ? 34.049 -10.477 -0.992 1.00 40.12 365 ARG A O 1
ATOM 2960 N N . PRO A 1 366 ? 36.010 -9.977 -0.010 1.00 38.22 366 PRO A N 1
ATOM 2961 C CA . PRO A 1 366 ? 35.461 -10.077 1.336 1.00 38.22 366 PRO A CA 1
ATOM 2962 C C . PRO A 1 366 ? 34.458 -8.926 1.524 1.00 38.22 366 PRO A C 1
ATOM 2964 O O . PRO A 1 366 ? 34.822 -7.767 1.341 1.00 38.22 366 PRO A O 1
ATOM 2967 N N . LEU A 1 367 ? 33.205 -9.280 1.838 1.00 38.38 367 LEU A N 1
ATOM 2968 C CA . LEU A 1 367 ? 31.989 -8.439 1.886 1.00 38.38 367 LEU A CA 1
ATOM 2969 C C . LEU A 1 367 ? 31.282 -8.132 0.550 1.00 38.38 367 LEU A C 1
ATOM 2971 O O . LEU A 1 367 ? 30.588 -7.126 0.429 1.00 38.38 367 LEU A O 1
ATOM 2975 N N . PHE A 1 368 ? 31.338 -9.050 -0.416 1.00 32.28 368 PHE A N 1
ATOM 2976 C CA . PHE A 1 368 ? 30.208 -9.266 -1.325 1.00 32.28 368 PHE A CA 1
ATOM 2977 C C . PHE A 1 368 ? 29.729 -10.708 -1.152 1.00 32.28 368 PHE A C 1
ATOM 2979 O O . PHE A 1 368 ? 30.242 -11.645 -1.760 1.00 32.28 368 PHE A O 1
ATOM 2986 N N . GLY A 1 369 ? 28.787 -10.891 -0.236 1.00 34.72 369 GLY A N 1
ATOM 2987 C CA . GLY A 1 369 ? 28.220 -12.188 0.091 1.00 34.72 369 GLY A CA 1
ATOM 2988 C C . GLY A 1 369 ? 26.711 -12.079 0.092 1.00 34.72 369 GLY A C 1
ATOM 2989 O O . GLY A 1 369 ? 26.151 -11.196 0.736 1.00 34.72 369 GLY A O 1
ATOM 2990 N N . TRP A 1 370 ? 26.061 -12.993 -0.622 1.00 35.06 370 TRP A N 1
ATOM 2991 C CA . TRP A 1 370 ? 24.724 -13.417 -0.246 1.00 35.06 370 TRP A CA 1
ATOM 2992 C C . TRP A 1 370 ? 24.811 -13.888 1.203 1.00 35.06 370 TRP A C 1
ATOM 2994 O O . TRP A 1 370 ? 25.430 -14.911 1.478 1.00 35.06 370 TRP A O 1
ATOM 3004 N N . THR A 1 371 ? 24.239 -13.138 2.129 1.00 33.09 371 THR A N 1
ATOM 3005 C CA . THR A 1 371 ? 23.893 -13.688 3.433 1.00 33.09 371 THR A CA 1
ATOM 3006 C C . THR A 1 371 ? 22.429 -14.065 3.342 1.00 33.09 371 THR A C 1
ATOM 3008 O O . THR A 1 371 ? 21.555 -13.208 3.476 1.00 33.09 371 THR A O 1
ATOM 3011 N N . GLU A 1 372 ? 22.150 -15.343 3.083 1.00 30.91 372 GLU A N 1
ATOM 3012 C CA . GLU A 1 372 ? 20.959 -15.915 3.703 1.00 30.91 372 GLU A CA 1
ATOM 3013 C C . GLU A 1 372 ? 21.099 -15.637 5.207 1.00 30.91 372 GLU A C 1
ATOM 3015 O O . GLU A 1 372 ? 22.195 -15.834 5.742 1.00 30.91 372 GLU A O 1
ATOM 3020 N N . PRO A 1 373 ? 20.082 -15.088 5.890 1.00 32.84 373 PRO A N 1
ATOM 3021 C CA . PRO A 1 373 ? 20.144 -15.017 7.338 1.00 32.84 373 PRO A CA 1
ATOM 3022 C C . PRO A 1 373 ? 20.338 -16.449 7.839 1.00 32.84 373 PRO A C 1
ATOM 3024 O O . PRO A 1 373 ? 19.502 -17.311 7.560 1.00 32.84 373 PRO A O 1
ATOM 3027 N N . GLU A 1 374 ? 21.460 -16.710 8.514 1.00 30.44 374 GLU A N 1
ATOM 3028 C CA . GLU A 1 374 ? 21.623 -17.937 9.284 1.00 30.44 374 GLU A CA 1
ATOM 3029 C C . GLU A 1 374 ? 20.433 -17.985 10.245 1.00 30.44 374 GLU A C 1
ATOM 3031 O O . GLU A 1 374 ? 20.258 -17.110 11.095 1.00 30.44 374 GLU A O 1
ATOM 3036 N N . LEU A 1 375 ? 19.543 -18.952 10.024 1.00 29.70 375 LEU A N 1
ATOM 3037 C CA . LEU A 1 375 ? 18.539 -19.302 11.009 1.00 29.70 375 LEU A CA 1
ATOM 3038 C C . LEU A 1 375 ? 19.329 -19.873 12.185 1.00 29.70 375 LEU A C 1
ATOM 3040 O O . LEU A 1 375 ? 19.850 -20.981 12.085 1.00 29.70 375 LEU A O 1
ATOM 3044 N N . GLU A 1 376 ? 19.478 -19.098 13.257 1.00 32.84 376 GLU A N 1
ATOM 3045 C CA . GLU A 1 376 ? 19.828 -19.678 14.551 1.00 32.84 376 GLU A CA 1
ATOM 3046 C C . GLU A 1 376 ? 18.716 -20.688 14.889 1.00 32.84 376 GLU A C 1
ATOM 3048 O O . GLU A 1 376 ? 17.550 -20.302 15.019 1.00 32.84 376 GLU A O 1
ATOM 3053 N N . GLU A 1 377 ? 19.071 -21.979 14.896 1.00 33.12 377 GLU A N 1
ATOM 3054 C CA . GLU A 1 377 ? 18.192 -23.104 15.258 1.00 33.12 377 GLU A CA 1
ATOM 3055 C C . GLU A 1 377 ? 17.697 -23.035 16.708 1.00 33.12 377 GLU A C 1
ATOM 3057 O O . GLU A 1 377 ? 18.496 -22.675 17.608 1.00 33.12 377 GLU A O 1
#

Foldseek 3Di:
DPLQDQEAEAELLRQLQDALVLLLNQNHQAYEHDQPNQFLTALLVLSHLNCVVPQQRYAYNHRGGDDPVSNVVNQVLQQLADWAWAFEQALVRDTDIDTGRQLQFLLNVCCVVPVPCSVVLLFKWWWKAAPPPRQIFTARRFLGGCSSNGDPRIYIYMATLFDDLPDADDPSVLSRQLVNLVVVLVLVPPDDDPCNVVSVVLSVLSVVDDHDVSVNVSSVVVVCVPQPRQKDWHDFPFWIWIFRLPPPLGWIWIDGPPDIDTSFDLSFWGWDDPDPQWIWTDGPPDDIDTHGPVSVSSVSVVSSSSSHDSGHDPCRVLHPDQFDPPDDPDDDDPNSPDSPDCLRVDRHVVNCVVVVVCVVVLVPDVPRDPDPPPPPD

Organism: NCBI:txid1144522

Sequence (377 aa):
MDPFVTSLHMTRDDANEVTPKLSQNFMIEDVDLGSDFMHIPSSMFAALPLIRQDPSRLRFSDGRPATEDILHKMVLLANFLPDARITFKFPNGKIIESVFPAGTSTYTILTKLLPEISTAHSILFFVRTQKRDGTRLLIRPSSYPIGIYDMPNCIWHVEFAYIPDYLKFNETYKLMLSQWFNARKEVYVGRKPANETMLDTYSQEILEVENQNDLNTFIEKIGFKQNCSKVRKYVTSEFSIKVDWCNSQKEVTVKKGSKKYAGLNLSTARINRVEKDKLIFSMKGMDDIEMNDSDAKLLNEFFNLAVIEKKAEEHPEKSLLVLFPEPFQTETSIPQVTVTSKINKLRIENAKTVIDQQHSELKNRPLFGWTEPELEE

pLDDT: mean 76.49, std 18.18, range [29.7, 97.0]

Secondary structure (DSSP, 8-state):
--TT--EEE--HHHHHS--GGGGG-TT--EEE--TT--SPPPGGGGG-HHHHH-GGGEEETTTEEP-HHHHHHHHHHGGGSPPEEEEEE-TTS-EEEEEE-TT-BHHHHHHHH-GGGGGGGGGEEEEEEETTT--EEEE---SSBGGGG--TTEEEEEEESS--TTPPP-HHHHHHHHHHHHHHHHTTTTS--TTHHHHHHHHHHGGG--SHHHHHHHHHHTTGGGSGGGEEEEE-SS-EEEEESS-TT--EEEEETTEEEES--GGG-EEEEEETTEEEEEETTEEEEEE-HHHHHHHHHHHHHHHS-SSPPS-TT------PPSP-SSS-------TT-GGGGS-HHHHHHHHHHHHHHHTTSTT----------